Protein AF-A0A833YJG4-F1 (afdb_monomer_lite)

Sequence (405 aa):
MDSLLHPRERPGSTASESSASLGSEWDLSESSVSSLSLRHSSERLSETPGSSQPPSLEILLSSCSLCRACDSLVYDEEIMAGWAPDDSNLNTTCPFCACPFVPLLSVQTLDFRPSVPSPKPAPAGACGSKDAPDPGGPGPVLSDRRLCLALDEPQLCNGHMGGASRRVEGGAWAYLSPLVLRKELESLVENEGSEVLALPELPAAHPIIFWNLLWYFQRLRLPSILPCLVLASCDGPSTSQAPSPWLMPDPASVQVRLLWDVLTPDPNSCPPLYVLWRVHSQIPQRVAWPGPVPASLSLDLLESVLRYVGLNEVHKAIGLLLETLGPPPTGLHLQRGIYREILFLTMAAMGKDHVDIASFDKRYKSAFNKLASSMGKEELRQRRAQMPTPKAIDCRKCFGAPLEC

InterPro domains:
  IPR051696 DENN Domain-Containing GEFs [PTHR12296] (8-403)

Structure (mmCIF, N/CA/C/O backbone):
data_AF-A0A833YJG4-F1
#
_entry.id   AF-A0A833YJG4-F1
#
loop_
_atom_site.group_PDB
_atom_site.id
_atom_site.type_symbol
_atom_site.label_atom_id
_atom_site.label_alt_id
_atom_site.label_comp_id
_atom_site.label_asym_id
_atom_site.label_entity_id
_atom_site.label_seq_id
_atom_site.pdbx_PDB_ins_code
_atom_site.Cartn_x
_atom_site.Cartn_y
_atom_site.Cartn_z
_atom_site.occupancy
_atom_site.B_iso_or_equiv
_atom_site.auth_seq_id
_atom_site.auth_comp_id
_atom_site.auth_asym_id
_atom_site.auth_atom_id
_atom_site.pdbx_PDB_model_num
ATOM 1 N N . MET A 1 1 ? 52.208 29.848 53.454 1.00 34.44 1 MET A N 1
ATOM 2 C CA . MET A 1 1 ? 53.652 30.040 53.250 1.00 34.44 1 MET A CA 1
ATOM 3 C C . MET A 1 1 ? 53.965 29.451 51.885 1.00 34.44 1 MET A C 1
ATOM 5 O O . MET A 1 1 ? 54.147 28.251 51.778 1.00 34.44 1 MET A O 1
ATOM 9 N N . ASP A 1 2 ? 53.569 30.159 50.828 1.00 32.50 2 ASP A N 1
ATOM 10 C CA . ASP A 1 2 ? 54.365 31.200 50.138 1.00 32.50 2 ASP A CA 1
ATOM 11 C C . ASP A 1 2 ? 55.173 30.544 49.003 1.00 32.50 2 ASP A C 1
ATOM 13 O O . ASP A 1 2 ? 55.976 29.662 49.268 1.00 32.50 2 ASP A O 1
ATOM 17 N N . SER A 1 3 ? 54.796 30.772 47.732 1.00 31.81 3 SER A N 1
ATOM 18 C CA . SER A 1 3 ? 55.360 31.836 46.859 1.00 31.81 3 SER A CA 1
ATOM 19 C C . SER A 1 3 ? 56.681 31.343 46.210 1.00 31.81 3 SER A C 1
ATOM 21 O O . SER A 1 3 ? 57.516 30.826 46.930 1.00 31.81 3 SER A O 1
ATOM 23 N N . LEU A 1 4 ? 57.029 31.404 44.911 1.00 35.53 4 LEU A N 1
ATOM 24 C CA . LEU A 1 4 ? 56.678 32.217 43.734 1.00 35.53 4 LEU A CA 1
ATOM 25 C C . LEU A 1 4 ? 57.452 31.666 42.480 1.00 35.53 4 LEU A C 1
ATOM 27 O O . LEU A 1 4 ? 58.567 31.185 42.640 1.00 35.53 4 LEU A O 1
ATOM 31 N N . LEU A 1 5 ? 56.875 31.822 41.267 1.00 33.56 5 LEU A N 1
ATOM 32 C CA . LEU A 1 5 ? 57.469 32.264 39.959 1.00 33.56 5 LEU A CA 1
ATOM 33 C C . LEU A 1 5 ? 58.606 31.453 39.245 1.00 33.56 5 LEU A C 1
ATOM 35 O O . LEU A 1 5 ? 59.712 31.380 39.756 1.00 33.56 5 LEU A O 1
ATOM 39 N N . HIS A 1 6 ? 58.349 30.779 38.090 1.00 34.12 6 HIS A N 1
ATOM 40 C CA . HIS A 1 6 ? 58.527 31.169 36.637 1.00 34.12 6 HIS A CA 1
ATOM 41 C C . HIS A 1 6 ? 59.982 31.075 36.067 1.00 34.12 6 HIS A C 1
ATOM 43 O O . HIS A 1 6 ? 60.896 31.157 36.879 1.00 34.12 6 HIS A O 1
ATOM 49 N N . PRO A 1 7 ? 60.296 31.056 34.730 1.00 48.34 7 PRO A N 1
ATOM 50 C CA . PRO A 1 7 ? 59.594 30.686 33.460 1.00 48.34 7 PRO A CA 1
ATOM 51 C C . PRO A 1 7 ? 60.504 30.015 32.351 1.00 48.34 7 PRO A C 1
ATOM 53 O O . PRO A 1 7 ? 61.706 29.873 32.552 1.00 48.34 7 PRO A O 1
ATOM 56 N N . ARG A 1 8 ? 59.946 29.679 31.156 1.00 30.89 8 ARG A N 1
ATOM 57 C CA . ARG A 1 8 ? 60.484 29.779 29.742 1.00 30.89 8 ARG A CA 1
ATOM 58 C C . ARG A 1 8 ? 59.888 28.689 28.828 1.00 30.89 8 ARG A C 1
ATOM 60 O O . ARG A 1 8 ? 60.012 27.513 29.128 1.00 30.89 8 ARG A O 1
ATOM 67 N N . GLU A 1 9 ? 59.042 29.009 27.846 1.00 30.33 9 GLU A N 1
ATOM 68 C CA . GLU A 1 9 ? 59.270 29.540 26.475 1.00 30.33 9 GLU A CA 1
ATOM 69 C C . GLU A 1 9 ? 59.226 28.455 25.371 1.00 30.33 9 GLU A C 1
ATOM 71 O O . GLU A 1 9 ? 59.759 27.361 25.508 1.00 30.33 9 GLU A O 1
ATOM 76 N N . ARG A 1 10 ? 58.507 28.809 24.296 1.00 35.47 10 ARG A N 1
ATOM 77 C CA . ARG A 1 10 ? 58.036 28.049 23.113 1.00 35.47 10 ARG A CA 1
ATOM 78 C C . ARG A 1 10 ? 59.084 28.034 21.977 1.00 35.47 10 ARG A C 1
ATOM 80 O O . ARG A 1 10 ? 60.019 28.830 22.040 1.00 35.47 10 ARG A O 1
ATOM 87 N N . PRO A 1 11 ? 58.915 27.221 20.910 1.00 40.31 11 PRO A N 1
ATOM 88 C CA . PRO A 1 11 ? 58.293 27.693 19.636 1.00 40.31 11 PRO A CA 1
ATOM 89 C C . PRO A 1 11 ? 57.382 26.617 18.967 1.00 40.31 11 PRO A C 1
ATOM 91 O O . PRO A 1 11 ? 57.595 25.435 19.188 1.00 40.31 11 PRO A O 1
ATOM 94 N N . GLY A 1 12 ? 56.241 26.905 18.306 1.00 30.09 12 GLY A N 1
ATOM 95 C CA . GLY A 1 12 ? 56.037 27.519 16.965 1.00 30.09 12 GLY A CA 1
ATOM 96 C C . GLY A 1 12 ? 56.209 26.459 15.842 1.00 30.09 12 GLY A C 1
ATOM 97 O O . GLY A 1 12 ? 57.234 25.802 15.856 1.00 30.09 12 GLY A O 1
ATOM 98 N N . SER A 1 13 ? 55.346 26.204 14.837 1.00 32.31 13 SER A N 1
ATOM 99 C CA . SER A 1 13 ? 54.325 27.019 14.154 1.00 32.31 13 SER A CA 1
ATOM 100 C C . SER A 1 13 ? 53.513 26.212 13.084 1.00 32.31 13 SER A C 1
ATOM 102 O O . SER A 1 13 ? 53.930 25.126 12.688 1.00 32.31 13 SER A O 1
ATOM 104 N N . THR A 1 14 ? 52.457 26.854 12.539 1.00 28.69 14 THR A N 1
ATOM 105 C CA . THR A 1 14 ? 51.705 26.664 11.253 1.00 28.69 14 THR A CA 1
ATOM 106 C C . THR A 1 14 ? 50.597 25.586 11.193 1.00 28.69 14 THR A C 1
ATOM 108 O O . THR A 1 14 ? 50.800 24.494 11.699 1.00 28.69 14 THR A O 1
ATOM 111 N N . ALA A 1 15 ? 49.392 25.786 10.627 1.00 29.34 15 ALA A N 1
ATOM 112 C CA . ALA A 1 15 ? 48.853 26.782 9.680 1.00 29.34 15 ALA A CA 1
ATOM 113 C C . ALA A 1 15 ? 47.337 27.053 9.944 1.00 29.34 15 ALA A C 1
ATOM 115 O O . ALA A 1 15 ? 46.615 26.142 10.333 1.00 29.34 15 ALA A O 1
ATOM 116 N N . SER A 1 16 ? 46.898 28.319 9.983 1.00 30.47 16 SER A N 1
ATOM 117 C CA . SER A 1 16 ? 46.147 29.080 8.949 1.00 30.47 16 SER A CA 1
ATOM 118 C C . SER A 1 16 ? 44.635 28.800 8.856 1.00 30.47 16 SER A C 1
ATOM 120 O O . SER A 1 16 ? 44.201 27.790 8.313 1.00 30.47 16 SER A O 1
ATOM 122 N N . GLU A 1 17 ? 43.851 29.774 9.333 1.00 34.62 17 GLU A N 1
ATOM 123 C CA . GLU A 1 17 ? 42.388 29.900 9.246 1.00 34.62 17 GLU A CA 1
ATOM 124 C C . GLU A 1 17 ? 41.968 30.865 8.119 1.00 34.62 17 GLU A C 1
ATOM 126 O O . GLU A 1 17 ? 42.665 31.854 7.883 1.00 34.62 17 GLU A O 1
ATOM 131 N N . SER A 1 18 ? 40.816 30.597 7.481 1.00 30.03 18 SER A N 1
ATOM 132 C CA . SER A 1 18 ? 39.834 31.512 6.828 1.00 30.03 18 SER A CA 1
ATOM 133 C C . SER A 1 18 ? 38.941 30.678 5.880 1.00 30.03 18 SER A C 1
ATOM 135 O O . SER A 1 18 ? 39.462 29.761 5.261 1.00 30.03 18 SER A O 1
ATOM 137 N N . SER A 1 19 ? 37.652 30.901 5.593 1.00 32.00 19 SER A N 1
ATOM 138 C CA . SER A 1 19 ? 36.569 31.771 6.079 1.00 32.00 19 SER A CA 1
ATOM 139 C C . SER A 1 19 ? 35.265 31.366 5.349 1.00 32.00 19 SER A C 1
ATOM 141 O O . SER A 1 19 ? 35.329 30.906 4.215 1.00 32.00 19 SER A O 1
ATOM 143 N N . ALA A 1 20 ? 34.114 31.642 5.980 1.00 29.78 20 ALA A N 1
ATOM 144 C CA . ALA A 1 20 ? 32.769 31.878 5.417 1.00 29.78 20 ALA A CA 1
ATOM 145 C C . ALA A 1 20 ? 32.027 30.763 4.632 1.00 29.78 20 ALA A C 1
ATOM 147 O O . ALA A 1 20 ? 32.438 30.311 3.570 1.00 29.78 20 ALA A O 1
ATOM 148 N N . SER A 1 21 ? 30.814 30.430 5.088 1.00 32.47 21 SER A N 1
ATOM 149 C CA . SER A 1 21 ? 29.769 29.817 4.255 1.00 32.47 21 SER A CA 1
ATOM 150 C C . SER A 1 21 ? 28.472 30.607 4.405 1.00 32.47 21 SER A C 1
ATOM 152 O O . SER A 1 21 ? 27.941 30.763 5.503 1.00 32.47 21 SER A O 1
ATOM 154 N N . LEU A 1 22 ? 28.035 31.159 3.275 1.00 30.12 22 LEU A N 1
ATOM 155 C CA . LEU A 1 22 ? 26.793 31.891 3.074 1.00 30.12 22 LEU A CA 1
ATOM 156 C C . LEU A 1 22 ? 25.629 30.900 2.976 1.00 30.12 22 LEU A C 1
ATOM 158 O O . LEU A 1 22 ? 25.732 29.877 2.299 1.00 30.12 22 LEU A O 1
ATOM 162 N N . GLY A 1 23 ? 24.528 31.222 3.654 1.00 34.16 23 GLY A N 1
ATOM 163 C CA . GLY A 1 23 ? 23.260 30.520 3.512 1.00 34.16 23 GLY A CA 1
ATOM 164 C C . GLY A 1 23 ? 22.659 30.730 2.123 1.00 34.16 23 GLY A C 1
ATOM 165 O O . GLY A 1 23 ? 22.784 31.805 1.539 1.00 34.16 23 GLY A O 1
ATOM 166 N N . SER A 1 24 ? 21.996 29.698 1.609 1.00 34.31 24 SER A N 1
ATOM 167 C CA . SER A 1 24 ? 21.014 29.844 0.538 1.00 34.31 24 SER A CA 1
ATOM 168 C C . SER A 1 24 ? 19.727 29.144 0.956 1.00 34.31 24 SER A C 1
ATOM 170 O O . SER A 1 24 ? 19.658 27.926 1.113 1.00 34.31 24 SER A O 1
ATOM 172 N N . GLU A 1 25 ? 18.728 29.975 1.207 1.00 29.42 25 GLU A N 1
ATOM 173 C CA . GLU A 1 25 ? 17.307 29.673 1.161 1.00 29.42 25 GLU A CA 1
ATOM 174 C C . GLU A 1 25 ? 16.903 29.355 -0.289 1.00 29.42 25 GLU A C 1
ATOM 176 O O . GLU A 1 25 ? 17.239 30.096 -1.211 1.00 29.42 25 GLU A O 1
ATOM 181 N N . TRP A 1 26 ? 16.233 28.223 -0.509 1.00 29.84 26 TRP A N 1
ATOM 182 C CA . TRP A 1 26 ? 15.682 27.853 -1.813 1.00 29.84 26 TRP A CA 1
ATOM 183 C C . TRP A 1 26 ? 14.180 28.120 -1.768 1.00 29.84 26 TRP A C 1
ATOM 185 O O . TRP A 1 26 ? 13.422 27.348 -1.184 1.00 29.84 26 TRP A O 1
ATOM 195 N N . ASP A 1 27 ? 13.785 29.250 -2.348 1.00 27.69 27 ASP A N 1
ATOM 196 C CA . ASP A 1 27 ? 12.401 29.645 -2.590 1.00 27.69 27 ASP A CA 1
ATOM 197 C C . ASP A 1 27 ? 12.029 29.253 -4.029 1.00 27.69 27 ASP A C 1
ATOM 199 O O . ASP A 1 27 ? 12.750 29.580 -4.973 1.00 27.69 27 ASP A O 1
ATOM 203 N N . LEU A 1 28 ? 10.935 28.511 -4.210 1.00 29.19 28 LEU A N 1
ATOM 204 C CA . LEU A 1 28 ? 10.403 28.151 -5.527 1.00 29.19 28 LEU A CA 1
ATOM 205 C C . LEU A 1 28 ? 8.908 28.455 -5.553 1.00 29.19 28 LEU A C 1
ATOM 207 O O . LEU A 1 28 ? 8.070 27.608 -5.242 1.00 29.19 28 LEU A O 1
ATOM 211 N N . SER A 1 29 ? 8.591 29.679 -5.962 1.00 30.84 29 SER A N 1
ATOM 212 C CA . SER A 1 29 ? 7.265 30.079 -6.412 1.00 30.84 29 SER A CA 1
ATOM 213 C C . SER A 1 29 ? 7.177 30.049 -7.948 1.00 30.84 29 SER A C 1
ATOM 215 O O . SER A 1 29 ? 7.997 30.619 -8.658 1.00 30.84 29 SER A O 1
ATOM 217 N N . GLU A 1 30 ? 6.157 29.325 -8.417 1.00 31.94 30 GLU A N 1
ATOM 218 C CA . GLU A 1 30 ? 5.275 29.585 -9.569 1.00 31.94 30 GLU A CA 1
ATOM 219 C C . GLU A 1 30 ? 5.855 29.908 -10.971 1.00 31.94 30 GLU A C 1
ATOM 221 O O . GLU A 1 30 ? 6.158 31.041 -11.326 1.00 31.94 30 GLU A O 1
ATOM 226 N N . SER A 1 31 ? 5.696 28.908 -11.848 1.00 29.80 31 SER A N 1
ATOM 227 C CA . SER A 1 31 ? 5.095 28.998 -13.195 1.00 29.80 31 SER A CA 1
ATOM 228 C C . SER A 1 31 ? 5.834 29.713 -14.343 1.00 29.80 31 SER A C 1
ATOM 230 O O . SER A 1 31 ? 5.971 30.930 -14.398 1.00 29.80 31 SER A O 1
ATOM 232 N N . SER A 1 32 ? 6.133 28.941 -15.396 1.00 29.03 32 SER A N 1
ATOM 233 C CA . SER A 1 32 ? 5.864 29.344 -16.783 1.00 29.03 32 SER A CA 1
ATOM 234 C C . SER A 1 32 ? 5.762 28.119 -17.690 1.00 29.03 32 SER A C 1
ATOM 236 O O . SER A 1 32 ? 6.678 27.314 -17.828 1.00 29.03 32 SER A O 1
ATOM 238 N N . VAL A 1 33 ? 4.577 27.995 -18.276 1.00 33.62 33 VAL A N 1
ATOM 239 C CA . VAL A 1 33 ? 4.143 27.005 -19.256 1.00 33.62 33 VAL A CA 1
ATOM 240 C C . VAL A 1 33 ? 4.857 27.193 -20.596 1.00 33.62 33 VAL A C 1
ATOM 242 O O . VAL A 1 33 ? 4.995 28.308 -21.093 1.00 33.62 33 VAL A O 1
ATOM 245 N N . SER A 1 34 ? 5.249 26.094 -21.236 1.00 27.77 34 SER A N 1
ATOM 246 C CA . SER A 1 34 ? 5.434 26.044 -22.688 1.00 27.77 34 SER A CA 1
ATOM 247 C C . SER A 1 34 ? 5.023 24.671 -23.206 1.00 27.77 34 SER A C 1
ATOM 249 O O . SER A 1 34 ? 5.358 23.625 -22.661 1.00 27.77 34 SER A O 1
ATOM 251 N N . SER A 1 35 ? 4.180 24.737 -24.222 1.00 34.06 35 SER A N 1
ATOM 252 C CA . SER A 1 35 ? 3.273 23.730 -24.742 1.00 34.06 35 SER A CA 1
ATOM 253 C C . SER A 1 35 ? 3.957 22.594 -25.501 1.00 34.06 35 SER A C 1
ATOM 255 O O . SER A 1 35 ? 4.499 22.809 -26.583 1.00 34.06 35 SER A O 1
ATOM 257 N N . LEU A 1 36 ? 3.758 21.366 -25.028 1.00 30.25 36 LEU A N 1
ATOM 258 C CA . LEU A 1 36 ? 3.579 20.201 -25.890 1.00 30.25 36 LEU A CA 1
ATOM 259 C C . LEU A 1 36 ? 2.229 19.588 -25.516 1.00 30.25 36 LEU A C 1
ATOM 261 O O . LEU A 1 36 ? 2.023 19.149 -24.388 1.00 30.25 36 LEU A O 1
ATOM 265 N N . SER A 1 37 ? 1.276 19.647 -26.447 1.00 37.12 37 SER A N 1
ATOM 266 C CA . SER A 1 37 ? -0.070 19.096 -26.276 1.00 37.12 37 SER A CA 1
ATOM 267 C C . SER A 1 37 ? -0.009 17.573 -26.170 1.00 37.12 37 SER A C 1
ATOM 269 O O . SER A 1 37 ? -0.118 16.872 -27.171 1.00 37.12 37 SER A O 1
ATOM 271 N N . LEU A 1 38 ? 0.129 17.056 -24.953 1.00 35.03 38 LEU A N 1
ATOM 272 C CA . LEU A 1 38 ? -0.232 15.686 -24.615 1.00 35.03 38 LEU A CA 1
ATOM 273 C C . LEU A 1 38 ? -1.523 15.754 -23.813 1.00 35.03 38 LEU A C 1
ATOM 275 O O . LEU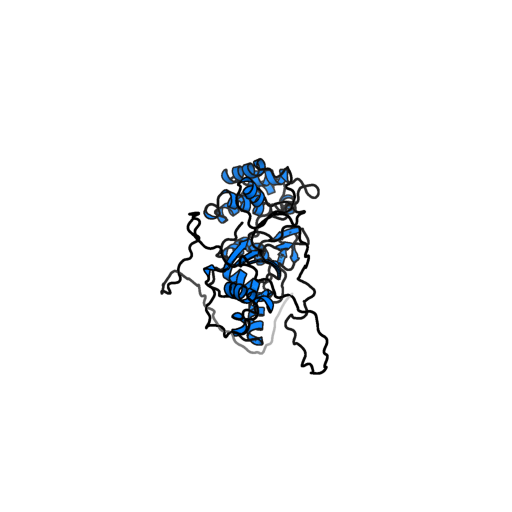 A 1 38 ? -1.621 16.432 -22.792 1.00 35.03 38 LEU A O 1
ATOM 279 N N . ARG A 1 39 ? -2.559 15.133 -24.371 1.00 32.09 39 ARG A N 1
ATOM 280 C CA . ARG A 1 39 ? -3.918 15.202 -23.853 1.00 32.09 39 ARG A CA 1
ATOM 281 C C . ARG A 1 39 ? -3.948 14.774 -22.388 1.00 32.09 39 ARG A C 1
ATOM 283 O O . ARG A 1 39 ? -3.508 13.684 -22.042 1.00 32.09 39 ARG A O 1
ATOM 290 N N . HIS A 1 40 ? -4.529 15.636 -21.561 1.00 28.11 40 HIS A N 1
ATOM 291 C CA . HIS A 1 40 ? -5.001 15.317 -20.223 1.00 28.11 40 HIS A CA 1
ATOM 292 C C . HIS A 1 40 ? -5.897 14.067 -20.274 1.00 28.11 40 HIS A C 1
ATOM 294 O O . HIS A 1 40 ? -7.069 14.154 -20.645 1.00 28.11 40 HIS A O 1
ATOM 300 N N . SER A 1 41 ? -5.379 12.913 -19.855 1.00 30.83 41 SER A N 1
ATOM 301 C CA . SER A 1 41 ? -6.219 11.803 -19.399 1.00 30.83 41 SER A CA 1
ATOM 302 C C . SER A 1 41 ? -6.644 12.102 -17.968 1.00 30.83 41 SER A C 1
ATOM 304 O O . SER A 1 41 ? -6.074 11.616 -16.997 1.00 30.83 41 SER A O 1
ATOM 306 N N . SER A 1 42 ? -7.625 12.996 -17.859 1.00 30.55 42 SER A N 1
ATOM 307 C CA . SER A 1 42 ? -8.418 13.175 -16.651 1.00 30.55 42 SER A CA 1
ATOM 308 C C . SER A 1 42 ? -9.146 11.864 -16.353 1.00 30.55 42 SER A C 1
ATOM 310 O O . SER A 1 42 ? -9.758 11.266 -17.242 1.00 30.55 42 SER A O 1
ATOM 312 N N . GLU A 1 43 ? -9.034 11.420 -15.104 1.00 36.44 43 GLU A N 1
ATOM 313 C CA . GLU A 1 43 ? -9.797 10.327 -14.512 1.00 36.44 43 GLU A CA 1
ATOM 314 C C . GLU A 1 43 ? -11.292 10.527 -14.803 1.00 36.44 43 GLU A C 1
ATOM 316 O O . GLU A 1 43 ? -11.958 11.363 -14.196 1.00 36.44 43 GLU A O 1
ATOM 321 N N . ARG A 1 44 ? -11.827 9.773 -15.767 1.00 31.47 44 ARG A N 1
ATOM 322 C CA . ARG A 1 44 ? -13.262 9.735 -16.043 1.00 31.47 44 ARG A CA 1
ATOM 323 C C . ARG A 1 44 ? -13.911 8.710 -15.120 1.00 31.47 44 ARG A C 1
ATOM 325 O O . ARG A 1 44 ? -14.031 7.539 -15.461 1.00 31.47 44 ARG A O 1
ATOM 332 N N . LEU A 1 45 ? -14.367 9.178 -13.961 1.00 39.50 45 LEU A N 1
ATOM 333 C CA . LEU A 1 45 ? -15.546 8.608 -13.313 1.00 39.50 45 LEU A CA 1
ATOM 334 C C . LEU A 1 45 ? -16.777 9.149 -14.049 1.00 39.50 45 LEU A C 1
ATOM 336 O O . LEU A 1 45 ? -17.365 10.158 -13.674 1.00 39.50 45 LEU A O 1
ATOM 340 N N . SER A 1 46 ? -17.125 8.501 -15.155 1.00 29.20 46 SER A N 1
ATOM 341 C CA . SER A 1 46 ? -18.430 8.647 -15.793 1.00 29.20 46 SER A CA 1
ATOM 342 C C . SER A 1 46 ? -18.766 7.314 -16.445 1.00 29.20 46 SER A C 1
ATOM 344 O O . SER A 1 46 ? -18.307 7.032 -17.554 1.00 29.20 46 SER A O 1
ATOM 346 N N . GLU A 1 47 ? -19.533 6.479 -15.745 1.00 34.38 47 GLU A N 1
ATOM 347 C CA . GLU A 1 47 ? -20.236 5.366 -16.375 1.00 34.38 47 GLU A CA 1
ATOM 348 C C . GLU A 1 47 ? -21.336 5.940 -17.274 1.00 34.38 47 GLU A C 1
ATOM 350 O O . GLU A 1 47 ? -22.483 6.130 -16.880 1.00 34.38 47 GLU A O 1
ATOM 355 N N . THR A 1 48 ? -20.945 6.253 -18.505 1.00 28.06 48 THR A N 1
ATOM 356 C CA . THR A 1 48 ? -21.845 6.380 -19.648 1.00 28.06 48 THR A CA 1
ATOM 357 C C . THR A 1 48 ? -21.459 5.243 -20.594 1.00 28.06 48 THR A C 1
ATOM 359 O O . THR A 1 48 ? -20.268 5.112 -20.887 1.00 28.06 48 THR A O 1
ATOM 362 N N . PRO A 1 49 ? -22.392 4.407 -21.091 1.00 35.91 49 PRO A N 1
ATOM 363 C CA . PRO A 1 49 ? -22.057 3.285 -21.961 1.00 35.91 49 PRO A CA 1
ATOM 364 C C . PRO A 1 49 ? -21.735 3.805 -23.369 1.00 35.91 49 PRO A C 1
ATOM 366 O O . PRO A 1 49 ? -22.563 3.784 -24.275 1.00 35.91 49 PRO A O 1
ATOM 369 N N . GLY A 1 50 ? -20.526 4.332 -23.538 1.00 32.00 50 GLY A N 1
ATOM 370 C CA . GLY A 1 50 ? -19.936 4.705 -24.816 1.00 32.00 50 GLY A CA 1
ATOM 371 C C . GLY A 1 50 ? -18.673 3.883 -25.032 1.00 32.00 50 GLY A C 1
ATOM 372 O O . GLY A 1 50 ? -17.679 4.135 -24.369 1.00 32.00 50 GLY A O 1
ATOM 373 N N . SER A 1 51 ? -18.764 2.894 -25.923 1.00 43.31 51 SER A N 1
ATOM 374 C CA . SER A 1 51 ? -17.730 2.038 -26.540 1.00 43.31 51 SER A CA 1
ATOM 375 C C . SER A 1 51 ? -16.233 2.310 -26.251 1.00 43.31 51 SER A C 1
ATOM 377 O O . SER A 1 51 ? -15.448 2.482 -27.186 1.00 43.31 51 SER A O 1
ATOM 379 N N . SER A 1 52 ? -15.781 2.300 -24.998 1.00 53.50 52 SER A N 1
ATOM 380 C CA . SER A 1 52 ? -14.360 2.135 -24.692 1.00 53.50 52 SER A CA 1
ATOM 381 C C . SER A 1 52 ? -14.047 0.652 -24.831 1.00 53.50 52 SER A C 1
ATOM 383 O O . SER A 1 52 ? -14.536 -0.156 -24.038 1.00 53.50 52 SER A O 1
ATOM 385 N N . GLN A 1 53 ? -13.290 0.279 -25.864 1.00 61.38 53 GLN A N 1
ATOM 386 C CA . GLN A 1 53 ? -12.758 -1.077 -25.941 1.00 61.38 53 GLN A CA 1
ATOM 387 C C . GLN A 1 53 ? -11.974 -1.363 -24.648 1.00 61.38 53 GLN A C 1
ATOM 389 O O . GLN A 1 53 ? -11.262 -0.472 -24.173 1.00 61.38 53 GLN A O 1
ATOM 394 N N . PRO A 1 54 ? -12.146 -2.546 -24.033 1.00 68.94 54 PRO A N 1
ATOM 395 C CA . PRO A 1 54 ? -11.355 -2.916 -22.868 1.00 68.94 54 PRO A CA 1
ATOM 396 C C . PRO A 1 54 ? -9.865 -2.879 -23.238 1.00 68.94 54 PRO A C 1
ATOM 398 O O . PRO A 1 54 ? -9.531 -3.153 -24.397 1.00 68.94 54 PRO A O 1
ATOM 401 N N . PRO A 1 55 ? -8.973 -2.537 -22.292 1.00 82.19 55 PRO A N 1
ATOM 402 C CA . PRO A 1 55 ? -7.545 -2.568 -22.566 1.00 82.19 55 PRO A CA 1
ATOM 403 C C . PRO A 1 55 ? -7.144 -3.983 -22.995 1.00 82.19 55 PRO A C 1
ATOM 405 O O . PRO A 1 55 ? -7.678 -4.971 -22.488 1.00 82.19 55 PRO A O 1
ATOM 408 N N . SER A 1 56 ? -6.192 -4.081 -23.917 1.00 86.25 56 SER A N 1
ATOM 409 C CA . SER A 1 56 ? -5.609 -5.361 -24.324 1.00 86.25 56 SER A CA 1
ATOM 410 C C . SER A 1 56 ? -4.935 -6.059 -23.143 1.00 86.25 56 SER A C 1
ATOM 412 O O . SER A 1 56 ? -5.029 -7.277 -23.007 1.00 86.25 56 SER A O 1
ATOM 414 N N . LEU A 1 57 ? -4.287 -5.272 -22.281 1.00 90.19 57 LEU A N 1
ATOM 415 C CA . LEU A 1 57 ? -3.554 -5.739 -21.115 1.00 90.19 57 LEU A CA 1
ATOM 416 C C . LEU A 1 57 ? -3.889 -4.873 -19.894 1.00 90.19 57 LEU A C 1
ATOM 418 O O . LEU A 1 57 ? -3.840 -3.645 -19.960 1.00 90.19 57 LEU A O 1
ATOM 422 N N . GLU A 1 58 ? -4.177 -5.498 -18.757 1.00 92.31 58 GLU A N 1
ATOM 423 C CA . GLU A 1 58 ? -4.268 -4.816 -17.461 1.00 92.31 58 GLU A CA 1
ATOM 424 C C . GLU A 1 58 ? -3.170 -5.327 -16.525 1.00 92.31 58 GLU A C 1
ATOM 426 O O . GLU A 1 58 ? -2.971 -6.529 -16.376 1.00 92.31 58 GLU A O 1
ATOM 431 N N . ILE A 1 59 ? -2.442 -4.406 -15.900 1.00 93.94 59 ILE A N 1
ATOM 432 C CA . ILE A 1 59 ? -1.348 -4.691 -14.974 1.00 93.94 59 ILE A CA 1
ATOM 433 C C . ILE A 1 59 ? -1.759 -4.178 -13.599 1.00 93.94 59 ILE A C 1
ATOM 435 O O . ILE A 1 59 ? -1.949 -2.976 -13.407 1.00 93.94 59 ILE A O 1
ATOM 439 N N . LEU A 1 60 ? -1.872 -5.084 -12.637 1.00 95.31 60 LEU A N 1
ATOM 440 C CA . LEU A 1 60 ? -2.114 -4.770 -11.235 1.00 95.31 60 LEU A CA 1
ATOM 441 C C . LEU A 1 60 ? -0.781 -4.820 -10.492 1.00 95.31 60 LEU A C 1
ATOM 443 O O . LEU A 1 60 ? -0.088 -5.830 -10.570 1.00 95.31 60 LEU A O 1
ATOM 447 N N . LEU A 1 61 ? -0.431 -3.763 -9.760 1.00 96.62 61 LEU A N 1
ATOM 448 C CA . LEU A 1 61 ? 0.730 -3.746 -8.870 1.00 96.62 61 LEU A CA 1
ATOM 449 C C . LEU A 1 61 ? 0.316 -3.446 -7.433 1.00 96.62 61 LEU A C 1
ATOM 451 O O . LEU A 1 61 ? -0.575 -2.633 -7.188 1.00 96.62 61 LEU A O 1
ATOM 455 N N . SER A 1 62 ? 1.023 -4.045 -6.481 1.00 96.62 62 SER A N 1
ATOM 456 C CA . SER A 1 62 ? 0.904 -3.716 -5.064 1.00 96.62 62 SER A CA 1
ATOM 457 C C . SER A 1 62 ? 2.250 -3.801 -4.364 1.00 96.62 62 SER A C 1
ATOM 459 O O . SER A 1 62 ? 2.936 -4.820 -4.429 1.00 96.62 62 SER A O 1
ATOM 461 N N . SER A 1 63 ? 2.615 -2.724 -3.677 1.00 96.44 63 SER A N 1
ATOM 462 C CA . SER A 1 63 ? 3.775 -2.650 -2.782 1.00 96.44 63 SER A CA 1
ATOM 463 C C . SER A 1 63 ? 3.448 -3.117 -1.356 1.00 96.44 63 SER A C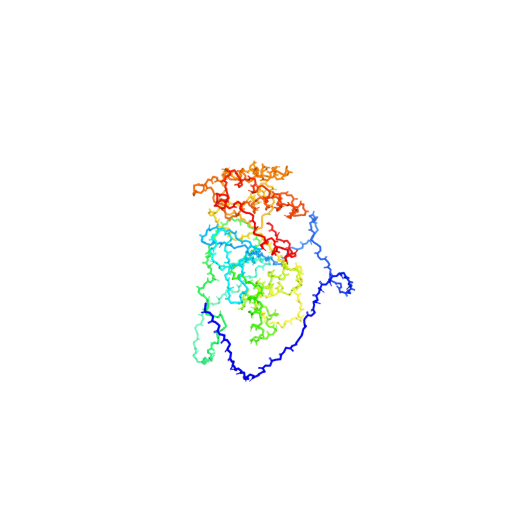 1
ATOM 465 O O . SER A 1 63 ? 4.347 -3.205 -0.515 1.00 96.44 63 SER A O 1
ATOM 467 N N . CYS A 1 64 ? 2.173 -3.409 -1.061 1.00 96.25 64 CYS A N 1
ATOM 468 C CA . CYS A 1 64 ? 1.744 -3.906 0.241 1.00 96.25 64 CYS A CA 1
ATOM 469 C C . CYS A 1 64 ? 2.434 -5.242 0.536 1.00 96.25 64 CYS A C 1
ATOM 471 O O . CYS A 1 64 ? 2.303 -6.209 -0.215 1.00 96.25 64 CYS A O 1
ATOM 473 N N . SER A 1 65 ? 3.194 -5.281 1.629 1.00 96.81 65 SER A N 1
ATOM 474 C CA . SER A 1 65 ? 4.075 -6.400 1.955 1.00 96.81 65 SER A CA 1
ATOM 475 C C . SER A 1 65 ? 3.715 -7.020 3.297 1.00 96.81 65 SER A C 1
ATOM 477 O O . SER A 1 65 ? 3.559 -6.320 4.298 1.00 96.81 65 SER A O 1
ATOM 479 N N . LEU A 1 66 ? 3.650 -8.351 3.342 1.00 96.31 66 LEU A N 1
ATOM 480 C CA . LEU A 1 66 ? 3.412 -9.094 4.575 1.00 96.31 66 LEU A CA 1
ATOM 481 C C . LEU A 1 66 ? 4.709 -9.280 5.372 1.00 96.31 66 LEU A C 1
ATOM 483 O O . LEU A 1 66 ? 5.643 -9.953 4.932 1.00 96.31 66 LEU A O 1
ATOM 487 N N . CYS A 1 67 ? 4.742 -8.762 6.596 1.00 96.56 67 CYS A N 1
ATOM 488 C CA . CYS A 1 67 ? 5.793 -9.073 7.551 1.00 96.56 67 CYS A CA 1
ATOM 489 C C . CYS A 1 67 ? 5.587 -10.485 8.115 1.00 96.56 67 CYS A C 1
ATOM 491 O O . CYS A 1 67 ? 4.753 -10.691 8.993 1.00 96.56 67 CYS A O 1
ATOM 493 N N . ARG A 1 68 ? 6.398 -11.454 7.681 1.00 95.31 68 ARG A N 1
ATOM 494 C CA . ARG A 1 68 ? 6.307 -12.861 8.124 1.00 95.31 68 ARG A CA 1
ATOM 495 C C . ARG A 1 68 ? 6.551 -13.074 9.622 1.00 95.31 68 ARG A C 1
ATOM 497 O O . ARG A 1 68 ? 6.101 -14.070 10.170 1.00 95.31 68 ARG A O 1
ATOM 504 N N . ALA A 1 69 ? 7.245 -12.148 10.285 1.00 96.12 69 ALA A N 1
ATOM 505 C CA . ALA A 1 69 ? 7.538 -12.255 11.714 1.00 96.12 69 ALA A CA 1
ATOM 506 C C . ALA A 1 69 ? 6.311 -12.003 12.600 1.00 96.12 69 ALA A C 1
ATOM 508 O O . ALA A 1 69 ? 6.246 -12.511 13.715 1.00 96.12 69 ALA A O 1
ATOM 509 N N . CYS A 1 70 ? 5.358 -11.195 12.133 1.00 94.31 70 CYS A N 1
ATOM 510 C CA . CYS A 1 70 ? 4.174 -10.861 12.920 1.00 94.31 70 CYS A CA 1
ATOM 511 C C . CYS A 1 70 ? 2.862 -10.985 12.153 1.00 94.31 70 CYS A C 1
ATOM 513 O O . CYS A 1 70 ? 1.830 -10.745 12.753 1.00 94.31 70 CYS A O 1
ATOM 515 N N . ASP A 1 71 ? 2.864 -11.338 10.872 1.00 94.38 71 ASP A N 1
ATOM 516 C CA . ASP A 1 71 ? 1.662 -11.401 10.031 1.00 94.38 71 ASP A CA 1
ATOM 517 C C . ASP A 1 71 ? 0.952 -10.035 9.886 1.00 94.38 71 ASP A C 1
ATOM 519 O O . ASP A 1 71 ? -0.269 -9.923 9.868 1.00 94.38 71 ASP A O 1
ATOM 523 N N . SER A 1 72 ? 1.724 -8.940 9.849 1.00 95.00 72 SER A N 1
ATOM 524 C CA . SER A 1 72 ? 1.186 -7.597 9.563 1.00 95.00 72 SER A CA 1
ATOM 525 C C . SER A 1 72 ? 1.428 -7.206 8.115 1.00 95.00 72 SER A C 1
ATOM 527 O O . SER A 1 72 ? 2.545 -7.362 7.624 1.00 95.00 72 SER A O 1
ATOM 529 N N . LEU A 1 73 ? 0.431 -6.613 7.468 1.00 96.62 73 LEU A N 1
ATOM 530 C CA . LEU A 1 73 ? 0.603 -5.898 6.210 1.00 96.62 73 LEU A CA 1
ATOM 531 C C . LEU A 1 73 ? 1.215 -4.520 6.470 1.00 96.62 73 LEU A C 1
ATOM 533 O O . LEU A 1 73 ? 0.734 -3.757 7.310 1.00 96.62 73 LEU A O 1
ATOM 537 N N . VAL A 1 74 ? 2.286 -4.222 5.741 1.00 97.31 74 VAL A N 1
ATOM 538 C CA . VAL A 1 74 ? 3.027 -2.961 5.787 1.00 97.31 74 VAL A CA 1
ATOM 539 C C . VAL A 1 74 ? 2.916 -2.295 4.419 1.00 97.31 74 VAL A C 1
ATOM 541 O O . VAL A 1 74 ? 3.156 -2.931 3.393 1.00 97.31 74 VAL A O 1
ATOM 544 N N . TYR A 1 75 ? 2.537 -1.020 4.410 1.00 95.94 75 TYR A N 1
ATOM 545 C CA . TYR A 1 75 ? 2.244 -0.259 3.194 1.00 95.94 75 TYR A CA 1
ATOM 546 C C . TYR A 1 75 ? 3.441 0.582 2.758 1.00 95.94 75 TYR A C 1
ATOM 548 O O . TYR A 1 75 ? 4.392 0.761 3.521 1.00 95.94 75 TYR A O 1
ATOM 556 N N . ASP A 1 76 ? 3.411 1.095 1.529 1.00 94.44 76 ASP A N 1
ATOM 557 C CA . ASP A 1 76 ? 4.567 1.749 0.916 1.00 94.44 76 ASP A CA 1
ATOM 558 C C . ASP A 1 76 ? 5.133 2.915 1.721 1.00 94.44 76 ASP A C 1
ATOM 560 O O . ASP A 1 76 ? 6.351 3.020 1.838 1.00 94.44 76 ASP A O 1
ATOM 564 N N . GLU A 1 77 ? 4.302 3.751 2.338 1.00 94.75 77 GLU A N 1
ATOM 565 C CA . GLU A 1 77 ? 4.803 4.866 3.134 1.00 94.75 77 GLU A CA 1
ATOM 566 C C . GLU A 1 77 ? 5.478 4.409 4.440 1.00 94.75 77 GLU A C 1
ATOM 568 O O . GLU A 1 77 ? 6.424 5.040 4.913 1.00 94.75 77 GLU A O 1
ATOM 573 N N . GLU A 1 78 ? 5.046 3.280 5.006 1.00 96.25 78 GLU A N 1
ATOM 574 C CA . GLU A 1 78 ? 5.661 2.665 6.187 1.00 96.25 78 GLU A CA 1
ATOM 575 C C . GLU A 1 78 ? 6.937 1.901 5.817 1.00 96.25 78 GLU A C 1
ATOM 577 O O . GLU A 1 78 ? 7.935 1.991 6.534 1.00 96.25 78 GLU A O 1
ATOM 582 N N . ILE A 1 79 ? 6.941 1.226 4.663 1.00 96.94 79 ILE A N 1
ATOM 583 C CA . ILE A 1 79 ? 8.125 0.591 4.078 1.00 96.94 79 ILE A CA 1
ATOM 584 C C . ILE A 1 79 ? 9.207 1.645 3.819 1.00 96.94 79 ILE A C 1
ATOM 586 O O . ILE A 1 79 ? 10.349 1.467 4.245 1.00 96.94 79 ILE A O 1
ATOM 590 N N . MET A 1 80 ? 8.848 2.772 3.199 1.00 95.25 80 MET A N 1
ATOM 591 C CA . MET A 1 80 ? 9.761 3.893 2.962 1.00 95.25 80 MET A CA 1
ATOM 592 C C . MET A 1 80 ? 10.295 4.492 4.257 1.00 95.25 80 MET A C 1
ATOM 594 O O . MET A 1 80 ? 11.484 4.794 4.369 1.00 95.25 80 MET A O 1
ATOM 598 N N . ALA A 1 81 ? 9.431 4.647 5.260 1.00 95.81 81 ALA A N 1
ATOM 599 C CA . ALA A 1 81 ? 9.851 5.129 6.564 1.00 95.81 81 ALA A CA 1
ATOM 600 C C . ALA A 1 81 ? 10.821 4.162 7.262 1.00 95.81 81 ALA A C 1
ATOM 602 O O . ALA A 1 81 ? 11.683 4.610 8.021 1.00 95.81 81 ALA A O 1
ATOM 603 N N . GLY A 1 82 ? 10.711 2.859 7.004 1.00 95.88 82 GLY A N 1
ATOM 604 C CA . GLY A 1 82 ? 11.574 1.830 7.576 1.00 95.88 82 GLY A CA 1
ATOM 605 C C . GLY A 1 82 ? 12.899 1.603 6.841 1.00 95.88 82 GLY A C 1
ATOM 606 O O . GLY A 1 82 ? 13.753 0.900 7.383 1.00 95.88 82 GLY A O 1
ATOM 607 N N . TRP A 1 83 ? 13.102 2.181 5.651 1.00 95.56 83 TRP A N 1
ATOM 608 C CA . TRP A 1 83 ? 14.366 2.053 4.924 1.00 95.56 83 TRP A CA 1
ATOM 609 C C . TRP A 1 83 ? 15.499 2.854 5.572 1.00 95.56 83 TRP A C 1
ATOM 611 O O . TRP A 1 83 ? 15.326 3.994 6.027 1.00 95.56 83 TRP A O 1
ATOM 621 N N . ALA A 1 84 ? 16.678 2.234 5.579 1.00 88.62 84 ALA A N 1
ATOM 622 C CA . ALA A 1 84 ? 17.937 2.880 5.916 1.00 88.62 84 ALA A CA 1
ATOM 623 C C . ALA A 1 84 ? 18.454 3.701 4.717 1.00 88.62 84 ALA A C 1
ATOM 625 O O . ALA A 1 84 ? 18.159 3.354 3.572 1.00 88.62 84 ALA A O 1
ATOM 626 N N . PRO A 1 85 ? 19.246 4.763 4.946 1.00 85.19 85 PRO A N 1
ATOM 627 C CA . PRO A 1 85 ? 19.908 5.524 3.885 1.00 85.19 85 PRO A CA 1
ATOM 628 C C . PRO A 1 85 ? 21.152 4.780 3.356 1.00 85.19 85 PRO A C 1
ATOM 630 O O . PRO A 1 85 ? 22.239 5.343 3.300 1.00 85.19 85 PRO A O 1
ATOM 633 N N . ASP A 1 86 ? 20.999 3.495 3.039 1.00 86.31 86 ASP A N 1
ATOM 634 C CA . ASP A 1 86 ? 22.051 2.590 2.570 1.00 86.31 86 ASP A CA 1
ATOM 635 C C . ASP A 1 86 ? 21.612 1.980 1.231 1.00 86.31 86 ASP A C 1
ATOM 637 O O . ASP A 1 86 ? 20.517 1.425 1.124 1.00 86.31 86 ASP A O 1
ATOM 641 N N . ASP A 1 87 ? 22.461 2.103 0.212 1.00 82.81 87 ASP A N 1
ATOM 642 C CA . ASP A 1 87 ? 22.212 1.632 -1.154 1.00 82.81 87 ASP A CA 1
ATOM 643 C C . ASP A 1 87 ? 22.447 0.123 -1.347 1.00 82.81 87 ASP A C 1
ATOM 645 O O . ASP A 1 87 ? 22.276 -0.397 -2.448 1.00 82.81 87 ASP A O 1
ATOM 649 N N . SER A 1 88 ? 22.854 -0.581 -0.290 1.00 86.44 88 SER A N 1
ATOM 650 C CA . SER A 1 88 ? 23.132 -2.020 -0.299 1.00 86.44 88 SER A CA 1
ATOM 651 C C . SER A 1 88 ? 22.157 -2.816 0.578 1.00 86.44 88 SER A C 1
ATOM 653 O O . SER A 1 88 ? 22.153 -4.050 0.559 1.00 86.44 88 SER A O 1
ATOM 655 N N . ASN A 1 89 ? 21.298 -2.130 1.339 1.00 88.06 89 ASN A N 1
ATOM 656 C CA . ASN A 1 89 ? 20.321 -2.760 2.217 1.00 88.06 89 ASN A CA 1
ATOM 657 C C . ASN A 1 89 ? 18.937 -2.846 1.557 1.00 88.06 89 ASN A C 1
ATOM 659 O O . ASN A 1 89 ? 18.256 -1.845 1.351 1.00 88.06 89 ASN A O 1
ATOM 663 N N . LEU A 1 90 ? 18.488 -4.076 1.302 1.00 92.38 90 LEU A N 1
ATOM 664 C CA . LEU A 1 90 ? 17.160 -4.366 0.751 1.00 92.38 90 LEU A CA 1
ATOM 665 C C . LEU A 1 90 ? 16.055 -4.422 1.814 1.00 92.38 90 LEU A C 1
ATOM 667 O O . LEU A 1 90 ? 14.883 -4.571 1.478 1.00 92.38 90 LEU A O 1
ATOM 671 N N . ASN A 1 91 ? 16.408 -4.360 3.099 1.00 95.06 91 ASN A N 1
ATOM 672 C CA . ASN A 1 91 ? 15.443 -4.524 4.175 1.00 95.06 91 ASN A CA 1
ATOM 673 C C . ASN A 1 91 ? 14.776 -3.203 4.552 1.00 95.06 91 ASN A C 1
ATOM 675 O O . ASN A 1 91 ? 15.417 -2.158 4.654 1.00 95.06 91 ASN A O 1
ATOM 679 N N . THR A 1 92 ? 13.494 -3.295 4.883 1.00 96.75 92 THR A N 1
ATOM 680 C CA . THR A 1 92 ? 12.776 -2.302 5.681 1.00 96.75 92 THR A CA 1
ATOM 681 C C . THR A 1 92 ? 12.518 -2.848 7.086 1.00 96.75 92 THR A C 1
ATOM 683 O O . THR A 1 92 ? 12.687 -4.041 7.347 1.00 96.75 92 THR A O 1
ATOM 686 N N . THR A 1 93 ? 12.104 -1.982 8.008 1.00 97.44 93 THR A N 1
ATOM 687 C CA . THR A 1 93 ? 11.769 -2.347 9.389 1.00 97.44 93 THR A CA 1
ATOM 688 C C . THR A 1 93 ? 10.257 -2.357 9.577 1.00 97.44 93 THR A C 1
ATOM 690 O O . THR A 1 93 ? 9.593 -1.352 9.328 1.00 97.44 93 THR A O 1
ATOM 693 N N . CYS A 1 94 ? 9.697 -3.469 10.058 1.00 97.12 94 CYS A N 1
ATOM 694 C CA . CYS A 1 94 ? 8.264 -3.560 10.332 1.00 97.12 94 CYS A CA 1
ATOM 695 C C . CYS A 1 94 ? 7.842 -2.602 11.468 1.00 97.12 94 CYS A C 1
ATOM 697 O O . CYS A 1 94 ? 8.389 -2.706 12.569 1.00 97.12 94 CYS A O 1
ATOM 699 N N . PRO A 1 95 ? 6.832 -1.728 11.282 1.00 95.75 95 PRO A N 1
ATOM 700 C CA . PRO A 1 95 ? 6.404 -0.783 12.319 1.00 95.75 95 PRO A CA 1
ATOM 701 C C . PRO A 1 95 ? 5.680 -1.454 13.500 1.00 95.75 95 PRO A C 1
ATOM 703 O O . PRO A 1 95 ? 5.495 -0.829 14.544 1.00 95.75 95 PRO A O 1
ATOM 706 N N . PHE A 1 96 ? 5.271 -2.720 13.357 1.00 95.00 96 PHE A N 1
ATOM 707 C CA . PHE A 1 96 ? 4.522 -3.456 14.379 1.00 95.00 96 PHE A CA 1
ATOM 708 C C . PHE A 1 96 ? 5.418 -4.301 15.291 1.00 95.00 96 PHE A C 1
ATOM 710 O O . PHE A 1 96 ? 5.207 -4.309 16.501 1.00 95.00 96 PHE A O 1
ATOM 717 N N . CYS A 1 97 ? 6.417 -4.995 14.735 1.00 95.38 97 CYS A N 1
ATOM 718 C CA . CYS A 1 97 ? 7.305 -5.887 15.496 1.00 95.38 97 CYS A CA 1
ATOM 719 C C . CYS A 1 97 ? 8.787 -5.490 15.475 1.00 95.38 97 CYS A C 1
ATOM 721 O O . CYS A 1 97 ? 9.592 -6.158 16.115 1.00 95.38 97 CYS A O 1
ATOM 723 N N . ALA A 1 98 ? 9.159 -4.438 14.739 1.00 96.06 98 ALA A N 1
ATOM 724 C CA . ALA A 1 98 ? 10.538 -3.987 14.536 1.00 96.06 98 ALA A CA 1
ATOM 725 C C . ALA A 1 98 ? 11.487 -5.007 13.871 1.00 96.06 98 ALA A C 1
ATOM 727 O O . ALA A 1 98 ? 12.673 -4.723 13.719 1.00 96.06 98 ALA A O 1
ATOM 728 N N . CYS A 1 99 ? 10.998 -6.171 13.427 1.00 97.44 99 CYS A N 1
ATOM 729 C CA . CYS A 1 99 ? 11.818 -7.111 12.669 1.00 97.44 99 CYS A CA 1
ATOM 730 C C . CYS A 1 99 ? 12.136 -6.547 11.272 1.00 97.44 99 CYS A C 1
ATOM 732 O O . CYS A 1 99 ? 11.227 -6.025 10.609 1.00 97.44 99 CYS A O 1
ATOM 734 N N . PRO A 1 100 ? 13.389 -6.676 10.802 1.00 96.69 100 PRO A N 1
ATOM 735 C CA . PRO A 1 100 ? 13.733 -6.362 9.426 1.00 96.69 100 PRO A CA 1
ATOM 736 C C . PRO A 1 100 ? 13.138 -7.410 8.480 1.00 96.69 100 PRO A C 1
ATOM 738 O O . PRO A 1 100 ? 13.065 -8.593 8.816 1.00 96.69 100 PRO A O 1
ATOM 741 N N . PHE A 1 101 ? 12.724 -6.984 7.291 1.00 97.25 101 PHE A N 1
ATOM 742 C CA . PHE A 1 101 ? 12.312 -7.882 6.214 1.00 97.25 101 PHE A CA 1
ATOM 743 C C . PHE A 1 101 ? 12.525 -7.224 4.848 1.00 97.25 101 PHE A C 1
ATOM 745 O O . PHE A 1 101 ? 12.542 -5.997 4.744 1.00 97.25 101 PHE A O 1
ATOM 752 N N . VAL A 1 102 ? 12.655 -8.037 3.798 1.00 97.06 102 VAL A N 1
ATOM 753 C CA . VAL A 1 102 ? 12.677 -7.555 2.411 1.00 97.06 102 VAL A CA 1
ATOM 754 C C . VAL A 1 102 ? 11.229 -7.339 1.957 1.00 97.06 102 VAL A C 1
ATOM 756 O O . VAL A 1 102 ? 10.475 -8.316 1.905 1.00 97.06 102 VAL A O 1
ATOM 759 N N . PRO A 1 103 ? 10.803 -6.097 1.668 1.00 97.75 103 PRO A N 1
ATOM 760 C CA . PRO A 1 103 ? 9.472 -5.842 1.138 1.00 97.75 103 PRO A CA 1
ATOM 761 C C . PRO A 1 103 ? 9.371 -6.347 -0.304 1.00 97.75 103 PRO A C 1
ATOM 763 O O . PRO A 1 103 ? 10.370 -6.438 -1.020 1.00 97.75 103 PRO A O 1
ATOM 766 N N . LEU A 1 104 ? 8.155 -6.675 -0.730 1.00 97.56 104 LEU A N 1
ATOM 767 C CA . LEU A 1 104 ? 7.879 -7.239 -2.043 1.00 97.56 104 LEU A CA 1
ATOM 768 C C . LEU A 1 104 ? 6.922 -6.349 -2.834 1.00 97.56 104 LEU A C 1
ATOM 770 O O . LEU A 1 104 ? 5.955 -5.810 -2.302 1.00 97.56 104 LEU A O 1
ATOM 774 N N . LEU A 1 105 ? 7.189 -6.245 -4.130 1.00 97.81 105 LEU A N 1
ATOM 775 C CA . LEU A 1 105 ? 6.317 -5.655 -5.126 1.00 97.81 105 LEU A CA 1
ATOM 776 C C . LEU A 1 105 ? 5.634 -6.799 -5.875 1.00 97.81 105 LEU A C 1
ATOM 778 O O . LEU A 1 105 ? 6.278 -7.524 -6.633 1.00 97.81 105 LEU A O 1
ATOM 782 N N . SER A 1 106 ? 4.340 -6.973 -5.624 1.00 97.00 106 SER A N 1
ATOM 783 C CA . SER A 1 106 ? 3.509 -7.982 -6.283 1.00 97.00 106 SER A CA 1
ATOM 784 C C . SER A 1 106 ? 2.949 -7.429 -7.585 1.00 97.00 106 SER A C 1
ATOM 786 O O . SER A 1 106 ? 2.478 -6.289 -7.610 1.00 97.00 106 SER A O 1
ATOM 788 N N . VAL A 1 107 ? 2.946 -8.240 -8.641 1.00 96.12 107 VAL A N 1
ATOM 789 C CA . VAL A 1 107 ? 2.372 -7.890 -9.944 1.00 96.12 107 VAL A CA 1
ATOM 790 C C . VAL A 1 107 ? 1.484 -9.017 -10.448 1.00 96.12 107 VAL A C 1
ATOM 792 O O . VAL A 1 107 ? 1.814 -10.192 -10.292 1.00 96.12 107 VAL A O 1
ATOM 795 N N . GLN A 1 108 ? 0.372 -8.650 -11.079 1.00 94.38 108 GLN A N 1
ATOM 796 C CA . GLN A 1 108 ? -0.442 -9.541 -11.899 1.00 94.38 108 GLN A CA 1
ATOM 797 C C . GLN A 1 108 ? -0.715 -8.878 -13.247 1.00 94.38 108 GLN A C 1
ATOM 799 O O . GLN A 1 108 ? -1.200 -7.748 -13.299 1.00 94.38 108 GLN A O 1
ATOM 804 N N . THR A 1 109 ? -0.424 -9.584 -14.333 1.00 92.06 109 THR A N 1
ATOM 805 C CA . THR A 1 109 ? -0.744 -9.186 -15.701 1.00 92.06 109 THR A CA 1
ATOM 806 C C . THR A 1 109 ? -1.947 -9.982 -16.193 1.00 92.06 109 THR A C 1
ATOM 808 O O . THR A 1 109 ? -2.044 -11.198 -16.024 1.00 92.06 109 THR A O 1
ATOM 811 N N . LEU A 1 110 ? -2.909 -9.268 -16.766 1.00 90.19 110 LEU A N 1
ATOM 812 C CA . LEU A 1 110 ? -4.181 -9.786 -17.242 1.00 90.19 110 LEU A CA 1
ATOM 813 C C . LEU A 1 110 ? -4.261 -9.510 -18.739 1.00 90.19 110 LEU A C 1
ATOM 815 O O . LEU A 1 110 ? -4.511 -8.375 -19.144 1.00 90.19 110 LEU A O 1
ATOM 819 N N . ASP A 1 111 ? -4.024 -10.538 -19.550 1.00 88.56 111 ASP A N 1
ATOM 820 C CA . ASP A 1 111 ? -4.121 -10.427 -21.006 1.00 88.56 111 ASP A CA 1
ATOM 821 C C . ASP A 1 111 ? -5.541 -10.790 -21.458 1.00 88.56 111 ASP A C 1
ATOM 823 O O . ASP A 1 111 ? -6.022 -11.907 -21.222 1.00 88.56 111 ASP A O 1
ATOM 827 N N . PHE A 1 112 ? -6.221 -9.820 -22.072 1.00 85.25 112 PHE A N 1
ATOM 828 C CA . PHE A 1 112 ? -7.581 -9.957 -22.597 1.00 85.25 112 PHE A CA 1
ATOM 829 C C . PHE A 1 112 ? -7.607 -10.254 -24.099 1.00 85.25 112 PHE A C 1
ATOM 831 O O . PHE A 1 112 ? -8.686 -10.414 -24.679 1.00 85.25 112 PHE A O 1
ATOM 838 N N . ARG A 1 113 ? -6.443 -10.326 -24.752 1.00 83.31 113 ARG A N 1
ATOM 839 C CA . ARG A 1 113 ? -6.356 -10.648 -26.176 1.00 83.31 113 ARG A CA 1
ATOM 840 C C . ARG A 1 113 ? -6.696 -12.126 -26.410 1.00 83.31 113 ARG A C 1
ATOM 842 O O . ARG A 1 113 ? -6.412 -12.976 -25.565 1.00 83.31 113 ARG A O 1
ATOM 849 N N . PRO A 1 114 ? -7.316 -12.468 -27.552 1.00 72.06 114 PRO A N 1
ATOM 850 C CA . PRO A 1 114 ? -7.634 -13.854 -27.873 1.00 72.06 114 PRO A CA 1
ATOM 851 C C . PRO A 1 114 ? -6.348 -14.683 -27.981 1.00 72.06 114 PRO A C 1
ATOM 853 O O . PRO A 1 114 ? -5.447 -14.344 -28.747 1.00 72.06 114 PRO A O 1
ATOM 856 N N . SER A 1 115 ? -6.269 -15.782 -27.227 1.00 58.66 115 SER A N 1
ATOM 857 C CA . SER A 1 115 ? -5.129 -16.693 -27.294 1.00 58.66 115 SER A CA 1
ATOM 858 C C . SER A 1 115 ? -5.075 -17.372 -28.665 1.00 58.66 115 SER A C 1
ATOM 860 O O . SER A 1 115 ? -5.986 -18.101 -29.061 1.00 58.66 115 SER A O 1
ATOM 862 N N . VAL A 1 116 ? -3.994 -17.141 -29.413 1.00 51.91 116 VAL A N 1
ATOM 863 C CA . VAL A 1 116 ? -3.684 -17.961 -30.588 1.00 51.91 116 VAL A CA 1
ATOM 864 C C . VAL A 1 116 ? -3.183 -19.308 -30.059 1.00 51.91 116 VAL A C 1
ATOM 866 O O . VAL A 1 116 ? -2.227 -19.320 -29.280 1.00 51.91 116 VAL A O 1
ATOM 869 N N . PRO A 1 117 ? -3.803 -20.450 -30.411 1.00 41.47 117 PRO A N 1
ATOM 870 C CA . PRO A 1 117 ? -3.316 -21.746 -29.959 1.00 41.47 117 PRO A CA 1
ATOM 871 C C . PRO A 1 117 ? -1.887 -21.948 -30.466 1.00 41.47 117 PRO A C 1
ATOM 873 O O . PRO A 1 117 ? -1.643 -21.939 -31.673 1.00 41.47 117 PRO A O 1
ATOM 876 N N . SER A 1 118 ? -0.940 -22.120 -29.542 1.00 41.09 118 SER A N 1
ATOM 877 C CA . SER A 1 118 ? 0.446 -22.432 -29.880 1.00 41.09 118 SER A CA 1
ATOM 878 C C . SER A 1 118 ? 0.488 -23.684 -30.769 1.00 41.09 118 SER A C 1
ATOM 880 O O . SER A 1 118 ? -0.225 -24.656 -30.482 1.00 41.09 118 SER A O 1
ATOM 882 N N . PRO A 1 119 ? 1.295 -23.711 -31.845 1.00 38.06 119 PRO A N 1
ATOM 883 C CA . PRO A 1 119 ? 1.449 -24.918 -32.642 1.00 38.06 119 PRO A CA 1
ATOM 884 C C . PRO A 1 119 ? 1.985 -26.044 -31.747 1.00 38.06 119 PRO A C 1
ATOM 886 O O . PRO A 1 119 ? 2.979 -25.871 -31.041 1.00 38.06 119 PRO A O 1
ATOM 889 N N . LYS A 1 120 ? 1.296 -27.194 -31.751 1.00 30.19 120 LYS A N 1
ATOM 890 C CA . LYS A 1 120 ? 1.737 -28.415 -31.058 1.00 30.19 120 LYS A CA 1
ATOM 891 C C . LYS A 1 120 ? 3.208 -28.692 -31.404 1.00 30.19 120 LYS A C 1
ATOM 893 O O . LYS A 1 120 ? 3.525 -28.697 -32.596 1.00 30.19 120 LYS A O 1
ATOM 898 N N . PRO A 1 121 ? 4.084 -28.992 -30.428 1.00 34.72 121 PRO A N 1
ATOM 899 C CA . PRO A 1 121 ? 5.413 -29.486 -30.750 1.00 34.72 121 PRO A CA 1
ATOM 900 C C . PRO A 1 121 ? 5.268 -30.787 -31.549 1.00 34.72 121 PRO A C 1
ATOM 902 O O . PRO A 1 121 ? 4.601 -31.732 -31.119 1.00 34.72 121 PRO A O 1
ATOM 905 N N . ALA A 1 122 ? 5.836 -30.799 -32.755 1.00 38.31 122 ALA A N 1
ATOM 906 C CA . ALA A 1 122 ? 5.913 -31.988 -33.590 1.00 38.31 122 ALA A CA 1
ATOM 907 C C . ALA A 1 122 ? 6.715 -33.080 -32.854 1.00 38.31 122 ALA A C 1
ATOM 909 O O . ALA A 1 122 ? 7.653 -32.756 -32.121 1.00 38.31 122 ALA A O 1
ATOM 910 N N . PRO A 1 123 ? 6.367 -34.368 -33.015 1.00 35.94 123 PRO A N 1
ATOM 911 C CA . PRO A 1 123 ? 7.077 -35.445 -32.341 1.00 35.94 123 PRO A CA 1
ATOM 912 C C . PRO A 1 123 ? 8.546 -35.467 -32.779 1.00 35.94 123 PRO A C 1
ATOM 914 O O . PRO A 1 123 ? 8.852 -35.408 -33.970 1.00 35.94 123 PRO A O 1
ATOM 917 N N . ALA A 1 124 ? 9.440 -35.535 -31.792 1.00 34.62 124 ALA A N 1
ATOM 918 C CA . ALA A 1 124 ? 10.885 -35.524 -31.962 1.00 34.62 124 ALA A CA 1
ATOM 919 C C . ALA A 1 124 ? 11.353 -36.650 -32.901 1.00 34.62 124 ALA A C 1
ATOM 921 O O . ALA A 1 124 ? 11.339 -37.828 -32.545 1.00 34.62 124 ALA A O 1
ATOM 922 N N . GLY A 1 125 ? 11.784 -36.270 -34.105 1.00 31.17 125 GLY A N 1
ATOM 923 C CA . GLY A 1 125 ? 12.593 -37.105 -34.983 1.00 31.17 125 GLY A CA 1
ATOM 924 C C . GLY A 1 125 ? 14.063 -36.964 -34.598 1.00 31.17 125 GLY A C 1
ATOM 925 O O . GLY A 1 125 ? 14.607 -35.863 -34.598 1.00 31.17 125 GLY A O 1
ATOM 926 N N . ALA A 1 126 ? 14.690 -38.078 -34.235 1.00 33.19 126 ALA A N 1
ATOM 927 C CA . ALA A 1 126 ? 16.090 -38.153 -33.849 1.00 33.19 126 ALA A CA 1
ATOM 928 C C . ALA A 1 126 ? 17.033 -37.809 -35.016 1.00 33.19 126 ALA A C 1
ATOM 930 O O . ALA A 1 126 ? 16.971 -38.443 -36.067 1.00 33.19 126 ALA A O 1
ATOM 931 N N . CYS A 1 127 ? 17.967 -36.882 -34.798 1.00 30.14 127 CYS A N 1
ATOM 932 C CA . CYS A 1 127 ? 19.270 -36.888 -35.464 1.00 30.14 127 CYS A CA 1
ATOM 933 C C . CYS A 1 127 ? 20.270 -36.090 -34.619 1.00 30.14 127 CYS A C 1
ATOM 935 O O . CYS A 1 127 ? 20.033 -34.927 -34.301 1.00 30.14 127 CYS A O 1
ATOM 937 N N . GLY A 1 128 ? 21.355 -36.746 -34.208 1.00 29.02 128 GLY A N 1
ATOM 938 C CA . GLY A 1 128 ? 22.426 -36.142 -33.424 1.00 29.02 128 GLY A CA 1
ATOM 939 C C . GLY A 1 128 ? 23.559 -35.603 -34.294 1.00 29.02 128 GLY A C 1
ATOM 940 O O . GLY A 1 128 ? 23.871 -36.171 -35.335 1.00 29.02 128 GLY A O 1
ATOM 941 N N . SER A 1 129 ? 24.225 -34.559 -33.806 1.00 32.03 129 SER A N 1
ATOM 942 C CA . SER A 1 129 ? 25.668 -34.355 -33.965 1.00 32.03 129 SER A CA 1
ATOM 943 C C . SER A 1 129 ? 26.164 -33.366 -32.911 1.00 32.03 129 SER A C 1
ATOM 945 O O . SER A 1 129 ? 25.480 -32.400 -32.582 1.00 32.03 129 SER A O 1
ATOM 947 N N . LYS A 1 130 ? 27.345 -33.667 -32.376 1.00 32.81 130 LYS A N 1
ATOM 948 C CA . LYS A 1 130 ? 28.097 -32.948 -31.345 1.00 32.81 130 LYS A CA 1
ATOM 949 C C . LYS A 1 130 ? 28.888 -31.752 -31.911 1.00 32.81 130 LYS A C 1
ATOM 951 O O . LYS A 1 130 ? 29.182 -31.722 -33.102 1.00 32.81 130 LYS A O 1
ATOM 956 N N . ASP A 1 131 ? 29.299 -30.905 -30.961 1.00 29.19 131 ASP A N 1
ATOM 957 C CA . ASP A 1 131 ? 30.467 -30.003 -30.915 1.00 29.19 131 ASP A CA 1
ATOM 958 C C . ASP A 1 131 ? 30.300 -28.527 -31.340 1.00 29.19 131 ASP A C 1
ATOM 960 O O . ASP A 1 131 ? 30.321 -28.192 -32.520 1.00 29.19 131 ASP A O 1
ATOM 964 N N . ALA A 1 132 ? 30.272 -27.633 -30.335 1.00 31.95 132 ALA A N 1
ATOM 965 C CA . ALA A 1 132 ? 30.914 -26.307 -30.342 1.00 31.95 132 ALA A CA 1
ATOM 966 C C . ALA A 1 132 ? 31.113 -25.786 -28.887 1.00 31.95 132 ALA A C 1
ATOM 968 O O . ALA A 1 132 ? 30.312 -26.149 -28.025 1.00 31.95 132 ALA A O 1
ATOM 969 N N . PRO A 1 133 ? 32.170 -24.995 -28.588 1.00 34.78 133 PRO A N 1
ATOM 970 C CA . PRO A 1 133 ? 32.670 -24.759 -27.226 1.00 34.78 133 PRO A CA 1
ATOM 971 C C . PRO A 1 133 ? 32.142 -23.481 -26.541 1.00 34.78 133 PRO A C 1
ATOM 973 O O . PRO A 1 133 ? 31.834 -22.488 -27.198 1.00 34.78 133 PRO A O 1
ATOM 976 N N . ASP A 1 134 ? 32.128 -23.513 -25.204 1.00 38.31 134 ASP A N 1
ATOM 977 C CA . ASP A 1 134 ? 31.812 -22.406 -24.287 1.00 38.31 134 ASP A CA 1
ATOM 978 C C . ASP A 1 134 ? 32.843 -21.261 -24.313 1.00 38.31 134 ASP A C 1
ATOM 980 O O . ASP A 1 134 ? 34.054 -21.516 -24.320 1.00 38.31 134 ASP A O 1
ATOM 984 N N . PRO A 1 135 ? 32.390 -20.005 -24.140 1.00 38.09 135 PRO A N 1
ATOM 985 C CA . PRO A 1 135 ? 33.217 -18.957 -23.559 1.00 38.09 135 PRO A CA 1
ATOM 986 C C . PRO A 1 135 ? 32.612 -18.360 -22.272 1.00 38.09 135 PRO A C 1
ATOM 988 O O . PRO A 1 135 ? 31.569 -17.718 -22.292 1.00 38.09 135 PRO A O 1
ATOM 991 N N . GLY A 1 136 ? 33.365 -18.494 -21.175 1.00 30.72 136 GLY A N 1
ATOM 992 C CA . GLY A 1 136 ? 33.759 -17.352 -20.335 1.00 30.72 136 GLY A CA 1
ATOM 993 C C . GLY A 1 136 ? 32.771 -16.788 -19.303 1.00 30.72 136 GLY A C 1
ATOM 994 O O . GLY A 1 136 ? 32.088 -15.812 -19.569 1.00 30.72 136 GLY A O 1
ATOM 995 N N . GLY A 1 137 ? 32.834 -17.360 -18.096 1.00 33.44 137 GLY A N 1
ATOM 996 C CA . GLY A 1 137 ? 32.630 -16.796 -16.744 1.00 33.44 137 GLY A CA 1
ATOM 997 C C . GLY A 1 137 ? 31.984 -15.404 -16.513 1.00 33.44 137 GLY A C 1
ATOM 998 O O . GLY A 1 137 ? 32.511 -14.403 -16.995 1.00 33.44 137 GLY A O 1
ATOM 999 N N . PRO A 1 138 ? 30.953 -15.308 -15.643 1.00 41.88 138 PRO A N 1
ATOM 1000 C CA . PRO A 1 138 ? 30.303 -14.055 -15.243 1.00 41.88 138 PRO A CA 1
ATOM 1001 C C . PRO A 1 138 ? 31.035 -13.304 -14.110 1.00 41.88 138 PRO A C 1
ATOM 1003 O O . PRO A 1 138 ? 31.498 -13.902 -13.137 1.00 41.88 138 PRO A O 1
ATOM 1006 N N . GLY A 1 139 ? 31.091 -11.971 -14.215 1.00 39.09 139 GLY A N 1
ATOM 1007 C CA . GLY A 1 139 ? 31.388 -11.064 -13.097 1.00 39.09 139 GLY A CA 1
ATOM 1008 C C . GLY A 1 139 ? 30.173 -10.905 -12.163 1.00 39.09 139 GLY A C 1
ATOM 1009 O O . GLY A 1 139 ? 29.048 -11.195 -12.574 1.00 39.09 139 GLY A O 1
ATOM 1010 N N . PRO A 1 140 ? 30.352 -10.474 -10.900 1.00 38.69 140 PRO A N 1
ATOM 1011 C CA . PRO A 1 140 ? 29.296 -10.535 -9.897 1.00 38.69 140 PRO A CA 1
ATOM 1012 C C . PRO A 1 140 ? 28.324 -9.353 -10.045 1.00 38.69 140 PRO A C 1
ATOM 1014 O O . PRO A 1 140 ? 28.415 -8.366 -9.325 1.00 38.69 140 PRO A O 1
ATOM 1017 N N . VAL A 1 141 ? 27.367 -9.476 -10.965 1.00 46.62 141 VAL A N 1
ATOM 1018 C CA . VAL A 1 141 ? 26.138 -8.668 -11.025 1.00 46.62 141 VAL A CA 1
ATOM 1019 C C . VAL A 1 141 ? 24.992 -9.623 -10.735 1.00 46.62 141 VAL A C 1
ATOM 1021 O O . VAL A 1 141 ? 24.644 -10.402 -11.614 1.00 46.62 141 VAL A O 1
ATOM 1024 N N . LEU A 1 142 ? 24.527 -9.651 -9.476 1.00 45.22 142 LEU A N 1
ATOM 1025 C CA . LEU A 1 142 ? 23.351 -10.335 -8.880 1.00 45.22 142 LEU A CA 1
ATOM 1026 C C . LEU A 1 142 ? 22.696 -11.540 -9.606 1.00 45.22 142 LEU A C 1
ATOM 1028 O O . LEU A 1 142 ? 21.520 -11.832 -9.402 1.00 45.22 142 LEU A O 1
ATOM 1032 N N . SER A 1 143 ? 23.454 -12.320 -10.368 1.00 48.12 143 SER A N 1
ATOM 1033 C CA . SER A 1 143 ? 22.956 -13.463 -11.134 1.00 48.12 143 SER A CA 1
ATOM 1034 C C . SER A 1 143 ? 22.929 -14.745 -10.292 1.00 48.12 143 SER A C 1
ATOM 1036 O O . SER A 1 143 ? 22.270 -15.711 -10.666 1.00 48.12 143 SER A O 1
ATOM 1038 N N . ASP A 1 144 ? 23.532 -14.717 -9.096 1.00 38.72 144 ASP A N 1
ATOM 1039 C CA . ASP A 1 144 ? 23.641 -15.854 -8.168 1.00 38.72 144 ASP A CA 1
ATOM 1040 C C . ASP A 1 144 ? 22.770 -15.725 -6.904 1.00 38.72 144 ASP A C 1
ATOM 1042 O O . ASP A 1 144 ? 23.111 -16.181 -5.813 1.00 38.72 144 ASP A O 1
ATOM 1046 N N . ARG A 1 145 ? 21.573 -15.140 -7.041 1.00 43.78 145 ARG A N 1
ATOM 1047 C CA . ARG A 1 145 ? 20.516 -15.198 -6.008 1.00 43.78 145 ARG A CA 1
ATOM 1048 C C . ARG A 1 145 ? 19.195 -15.780 -6.509 1.00 43.78 145 ARG A C 1
ATOM 1050 O O . ARG A 1 145 ? 18.128 -15.486 -5.973 1.00 43.78 145 ARG A O 1
ATOM 1057 N N . ARG A 1 146 ? 19.271 -16.716 -7.458 1.00 36.69 146 ARG A N 1
ATOM 1058 C CA . ARG A 1 146 ? 18.125 -17.522 -7.929 1.00 36.69 146 ARG A CA 1
ATOM 1059 C C . ARG A 1 146 ? 17.487 -18.424 -6.854 1.00 36.69 146 ARG A C 1
ATOM 1061 O O . ARG A 1 146 ? 16.515 -19.105 -7.142 1.00 36.69 146 ARG A O 1
ATOM 1068 N N . LEU A 1 147 ? 17.985 -18.409 -5.615 1.00 37.41 147 LEU A N 1
ATOM 1069 C CA . LEU A 1 147 ? 17.495 -19.232 -4.503 1.00 37.41 147 LEU A CA 1
ATOM 1070 C C . LEU A 1 147 ? 16.683 -18.477 -3.437 1.00 37.41 147 LEU A C 1
ATOM 1072 O O . LEU A 1 147 ? 16.470 -19.028 -2.360 1.00 37.41 147 LEU A O 1
ATOM 1076 N N . CYS A 1 148 ? 16.206 -17.249 -3.687 1.00 34.62 148 CYS A N 1
ATOM 1077 C CA . CYS A 1 148 ? 15.393 -16.555 -2.673 1.00 34.62 148 CYS A CA 1
ATOM 1078 C C . CYS A 1 148 ? 14.030 -15.980 -3.073 1.00 34.62 148 CYS A C 1
ATOM 1080 O O . CYS A 1 148 ? 13.277 -15.745 -2.138 1.00 34.62 148 CYS A O 1
ATOM 1082 N N . LEU A 1 149 ? 13.633 -15.759 -4.333 1.00 39.53 149 LEU A N 1
ATOM 1083 C CA . LEU A 1 149 ? 12.339 -15.083 -4.591 1.00 39.53 149 LEU A CA 1
ATOM 1084 C C . LEU A 1 149 ? 11.635 -15.489 -5.898 1.00 39.53 149 LEU A C 1
ATOM 1086 O O . LEU A 1 149 ? 11.450 -14.680 -6.799 1.00 39.53 149 LEU A O 1
ATOM 1090 N N . ALA A 1 150 ? 11.167 -16.730 -5.952 1.00 32.25 150 ALA A N 1
ATOM 1091 C CA . ALA A 1 150 ? 9.950 -17.093 -6.673 1.00 32.25 150 ALA A CA 1
ATOM 1092 C C . ALA A 1 150 ? 9.286 -18.201 -5.849 1.00 32.25 150 ALA A C 1
ATOM 1094 O O . ALA A 1 150 ? 9.813 -19.307 -5.756 1.00 32.25 150 ALA A O 1
ATOM 1095 N N . LEU A 1 151 ? 8.197 -17.883 -5.146 1.00 31.97 151 LEU A N 1
ATOM 1096 C CA . LEU A 1 151 ? 7.333 -18.924 -4.595 1.00 31.97 151 LEU A CA 1
ATOM 1097 C C . LEU A 1 151 ? 6.424 -19.367 -5.741 1.00 31.97 151 LEU A C 1
ATOM 1099 O O . LEU A 1 151 ? 5.383 -18.758 -5.969 1.00 31.97 151 LEU A O 1
ATOM 1103 N N . ASP A 1 152 ? 6.863 -20.377 -6.485 1.00 32.41 152 ASP A N 1
ATOM 1104 C CA . ASP A 1 152 ? 5.983 -21.120 -7.380 1.00 32.41 152 ASP A CA 1
ATOM 1105 C C . ASP A 1 152 ? 5.032 -21.968 -6.532 1.00 32.41 152 ASP A C 1
ATOM 1107 O O . ASP A 1 152 ? 5.469 -22.861 -5.812 1.00 32.41 152 ASP A O 1
ATOM 1111 N N . GLU A 1 153 ? 3.731 -21.722 -6.654 1.00 29.78 153 GLU A N 1
ATOM 1112 C CA . GLU A 1 153 ? 2.694 -22.721 -6.386 1.00 29.78 153 GLU A CA 1
ATOM 1113 C C . GLU A 1 153 ? 1.663 -22.621 -7.522 1.00 29.78 153 GLU A C 1
ATOM 1115 O O . GLU A 1 153 ? 0.893 -21.657 -7.580 1.00 29.78 153 GLU A O 1
ATOM 1120 N N . PRO A 1 154 ? 1.637 -23.580 -8.463 1.00 39.28 154 PRO A N 1
ATOM 1121 C CA . PRO A 1 154 ? 0.632 -23.627 -9.509 1.00 39.28 154 PRO A CA 1
ATOM 1122 C C . PRO A 1 154 ? -0.416 -24.684 -9.165 1.00 39.28 154 PRO A C 1
ATOM 1124 O O . PRO A 1 154 ? -0.110 -25.854 -9.342 1.00 39.28 154 PRO A O 1
ATOM 1127 N N . GLN A 1 155 ? -1.656 -24.336 -8.782 1.00 27.50 155 GLN A N 1
ATOM 1128 C CA . GLN A 1 155 ? -2.806 -25.248 -8.966 1.00 27.50 155 GLN A CA 1
ATOM 1129 C C . GLN A 1 155 ? -4.134 -24.528 -9.259 1.00 27.50 155 GLN A C 1
ATOM 1131 O O . GLN A 1 155 ? -4.605 -23.664 -8.525 1.00 27.50 155 GLN A O 1
ATOM 1136 N N . LEU A 1 156 ? -4.719 -24.944 -10.386 1.00 39.03 156 LEU A N 1
ATOM 1137 C CA . LEU A 1 156 ? -6.031 -24.611 -10.939 1.00 39.03 156 LEU A CA 1
ATOM 1138 C C . LEU A 1 156 ? -7.180 -25.235 -10.133 1.00 39.03 156 LEU A C 1
ATOM 1140 O O . LEU A 1 156 ? -7.099 -26.407 -9.772 1.00 39.03 156 LEU A O 1
ATOM 1144 N N . CYS A 1 157 ? -8.316 -24.534 -10.058 1.00 29.41 157 CYS A N 1
ATOM 1145 C CA . CYS A 1 157 ? -9.629 -25.142 -9.817 1.00 29.41 157 CYS A CA 1
ATOM 1146 C C . CYS A 1 157 ? -10.656 -24.596 -10.821 1.00 29.41 157 CYS A C 1
ATOM 1148 O O . CYS A 1 157 ? -10.965 -23.407 -10.838 1.00 29.41 157 CYS A O 1
ATOM 1150 N N . ASN A 1 158 ? -11.170 -25.496 -11.663 1.00 38.84 158 ASN A N 1
ATOM 1151 C CA . ASN A 1 158 ? -12.201 -25.263 -12.673 1.00 38.84 158 ASN A CA 1
ATOM 1152 C C . ASN A 1 158 ? -13.582 -24.986 -12.067 1.00 38.84 158 ASN A C 1
ATOM 1154 O O . ASN A 1 158 ? -13.990 -25.656 -11.119 1.00 38.84 158 ASN A O 1
ATOM 1158 N N . GLY A 1 159 ? -14.360 -24.141 -12.752 1.00 31.22 159 GLY A N 1
ATOM 1159 C CA . GLY A 1 159 ? -15.819 -24.203 -12.687 1.00 31.22 159 GLY A CA 1
ATOM 1160 C C . GLY A 1 159 ? -16.558 -22.908 -13.012 1.00 31.22 159 GLY A C 1
ATOM 1161 O O . GLY A 1 159 ? -17.220 -22.391 -12.123 1.00 31.22 159 GLY A O 1
ATOM 1162 N N . HIS A 1 160 ? -16.513 -22.414 -14.258 1.00 27.31 160 HIS A N 1
ATOM 1163 C CA . HIS A 1 160 ? -17.663 -21.741 -14.889 1.00 27.31 160 HIS A CA 1
ATOM 1164 C C . HIS A 1 160 ? -17.521 -21.661 -16.418 1.00 27.31 160 HIS A C 1
ATOM 1166 O O . HIS A 1 160 ? -16.438 -21.464 -16.962 1.00 27.31 160 HIS A O 1
ATOM 1172 N N . MET A 1 161 ? -18.650 -21.873 -17.092 1.00 33.59 161 MET A N 1
ATOM 1173 C CA . MET A 1 161 ? -18.842 -21.933 -18.542 1.00 33.59 161 MET A CA 1
ATOM 1174 C C . MET A 1 161 ? -18.695 -20.541 -19.185 1.00 33.59 161 MET A C 1
ATOM 1176 O O . MET A 1 161 ? -19.369 -19.608 -18.766 1.00 33.59 161 MET A O 1
ATOM 1180 N N . GLY A 1 162 ? -17.882 -20.439 -20.244 1.00 34.81 162 GLY A N 1
ATOM 1181 C CA . GLY A 1 162 ? -17.990 -19.396 -21.274 1.00 34.81 162 GLY A CA 1
ATOM 1182 C C . GLY A 1 162 ? -17.440 -18.005 -20.933 1.00 34.81 162 GLY A C 1
ATOM 1183 O O . GLY A 1 162 ? -18.203 -17.064 -20.753 1.00 34.81 162 GLY A O 1
ATOM 1184 N N . GLY A 1 163 ? -16.117 -17.838 -20.964 1.00 32.97 163 GLY A N 1
ATOM 1185 C CA . GLY A 1 163 ? -15.449 -16.534 -21.037 1.00 32.97 163 GLY A CA 1
ATOM 1186 C C . GLY A 1 163 ? -14.109 -16.685 -21.755 1.00 32.97 163 GLY A C 1
ATOM 1187 O O . GLY A 1 163 ? -13.473 -17.729 -21.623 1.00 32.97 163 GLY A O 1
ATOM 1188 N N . ALA A 1 164 ? -13.713 -15.699 -22.565 1.00 39.94 164 ALA A N 1
ATOM 1189 C CA . ALA A 1 164 ? -12.464 -15.713 -23.331 1.00 39.94 164 ALA A CA 1
ATOM 1190 C C . ALA A 1 164 ? -11.260 -16.151 -22.469 1.00 39.94 164 ALA A C 1
ATOM 1192 O O . ALA A 1 164 ? -11.176 -15.797 -21.294 1.00 39.94 164 ALA A O 1
ATOM 1193 N N . SER A 1 165 ? -10.351 -16.939 -23.052 1.00 46.72 165 SER A N 1
ATOM 1194 C CA . SER A 1 165 ? -9.151 -17.489 -22.404 1.00 46.72 165 SER A CA 1
ATOM 1195 C C . SER A 1 165 ? -8.256 -16.378 -21.832 1.00 46.72 165 SER A C 1
ATOM 1197 O O . SER A 1 165 ? -7.354 -15.906 -22.514 1.00 46.72 165 SER A O 1
ATOM 1199 N N . ARG A 1 166 ? -8.489 -15.971 -20.580 1.00 61.03 166 ARG A N 1
ATOM 1200 C CA . ARG A 1 166 ? -7.687 -14.973 -19.859 1.00 61.03 166 ARG A CA 1
ATOM 1201 C C . ARG A 1 166 ? -6.364 -15.598 -19.424 1.00 61.03 166 ARG A C 1
ATOM 1203 O O . ARG A 1 166 ? -6.370 -16.528 -18.615 1.00 61.03 166 ARG A O 1
ATOM 1210 N N . ARG A 1 167 ? -5.236 -15.085 -19.923 1.00 67.38 167 ARG A N 1
ATOM 1211 C CA . ARG A 1 167 ? -3.916 -15.444 -19.387 1.00 67.38 167 ARG A CA 1
ATOM 1212 C C . ARG A 1 167 ? -3.634 -14.539 -18.193 1.00 67.38 167 ARG A C 1
ATOM 1214 O O . ARG A 1 167 ? -3.660 -13.318 -18.326 1.00 67.38 167 ARG A O 1
ATOM 1221 N N . VAL A 1 168 ? -3.424 -15.151 -17.032 1.00 75.44 168 VAL A N 1
ATOM 1222 C CA . VAL A 1 168 ? -2.997 -14.458 -15.815 1.00 75.44 168 VAL A CA 1
ATOM 1223 C C . VAL A 1 168 ? -1.581 -14.910 -15.518 1.00 75.44 168 VAL A C 1
ATOM 1225 O O . VAL A 1 168 ? -1.350 -16.101 -15.320 1.00 75.44 168 VAL A O 1
ATOM 1228 N N . GLU A 1 169 ? -0.644 -13.973 -15.516 1.00 83.00 169 GLU A N 1
ATOM 1229 C CA . GLU A 1 169 ? 0.732 -14.206 -15.091 1.00 83.00 169 GLU A CA 1
ATOM 1230 C C . GLU A 1 169 ? 1.023 -13.284 -13.908 1.00 83.00 169 GLU A C 1
ATOM 1232 O O . GLU A 1 169 ? 0.532 -12.157 -13.843 1.00 83.00 169 GLU A O 1
ATOM 1237 N N . GLY A 1 170 ? 1.739 -13.780 -12.907 1.00 87.69 170 GLY A N 1
ATOM 1238 C CA . GLY A 1 170 ? 1.954 -13.032 -11.679 1.00 87.69 170 GLY A CA 1
ATOM 1239 C C . GLY A 1 170 ? 3.250 -13.419 -10.999 1.00 87.69 170 GLY A C 1
ATOM 1240 O O . GLY A 1 170 ? 3.758 -14.520 -11.182 1.00 87.69 170 GLY A O 1
ATOM 1241 N N . GLY A 1 171 ? 3.780 -12.489 -10.217 1.00 92.38 171 GLY A N 1
ATOM 1242 C CA . GLY A 1 171 ? 5.031 -12.664 -9.496 1.00 92.38 171 GLY A CA 1
ATOM 1243 C C . GLY A 1 171 ? 5.197 -11.617 -8.406 1.00 92.38 171 GLY A C 1
ATOM 1244 O O . GLY A 1 171 ? 4.453 -10.635 -8.340 1.00 92.38 171 GLY A O 1
ATOM 1245 N N . ALA A 1 172 ? 6.174 -11.838 -7.533 1.00 95.00 172 ALA A N 1
ATOM 1246 C CA . ALA A 1 172 ? 6.557 -10.893 -6.496 1.00 95.00 172 ALA A CA 1
ATOM 1247 C C . ALA A 1 172 ? 8.078 -10.733 -6.490 1.00 95.00 172 ALA A C 1
ATOM 1249 O O . ALA A 1 172 ? 8.809 -11.713 -6.360 1.00 95.00 172 ALA A O 1
ATOM 1250 N N . TRP A 1 173 ? 8.548 -9.493 -6.606 1.00 96.50 173 TRP A N 1
ATOM 1251 C CA . TRP A 1 173 ? 9.973 -9.150 -6.638 1.00 96.50 173 TRP A CA 1
ATOM 1252 C C . TRP A 1 173 ? 10.337 -8.258 -5.461 1.00 96.50 173 TRP A C 1
ATOM 1254 O O . TRP A 1 173 ? 9.459 -7.665 -4.842 1.00 96.50 173 TRP A O 1
ATOM 1264 N N . ALA A 1 174 ? 11.626 -8.136 -5.145 1.00 97.06 174 ALA A N 1
ATOM 1265 C CA . ALA A 1 174 ? 12.074 -7.203 -4.115 1.00 97.06 174 ALA A CA 1
ATOM 1266 C C . ALA A 1 174 ? 11.614 -5.772 -4.451 1.00 97.06 174 ALA A C 1
ATOM 1268 O O . ALA A 1 174 ? 11.884 -5.266 -5.542 1.00 97.06 174 ALA A O 1
ATOM 1269 N N . TYR A 1 175 ? 10.918 -5.127 -3.515 1.00 97.69 175 TYR A N 1
ATOM 1270 C CA . TYR A 1 175 ? 10.552 -3.719 -3.623 1.00 97.69 175 TYR A CA 1
ATOM 1271 C C . TYR A 1 175 ? 11.731 -2.873 -3.131 1.00 97.69 175 TYR A C 1
ATOM 1273 O O . TYR A 1 175 ? 12.121 -2.941 -1.964 1.00 97.69 175 TYR A O 1
ATOM 1281 N N . LEU A 1 176 ? 12.352 -2.135 -4.045 1.00 97.19 176 LEU A N 1
ATOM 1282 C CA . LEU A 1 176 ? 13.622 -1.459 -3.816 1.00 97.19 176 LEU A CA 1
ATOM 1283 C C . LEU A 1 176 ? 13.409 -0.035 -3.315 1.00 97.19 176 LEU A C 1
ATOM 1285 O O . LEU A 1 176 ? 12.493 0.655 -3.755 1.00 97.19 176 LEU A O 1
ATOM 1289 N N . SER A 1 177 ? 14.311 0.432 -2.450 1.00 95.69 177 SER A N 1
ATOM 1290 C CA . SER A 1 177 ? 14.377 1.855 -2.122 1.00 95.69 177 SER A CA 1
ATOM 1291 C C . SER A 1 177 ? 14.830 2.670 -3.339 1.00 95.69 177 SER A C 1
ATOM 1293 O O . SER A 1 177 ? 15.553 2.137 -4.184 1.00 95.69 177 SER A O 1
ATOM 1295 N N . PRO A 1 178 ? 14.492 3.972 -3.435 1.00 93.94 178 PRO A N 1
ATOM 1296 C CA . PRO A 1 178 ? 14.938 4.801 -4.554 1.00 93.94 178 PRO A CA 1
ATOM 1297 C C . PRO A 1 178 ? 16.464 4.846 -4.709 1.00 93.94 178 PRO A C 1
ATOM 1299 O O . PRO A 1 178 ? 16.960 4.967 -5.824 1.00 93.94 178 PRO A O 1
ATOM 1302 N N . LEU A 1 179 ? 17.210 4.732 -3.601 1.00 94.50 179 LEU A N 1
ATOM 1303 C CA . LEU A 1 179 ? 18.675 4.714 -3.610 1.00 94.50 179 LEU A CA 1
ATOM 1304 C C . LEU A 1 179 ? 19.217 3.415 -4.209 1.00 94.50 179 LEU A C 1
ATOM 1306 O O . LEU A 1 179 ? 20.069 3.463 -5.092 1.00 94.50 179 LEU A O 1
ATOM 1310 N N . VAL A 1 180 ? 18.684 2.272 -3.767 1.00 96.56 180 VAL A N 1
ATOM 1311 C CA . VAL A 1 180 ? 19.063 0.964 -4.311 1.00 96.56 180 VAL A CA 1
ATOM 1312 C C . VAL A 1 180 ? 18.674 0.892 -5.788 1.00 96.56 180 VAL A C 1
ATOM 1314 O O . VAL A 1 180 ? 19.511 0.576 -6.622 1.00 96.56 180 VAL A O 1
ATOM 1317 N N . LEU A 1 181 ? 17.435 1.259 -6.140 1.00 97.00 181 LEU A N 1
ATOM 1318 C CA . LEU A 1 181 ? 16.967 1.230 -7.527 1.00 97.00 181 LEU A CA 1
ATOM 1319 C C . LEU A 1 181 ? 17.833 2.095 -8.446 1.00 97.00 181 LEU A C 1
ATOM 1321 O O . LEU A 1 181 ? 18.137 1.679 -9.558 1.00 97.00 181 LEU A O 1
ATOM 1325 N N . ARG A 1 182 ? 18.239 3.285 -7.986 1.00 96.44 182 ARG A N 1
ATOM 1326 C CA . ARG A 1 182 ? 19.139 4.159 -8.739 1.00 96.44 182 ARG A CA 1
ATOM 1327 C C . ARG A 1 182 ? 20.478 3.477 -9.019 1.00 96.44 182 ARG A C 1
ATOM 1329 O O . ARG A 1 182 ? 20.900 3.474 -10.167 1.00 96.44 182 ARG A O 1
ATOM 1336 N N . LYS A 1 183 ? 21.112 2.893 -8.001 1.00 96.12 183 LYS A N 1
ATOM 1337 C CA . LYS A 1 183 ? 22.397 2.193 -8.137 1.00 96.12 183 LYS A CA 1
ATOM 1338 C C . LYS A 1 183 ? 22.304 1.000 -9.089 1.00 96.12 183 LYS A C 1
ATOM 1340 O O . LYS A 1 183 ? 23.152 0.847 -9.962 1.00 96.12 183 LYS A O 1
ATOM 1345 N N . GLU A 1 184 ? 21.263 0.179 -8.950 1.00 96.31 184 GLU A N 1
ATOM 1346 C CA . GLU A 1 184 ? 21.039 -0.975 -9.832 1.00 96.31 184 GLU A CA 1
ATOM 1347 C C . GLU A 1 184 ? 20.777 -0.532 -11.281 1.00 96.31 184 GLU A C 1
ATOM 1349 O O . GLU A 1 184 ? 21.274 -1.149 -12.221 1.00 96.31 184 GLU A O 1
ATOM 1354 N N . LEU A 1 185 ? 20.051 0.575 -11.475 1.00 97.12 185 LEU A N 1
ATOM 1355 C CA . LEU A 1 185 ? 19.820 1.158 -12.796 1.00 97.12 185 LEU A CA 1
ATOM 1356 C C . LEU A 1 185 ? 21.104 1.723 -13.420 1.00 97.12 185 LEU A C 1
ATOM 1358 O O . LEU A 1 185 ? 21.357 1.484 -14.598 1.00 97.12 185 LEU A O 1
ATOM 1362 N N . GLU A 1 186 ? 21.903 2.470 -12.653 1.00 97.12 186 GLU A N 1
ATOM 1363 C CA . GLU A 1 186 ? 23.202 2.995 -13.097 1.00 97.12 186 GLU A CA 1
ATOM 1364 C C . GLU A 1 186 ? 24.122 1.835 -13.509 1.00 97.12 186 GLU A C 1
ATOM 1366 O O . GLU A 1 186 ? 24.666 1.850 -14.611 1.00 97.12 186 GLU A O 1
ATOM 1371 N N . SER A 1 187 ? 24.185 0.770 -12.702 1.00 96.88 187 SER A N 1
ATOM 1372 C CA . SER A 1 187 ? 24.964 -0.429 -13.021 1.00 96.88 187 SER A CA 1
ATOM 1373 C C . SER A 1 187 ? 24.474 -1.145 -14.284 1.00 96.88 187 SER A C 1
ATOM 1375 O O . SER A 1 187 ? 25.289 -1.564 -15.106 1.00 96.88 187 SER A O 1
ATOM 1377 N N . LEU A 1 188 ? 23.157 -1.267 -14.482 1.00 97.31 188 LEU A N 1
ATOM 1378 C CA . LEU A 1 188 ? 22.592 -1.849 -15.701 1.00 97.31 188 LEU A CA 1
ATOM 1379 C C . LEU A 1 188 ? 23.023 -1.057 -16.943 1.00 97.31 188 LEU A C 1
ATOM 1381 O O . LEU A 1 188 ? 23.490 -1.637 -17.920 1.00 97.31 188 LEU A O 1
ATOM 1385 N N . VAL A 1 189 ? 22.907 0.272 -16.894 1.00 97.19 189 VAL A N 1
ATOM 1386 C CA . VAL A 1 189 ? 23.257 1.150 -18.020 1.00 97.19 189 VAL A CA 1
ATOM 1387 C C . VAL A 1 189 ? 24.762 1.149 -18.296 1.00 97.19 189 VAL A C 1
ATOM 1389 O O . VAL A 1 189 ? 25.160 1.176 -19.458 1.00 97.19 189 VAL A O 1
ATOM 1392 N N . GLU A 1 190 ? 25.605 1.091 -17.265 1.00 97.62 190 GLU A N 1
ATOM 1393 C CA . GLU A 1 190 ? 27.062 0.998 -17.422 1.00 97.62 190 GLU A CA 1
ATOM 1394 C C . GLU A 1 190 ? 27.499 -0.305 -18.107 1.00 97.62 190 GLU A C 1
ATOM 1396 O O . GLU A 1 190 ? 28.434 -0.291 -18.909 1.00 97.62 190 GLU A O 1
ATOM 1401 N N . ASN A 1 191 ? 26.821 -1.418 -17.815 1.00 96.75 191 ASN A N 1
ATOM 1402 C CA . ASN A 1 191 ? 27.201 -2.741 -18.312 1.00 96.75 191 ASN A CA 1
ATOM 1403 C C . ASN A 1 191 ? 26.560 -3.099 -19.664 1.00 96.75 191 ASN A C 1
ATOM 1405 O O . ASN A 1 191 ? 27.220 -3.693 -20.515 1.00 96.75 191 ASN A O 1
ATOM 1409 N N . GLU A 1 192 ? 25.284 -2.758 -19.865 1.00 96.50 192 GLU A N 1
ATOM 1410 C CA . GLU A 1 192 ? 24.485 -3.178 -21.031 1.00 96.50 192 GLU A CA 1
ATOM 1411 C C . GLU A 1 192 ? 24.130 -2.013 -21.973 1.00 96.50 192 GLU A C 1
ATOM 1413 O O . GLU A 1 192 ? 23.604 -2.226 -23.067 1.00 96.50 192 GLU A O 1
ATOM 1418 N N . GLY A 1 193 ? 24.461 -0.776 -21.589 1.00 95.94 193 GLY A N 1
ATOM 1419 C CA . GLY A 1 193 ? 24.123 0.437 -22.332 1.00 95.94 193 GLY A CA 1
ATOM 1420 C C . GLY A 1 193 ? 22.688 0.913 -22.087 1.00 95.94 193 GLY A C 1
ATOM 1421 O O . GLY A 1 193 ? 21.830 0.184 -21.603 1.00 95.94 193 GLY A O 1
ATOM 1422 N N . SER A 1 194 ? 22.392 2.167 -22.440 1.00 93.19 194 SER A N 1
ATOM 1423 C CA . SER A 1 194 ? 21.068 2.770 -22.204 1.00 93.19 194 SER A CA 1
ATOM 1424 C C . SER A 1 194 ? 19.948 2.183 -23.067 1.00 93.19 194 SER A C 1
ATOM 1426 O O . SER A 1 194 ? 18.782 2.265 -22.686 1.00 93.19 194 SER A O 1
ATOM 1428 N N . GLU A 1 195 ? 20.288 1.588 -24.214 1.00 93.06 195 GLU A N 1
ATOM 1429 C CA . GLU A 1 195 ? 19.319 1.005 -25.154 1.00 93.06 195 GLU A CA 1
ATOM 1430 C C . GLU A 1 195 ? 18.523 -0.150 -24.531 1.00 93.06 195 GLU A C 1
ATOM 1432 O O . GLU A 1 195 ? 17.365 -0.361 -24.890 1.00 93.06 195 GLU A O 1
ATOM 1437 N N . VAL A 1 196 ? 19.095 -0.844 -23.535 1.00 94.06 196 VAL A N 1
ATOM 1438 C CA . VAL A 1 196 ? 18.429 -1.941 -22.814 1.00 94.06 196 VAL A CA 1
ATOM 1439 C C . VAL A 1 196 ? 17.096 -1.512 -22.193 1.00 94.06 196 VAL A C 1
ATOM 1441 O O . VAL A 1 196 ? 16.162 -2.306 -22.107 1.00 94.06 196 VAL A O 1
ATOM 1444 N N . LEU A 1 197 ? 16.964 -0.233 -21.819 1.00 93.12 197 LEU A N 1
ATOM 1445 C CA . LEU A 1 197 ? 15.760 0.311 -21.188 1.00 93.12 197 LEU A CA 1
ATOM 1446 C C . LEU A 1 197 ? 14.557 0.406 -22.139 1.00 93.12 197 LEU A C 1
ATOM 1448 O O . LEU A 1 197 ? 13.432 0.595 -21.678 1.00 93.12 197 LEU A O 1
ATOM 1452 N N . ALA A 1 198 ? 14.787 0.287 -23.449 1.00 92.00 198 ALA A N 1
ATOM 1453 C CA . ALA A 1 198 ? 13.758 0.314 -24.483 1.00 92.00 198 ALA A CA 1
ATOM 1454 C C . ALA A 1 198 ? 13.468 -1.073 -25.087 1.00 92.00 198 ALA A C 1
ATOM 1456 O O . ALA A 1 198 ? 12.617 -1.184 -25.971 1.00 92.00 198 ALA A O 1
ATOM 1457 N N . LEU A 1 199 ? 14.155 -2.125 -24.630 1.00 91.12 199 LEU A N 1
ATOM 1458 C CA . LEU A 1 199 ? 14.016 -3.473 -25.177 1.00 91.12 199 LEU A CA 1
ATOM 1459 C C . LEU A 1 199 ? 12.796 -4.218 -24.594 1.00 91.12 199 LEU A C 1
ATOM 1461 O O . LEU A 1 199 ? 12.561 -4.159 -23.383 1.00 91.12 199 LEU A O 1
ATOM 1465 N N . PRO A 1 200 ? 12.027 -4.965 -25.413 1.00 90.06 200 PRO A N 1
ATOM 1466 C CA . PRO A 1 200 ? 10.895 -5.774 -24.945 1.00 90.06 200 PRO A CA 1
ATOM 1467 C C . PRO A 1 200 ? 11.314 -6.965 -24.065 1.00 90.06 200 PRO A C 1
ATOM 1469 O O . PRO A 1 200 ? 10.476 -7.554 -23.381 1.00 90.06 200 PRO A O 1
ATOM 1472 N N . GLU A 1 201 ? 12.600 -7.318 -24.047 1.00 92.00 201 GLU A N 1
ATOM 1473 C CA . GLU A 1 201 ? 13.176 -8.342 -23.175 1.00 92.00 201 GLU A CA 1
ATOM 1474 C C . GLU A 1 201 ? 13.391 -7.849 -21.736 1.00 92.00 201 GLU A C 1
ATOM 1476 O O . GLU A 1 201 ? 13.480 -8.671 -20.824 1.00 92.00 201 GLU A O 1
ATOM 1481 N N . LEU A 1 202 ? 13.433 -6.530 -21.500 1.00 94.19 202 LEU A N 1
ATOM 1482 C CA . LEU A 1 202 ? 13.726 -5.932 -20.191 1.00 94.19 202 LEU A CA 1
ATOM 1483 C C . LEU A 1 202 ? 12.850 -6.466 -19.035 1.00 94.19 202 LEU A C 1
ATOM 1485 O O . LEU A 1 202 ? 13.419 -6.777 -17.985 1.00 94.19 202 LEU A O 1
ATOM 1489 N N . PRO A 1 203 ? 11.515 -6.636 -19.182 1.00 92.81 203 PRO A N 1
ATOM 1490 C CA . PRO A 1 203 ? 10.673 -7.187 -18.117 1.00 92.81 203 PRO A CA 1
ATOM 1491 C C . PRO A 1 203 ? 11.062 -8.609 -17.700 1.00 92.81 203 PRO A C 1
ATOM 1493 O O . PRO A 1 203 ? 10.861 -8.978 -16.546 1.00 92.81 203 PRO A O 1
ATOM 1496 N N . ALA A 1 204 ? 11.606 -9.405 -18.625 1.00 92.00 204 ALA A N 1
ATOM 1497 C CA . ALA A 1 204 ? 12.007 -10.787 -18.378 1.00 92.00 204 ALA A CA 1
ATOM 1498 C C . ALA A 1 204 ? 13.479 -10.901 -17.948 1.00 92.00 204 ALA A C 1
ATOM 1500 O O . ALA A 1 204 ? 13.798 -11.702 -17.071 1.00 92.00 204 ALA A O 1
ATOM 1501 N N . ALA A 1 205 ? 14.368 -10.100 -18.543 1.00 94.31 205 ALA A N 1
ATOM 1502 C CA . ALA A 1 205 ? 15.802 -10.107 -18.258 1.00 94.31 205 ALA A CA 1
ATOM 1503 C C . ALA A 1 205 ? 16.129 -9.461 -16.903 1.00 94.31 205 ALA A C 1
ATOM 1505 O O . ALA A 1 205 ? 16.884 -10.028 -16.116 1.00 94.31 205 ALA A O 1
ATOM 1506 N N . HIS A 1 206 ? 15.503 -8.316 -16.602 1.00 96.06 206 HIS A N 1
ATOM 1507 C CA . HIS A 1 206 ? 15.769 -7.509 -15.406 1.00 96.06 206 HIS A CA 1
ATOM 1508 C C . HIS A 1 206 ? 14.477 -7.174 -14.641 1.00 96.06 206 HIS A C 1
ATOM 1510 O O . HIS A 1 206 ? 14.164 -5.998 -14.419 1.00 96.06 206 HIS A O 1
ATOM 1516 N N . PRO A 1 207 ? 13.701 -8.184 -14.198 1.00 96.19 207 PRO A N 1
ATOM 1517 C CA . PRO A 1 207 ? 12.350 -7.981 -13.678 1.00 96.19 207 PRO A CA 1
ATOM 1518 C C . PRO A 1 207 ? 12.306 -7.096 -12.426 1.00 96.19 207 PRO A C 1
ATOM 1520 O O . PRO A 1 207 ? 11.389 -6.293 -12.271 1.00 96.19 207 PRO A O 1
ATOM 1523 N N . ILE A 1 208 ? 13.304 -7.196 -11.538 1.00 97.25 208 ILE A N 1
ATOM 1524 C CA . ILE A 1 208 ? 13.355 -6.377 -10.318 1.00 97.25 208 ILE A CA 1
ATOM 1525 C C . ILE A 1 208 ? 13.448 -4.892 -10.689 1.00 97.25 208 ILE A C 1
ATOM 1527 O O . ILE A 1 208 ? 12.649 -4.094 -10.201 1.00 97.25 208 ILE A O 1
ATOM 1531 N N . ILE A 1 209 ? 14.381 -4.521 -11.572 1.00 97.50 209 ILE A N 1
ATOM 1532 C CA . ILE A 1 209 ? 14.559 -3.134 -12.021 1.00 97.50 209 ILE A CA 1
ATOM 1533 C C . ILE A 1 209 ? 13.300 -2.673 -12.762 1.00 97.50 209 ILE A C 1
ATOM 1535 O O . ILE A 1 209 ? 12.732 -1.636 -12.421 1.00 97.50 209 ILE A O 1
ATOM 1539 N N . PHE A 1 210 ? 12.818 -3.473 -13.715 1.00 97.88 210 PHE A N 1
ATOM 1540 C CA . PHE A 1 210 ? 11.668 -3.133 -14.548 1.00 97.88 210 PHE A CA 1
ATOM 1541 C C . PHE A 1 210 ? 10.402 -2.830 -13.734 1.00 97.88 210 PHE A C 1
ATOM 1543 O O . PHE A 1 210 ? 9.815 -1.755 -13.879 1.00 97.88 210 PHE A O 1
ATOM 1550 N N . TRP A 1 211 ? 9.982 -3.746 -12.854 1.00 97.69 211 TRP A N 1
ATOM 1551 C CA . TRP A 1 211 ? 8.732 -3.581 -12.107 1.00 97.69 211 TRP A CA 1
ATOM 1552 C C . TRP A 1 211 ? 8.812 -2.444 -11.090 1.00 97.69 211 TRP A C 1
ATOM 1554 O O . TRP A 1 211 ? 7.838 -1.706 -10.928 1.00 97.69 211 TRP A O 1
ATOM 1564 N N . ASN A 1 212 ? 9.972 -2.244 -10.455 1.00 98.00 212 ASN A N 1
ATOM 1565 C CA . ASN A 1 212 ? 10.183 -1.098 -9.573 1.00 98.00 212 ASN A CA 1
ATOM 1566 C C . ASN A 1 212 ? 10.114 0.225 -10.349 1.00 98.00 212 ASN A C 1
ATOM 1568 O O . ASN A 1 212 ? 9.429 1.146 -9.905 1.00 98.00 212 ASN A O 1
ATOM 1572 N N . LEU A 1 213 ? 10.747 0.320 -11.525 1.00 97.56 213 LEU A N 1
ATOM 1573 C CA . LEU A 1 213 ? 10.634 1.504 -12.381 1.00 97.56 213 LEU A CA 1
ATOM 1574 C C . LEU A 1 213 ? 9.182 1.763 -12.784 1.00 97.56 213 LEU A C 1
ATOM 1576 O O . LEU A 1 213 ? 8.701 2.882 -12.617 1.00 97.56 213 LEU A O 1
ATOM 1580 N N . LEU A 1 214 ? 8.460 0.740 -13.250 1.00 96.56 214 LEU A N 1
ATOM 1581 C CA . LEU A 1 214 ? 7.056 0.885 -13.631 1.00 96.56 214 LEU A CA 1
ATOM 1582 C C . LEU A 1 214 ? 6.213 1.402 -12.457 1.00 96.56 214 LEU A C 1
ATOM 1584 O O . LEU A 1 214 ? 5.422 2.332 -12.623 1.00 96.56 214 LEU A O 1
ATOM 1588 N N . TRP A 1 215 ? 6.416 0.843 -11.263 1.00 96.56 215 TRP A N 1
ATOM 1589 C CA . TRP A 1 215 ? 5.723 1.271 -10.053 1.00 96.56 215 TRP A CA 1
ATOM 1590 C C . TRP A 1 215 ? 6.030 2.731 -9.694 1.00 96.56 215 TRP A C 1
ATOM 1592 O O . TRP A 1 215 ? 5.098 3.506 -9.466 1.00 96.56 215 TRP A O 1
ATOM 1602 N N . TYR A 1 216 ? 7.307 3.137 -9.682 1.00 96.12 216 TYR A N 1
ATOM 1603 C CA . TYR A 1 216 ? 7.703 4.505 -9.319 1.00 96.12 216 TYR A CA 1
ATOM 1604 C C . TYR A 1 216 ? 7.198 5.521 -10.337 1.00 96.12 216 TYR A C 1
ATOM 1606 O O . TYR A 1 216 ? 6.634 6.542 -9.944 1.00 96.12 216 TYR A O 1
ATOM 1614 N N . PHE A 1 217 ? 7.336 5.234 -11.633 1.00 94.94 217 PHE A N 1
ATOM 1615 C CA . PHE A 1 217 ? 6.825 6.108 -12.686 1.00 94.94 217 PHE A CA 1
ATOM 1616 C C . PHE A 1 217 ? 5.309 6.278 -12.559 1.00 94.94 217 PHE A C 1
ATOM 1618 O O . PHE A 1 217 ? 4.818 7.406 -12.594 1.00 94.94 217 PHE A O 1
ATOM 1625 N N . GLN A 1 218 ? 4.570 5.196 -12.296 1.00 93.31 218 GLN A N 1
ATOM 1626 C CA . GLN A 1 218 ? 3.128 5.274 -12.082 1.00 93.31 218 GLN A CA 1
ATOM 1627 C C . GLN A 1 218 ? 2.770 6.063 -10.807 1.00 93.31 218 GLN A C 1
ATOM 1629 O O . GLN A 1 218 ? 1.918 6.953 -10.857 1.00 93.31 218 GLN A O 1
ATOM 1634 N N . ARG A 1 219 ? 3.423 5.799 -9.663 1.00 91.88 219 ARG A N 1
ATOM 1635 C CA . ARG A 1 219 ? 3.148 6.496 -8.386 1.00 91.88 219 ARG A CA 1
ATOM 1636 C C . ARG A 1 219 ? 3.479 7.980 -8.424 1.00 91.88 219 ARG A C 1
ATOM 1638 O O . ARG A 1 219 ? 2.780 8.772 -7.789 1.00 91.88 219 ARG A O 1
ATOM 1645 N N . LEU A 1 220 ? 4.524 8.355 -9.155 1.00 92.38 220 LEU A N 1
ATOM 1646 C CA . LEU A 1 220 ? 4.973 9.738 -9.317 1.00 92.38 220 LEU A CA 1
ATOM 1647 C C . LEU A 1 220 ? 4.295 10.453 -10.496 1.00 92.38 220 LEU A C 1
ATOM 1649 O O . LEU A 1 220 ? 4.543 11.637 -10.700 1.00 92.38 220 LEU A O 1
ATOM 1653 N N . ARG A 1 221 ? 3.416 9.766 -11.244 1.00 90.50 221 ARG A N 1
ATOM 1654 C CA . ARG A 1 221 ? 2.765 10.276 -12.467 1.00 90.50 221 ARG A CA 1
ATOM 1655 C C . ARG A 1 221 ? 3.768 10.749 -13.527 1.00 90.50 221 ARG A C 1
ATOM 1657 O O . ARG A 1 221 ? 3.543 11.751 -14.204 1.00 90.50 221 ARG A O 1
ATOM 1664 N N . LEU A 1 222 ? 4.873 10.024 -13.670 1.00 91.12 222 LEU A N 1
ATOM 1665 C CA . LEU A 1 222 ? 5.877 10.277 -14.696 1.00 91.12 222 LEU A CA 1
ATOM 1666 C C . LEU A 1 222 ? 5.490 9.572 -16.006 1.00 91.12 222 LEU A C 1
ATOM 1668 O O . LEU A 1 222 ? 5.025 8.430 -15.970 1.00 91.12 222 LEU A O 1
ATOM 1672 N N . PRO A 1 223 ? 5.694 10.214 -17.170 1.00 89.31 223 PRO A N 1
ATOM 1673 C CA . PRO A 1 223 ? 5.481 9.568 -18.460 1.00 89.31 223 PRO A CA 1
ATOM 1674 C C . PRO A 1 223 ? 6.473 8.414 -18.648 1.00 89.31 223 PRO A C 1
ATOM 1676 O O . PRO A 1 223 ? 7.644 8.534 -18.293 1.00 89.31 223 PRO A O 1
ATOM 1679 N N . SER A 1 224 ? 6.013 7.297 -19.214 1.00 89.00 224 SER A N 1
ATOM 1680 C CA . SER A 1 224 ? 6.830 6.091 -19.351 1.00 89.00 224 SER A CA 1
ATOM 1681 C C . SER A 1 224 ? 6.447 5.254 -20.567 1.00 89.00 224 SER A C 1
ATOM 1683 O O . SER A 1 224 ? 5.264 5.095 -20.860 1.00 89.00 224 SER A O 1
ATOM 1685 N N . ILE A 1 225 ? 7.447 4.659 -21.225 1.00 89.75 225 ILE A N 1
ATOM 1686 C CA . ILE A 1 225 ? 7.251 3.624 -22.254 1.00 89.75 225 ILE A CA 1
ATOM 1687 C C . ILE A 1 225 ? 7.085 2.220 -21.656 1.00 89.75 225 ILE A C 1
ATOM 1689 O O . ILE A 1 225 ? 6.672 1.302 -22.359 1.00 89.75 225 ILE A O 1
ATOM 1693 N N . LEU A 1 226 ? 7.384 2.043 -20.363 1.00 93.38 226 LEU A N 1
ATOM 1694 C CA . LEU A 1 226 ? 7.452 0.735 -19.704 1.00 93.38 226 LEU A CA 1
ATOM 1695 C C . LEU A 1 226 ? 6.171 -0.111 -19.861 1.00 93.38 226 LEU A C 1
ATOM 1697 O O . LEU A 1 226 ? 6.309 -1.299 -20.144 1.00 93.38 226 LEU A O 1
ATOM 1701 N N . PRO A 1 227 ? 4.937 0.439 -19.773 1.00 92.00 227 PRO A N 1
ATOM 1702 C CA . PRO A 1 227 ? 3.730 -0.358 -20.012 1.00 92.00 227 PRO A CA 1
ATOM 1703 C C . PRO A 1 227 ? 3.698 -0.999 -21.408 1.00 92.00 227 PRO A C 1
ATOM 1705 O O . PRO A 1 227 ? 3.268 -2.141 -21.556 1.00 92.00 227 PRO A O 1
ATOM 1708 N N . CYS A 1 228 ? 4.193 -0.289 -22.428 1.00 88.00 228 CYS A N 1
ATOM 1709 C CA . CYS A 1 228 ? 4.232 -0.786 -23.804 1.00 88.00 228 CYS A CA 1
ATOM 1710 C C . CYS A 1 228 ? 5.238 -1.931 -23.971 1.00 88.00 228 CYS A C 1
ATOM 1712 O O . CYS A 1 228 ? 4.994 -2.834 -24.767 1.00 88.00 228 CYS A O 1
ATOM 1714 N N . LEU A 1 229 ? 6.336 -1.926 -23.204 1.00 90.88 229 LEU A N 1
ATOM 1715 C CA . LEU A 1 229 ? 7.322 -3.010 -23.228 1.00 90.88 229 LEU A CA 1
ATOM 1716 C C . LEU A 1 229 ? 6.732 -4.326 -22.717 1.00 90.88 229 LEU A C 1
ATOM 1718 O O . LEU A 1 229 ? 7.052 -5.375 -23.264 1.00 90.88 229 LEU A O 1
ATOM 1722 N N . VAL A 1 230 ? 5.825 -4.284 -21.732 1.00 89.88 230 VAL A N 1
ATOM 1723 C CA . VAL A 1 230 ? 5.116 -5.494 -21.272 1.00 89.88 230 VAL A CA 1
ATOM 1724 C C . VAL A 1 230 ? 4.274 -6.077 -22.398 1.00 89.88 230 VAL A C 1
ATOM 1726 O O . VAL A 1 230 ? 4.337 -7.275 -22.656 1.00 89.88 230 VAL A O 1
ATOM 1729 N N . LEU A 1 231 ? 3.523 -5.226 -23.101 1.00 86.06 231 LEU A N 1
ATOM 1730 C CA . LEU A 1 231 ? 2.690 -5.666 -24.215 1.00 86.06 231 LEU A CA 1
ATOM 1731 C C . LEU A 1 231 ? 3.529 -6.284 -25.342 1.00 86.06 231 LEU A C 1
ATOM 1733 O O . LEU A 1 231 ? 3.204 -7.377 -25.798 1.00 86.06 231 LEU A O 1
ATOM 1737 N N . ALA A 1 232 ? 4.633 -5.633 -25.720 1.00 85.25 232 ALA A N 1
ATOM 1738 C CA . ALA A 1 232 ? 5.562 -6.147 -26.725 1.00 85.25 232 ALA A CA 1
ATOM 1739 C C . ALA A 1 232 ? 6.224 -7.472 -26.296 1.00 85.25 232 ALA A C 1
ATOM 1741 O O . ALA A 1 232 ? 6.413 -8.361 -27.121 1.00 85.25 232 ALA A O 1
ATOM 1742 N N . SER A 1 233 ? 6.525 -7.639 -25.004 1.00 83.88 233 SER A N 1
ATOM 1743 C CA . SER A 1 233 ? 7.071 -8.884 -24.447 1.00 83.88 233 SER A CA 1
ATOM 1744 C C . SER A 1 233 ? 6.092 -10.061 -24.577 1.00 83.88 233 SER A C 1
ATOM 1746 O O . SER A 1 233 ? 6.491 -11.195 -24.845 1.00 83.88 233 SER A O 1
ATOM 1748 N N . CYS A 1 234 ? 4.786 -9.799 -24.445 1.00 77.88 234 CYS A N 1
ATOM 1749 C CA . CYS A 1 234 ? 3.752 -10.824 -24.574 1.00 77.88 234 CYS A CA 1
ATOM 1750 C C . CYS A 1 234 ? 3.540 -11.323 -26.016 1.00 77.88 234 CYS A C 1
ATOM 1752 O O . CYS A 1 234 ? 2.957 -12.393 -26.188 1.00 77.88 234 CYS A O 1
ATOM 1754 N N . ASP A 1 235 ? 3.987 -10.586 -27.037 1.00 71.00 235 ASP A N 1
ATOM 1755 C CA . ASP A 1 235 ? 3.806 -10.950 -28.453 1.00 71.00 235 ASP A CA 1
ATOM 1756 C C . ASP A 1 235 ? 4.790 -12.027 -28.953 1.00 71.00 235 ASP A C 1
ATOM 1758 O O . ASP A 1 235 ? 4.618 -12.569 -30.047 1.00 71.00 235 ASP A O 1
ATOM 1762 N N . GLY A 1 236 ? 5.770 -12.416 -28.127 1.00 58.31 236 GLY A N 1
ATOM 1763 C CA . GLY A 1 236 ? 6.789 -13.408 -28.472 1.00 58.31 236 GLY A CA 1
ATOM 1764 C C . GLY A 1 236 ? 7.769 -12.922 -29.554 1.00 58.31 236 GLY A C 1
ATOM 1765 O O . GLY A 1 236 ? 7.635 -11.819 -30.084 1.00 58.31 236 GLY A O 1
ATOM 1766 N N . PRO A 1 237 ? 8.796 -13.721 -29.901 1.00 52.06 237 PRO A N 1
ATOM 1767 C CA . PRO A 1 237 ? 9.724 -13.355 -30.963 1.00 52.06 237 PRO A CA 1
ATOM 1768 C C . PRO A 1 237 ? 8.989 -13.345 -32.308 1.00 52.06 237 PRO A C 1
ATOM 1770 O O . PRO A 1 237 ? 8.472 -14.373 -32.751 1.00 52.06 237 PRO A O 1
ATOM 1773 N N . SER A 1 238 ? 8.953 -12.182 -32.962 1.00 44.31 238 SER A N 1
ATOM 1774 C CA . SER A 1 238 ? 8.309 -11.971 -34.261 1.00 44.31 238 SER A CA 1
ATOM 1775 C C . SER A 1 238 ? 8.662 -13.079 -35.259 1.00 44.31 238 SER A C 1
ATOM 1777 O O . SER A 1 238 ? 9.816 -13.229 -35.668 1.00 44.31 238 SER A O 1
ATOM 1779 N N . THR A 1 239 ? 7.667 -13.844 -35.712 1.00 40.22 239 THR A N 1
ATOM 1780 C CA . THR A 1 239 ? 7.838 -14.760 -36.844 1.00 40.22 239 THR A CA 1
ATOM 1781 C C . THR A 1 239 ? 8.087 -13.948 -38.110 1.00 40.22 239 THR A C 1
ATOM 1783 O O . THR A 1 239 ? 7.147 -13.423 -38.695 1.00 40.22 239 THR A O 1
ATOM 1786 N N . SER A 1 240 ? 9.357 -13.847 -38.510 1.00 41.47 240 SER A N 1
ATOM 1787 C CA . SER A 1 240 ? 9.851 -13.605 -39.875 1.00 41.47 240 SER A CA 1
ATOM 1788 C C . SER A 1 240 ? 8.924 -12.800 -40.805 1.00 41.47 240 SER A C 1
ATOM 1790 O O . SER A 1 240 ? 8.534 -13.262 -41.872 1.00 41.47 240 SER A O 1
ATOM 1792 N N . GLN A 1 241 ? 8.596 -11.570 -40.423 1.00 37.47 241 GLN A N 1
ATOM 1793 C CA . GLN A 1 241 ? 8.328 -10.465 -41.342 1.00 37.47 241 GLN A CA 1
ATOM 1794 C C . GLN A 1 241 ? 8.914 -9.218 -40.687 1.00 37.47 241 GLN A C 1
ATOM 1796 O O . GLN A 1 241 ? 8.791 -9.041 -39.476 1.00 37.47 241 GLN A O 1
ATOM 1801 N N . ALA A 1 242 ? 9.643 -8.419 -41.468 1.00 33.19 242 ALA A N 1
ATOM 1802 C CA . ALA A 1 242 ? 10.352 -7.244 -40.976 1.00 33.19 242 ALA A CA 1
ATOM 1803 C C . ALA A 1 242 ? 9.423 -6.376 -40.102 1.00 33.19 242 ALA A C 1
ATOM 1805 O O . ALA A 1 242 ? 8.301 -6.094 -40.535 1.00 33.19 242 ALA A O 1
ATOM 1806 N N . PRO A 1 243 ? 9.848 -5.966 -38.892 1.00 39.00 243 PRO A N 1
ATOM 1807 C CA . PRO A 1 243 ? 9.025 -5.116 -38.049 1.00 39.00 243 PRO A CA 1
ATOM 1808 C C . PRO A 1 243 ? 8.773 -3.805 -38.795 1.00 39.00 243 PRO A C 1
ATOM 1810 O O . PRO A 1 243 ? 9.707 -3.133 -39.236 1.00 39.00 243 PRO A O 1
ATOM 1813 N N . SER A 1 244 ? 7.498 -3.459 -38.975 1.00 37.50 244 SER A N 1
ATOM 1814 C CA . SER A 1 244 ? 7.124 -2.123 -39.437 1.00 37.50 244 SER A CA 1
ATOM 1815 C C . SER A 1 244 ? 7.695 -1.100 -38.440 1.00 37.50 244 SER A C 1
ATOM 1817 O O . SER A 1 244 ? 7.718 -1.405 -37.244 1.00 37.50 244 SER A O 1
ATOM 1819 N N . PRO A 1 245 ? 8.183 0.078 -38.874 1.00 39.66 245 PRO A N 1
ATOM 1820 C CA . PRO A 1 245 ? 8.888 1.007 -37.996 1.00 39.66 245 PRO A CA 1
ATOM 1821 C C . PRO A 1 245 ? 7.995 1.396 -36.814 1.00 39.66 245 PRO A C 1
ATOM 1823 O O . PRO A 1 245 ? 6.982 2.058 -37.018 1.00 39.66 245 PRO A O 1
ATOM 1826 N N . TRP A 1 246 ? 8.364 0.941 -35.613 1.00 44.94 246 TRP A N 1
ATOM 1827 C CA . TRP A 1 246 ? 7.890 1.385 -34.298 1.00 44.94 246 TRP A CA 1
ATOM 1828 C C . TRP A 1 246 ? 6.478 1.988 -34.276 1.00 44.94 246 TRP A C 1
ATOM 1830 O O . TRP A 1 246 ? 6.290 3.153 -33.922 1.00 44.94 246 TRP A O 1
ATOM 1840 N N . LEU A 1 247 ? 5.460 1.194 -34.612 1.00 46.44 247 LEU A N 1
ATOM 1841 C CA . LEU A 1 247 ? 4.121 1.489 -34.114 1.00 46.44 247 LEU A CA 1
ATOM 1842 C C . LEU A 1 247 ? 4.146 1.140 -32.630 1.00 46.44 247 LEU A C 1
ATOM 1844 O O . LEU A 1 247 ? 3.872 0.006 -32.249 1.00 46.44 247 LEU A O 1
ATOM 1848 N N . MET A 1 248 ? 4.550 2.110 -31.805 1.00 53.09 248 MET A N 1
ATOM 1849 C CA . MET A 1 248 ? 4.316 2.044 -30.368 1.00 53.09 248 MET A CA 1
ATOM 1850 C C . MET A 1 248 ? 2.855 1.632 -30.172 1.00 53.09 248 MET A C 1
ATOM 1852 O O . MET A 1 248 ? 1.979 2.288 -30.752 1.00 53.09 248 MET A O 1
ATOM 1856 N N . PRO A 1 249 ? 2.583 0.544 -29.430 1.00 57.12 249 PRO A N 1
ATOM 1857 C CA . PRO A 1 249 ? 1.217 0.151 -29.148 1.00 57.12 249 PRO A CA 1
ATOM 1858 C C . PRO A 1 249 ? 0.454 1.354 -28.603 1.00 57.12 249 PRO A C 1
ATOM 1860 O O . PRO A 1 249 ? 1.017 2.145 -27.843 1.00 57.12 249 PRO A O 1
ATOM 1863 N N . ASP A 1 250 ? -0.804 1.517 -29.018 1.00 62.75 250 ASP A N 1
ATOM 1864 C CA . ASP A 1 250 ? -1.640 2.612 -28.528 1.00 62.75 250 ASP A CA 1
ATOM 1865 C C . ASP A 1 250 ? -1.552 2.640 -26.991 1.00 62.75 250 ASP A C 1
ATOM 1867 O O . ASP A 1 250 ? -1.823 1.610 -26.370 1.00 62.75 250 ASP A O 1
ATOM 1871 N N . PRO A 1 251 ? -1.158 3.751 -26.343 1.00 58.06 251 PRO A N 1
ATOM 1872 C CA . PRO A 1 251 ? -1.081 3.824 -24.885 1.00 58.06 251 PRO A CA 1
ATOM 1873 C C . PRO A 1 251 ? -2.418 3.505 -24.195 1.00 58.06 251 PRO A C 1
ATOM 1875 O O . PRO A 1 251 ? -2.418 3.165 -23.016 1.00 58.06 251 PRO A O 1
ATOM 1878 N N . ALA A 1 252 ? -3.551 3.555 -24.907 1.00 67.00 252 ALA A N 1
ATOM 1879 C CA . ALA A 1 252 ? -4.842 3.083 -24.404 1.00 67.00 252 ALA A CA 1
ATOM 1880 C C . ALA A 1 252 ? -4.953 1.545 -24.283 1.00 67.00 252 ALA A C 1
ATOM 1882 O O . ALA A 1 252 ? -5.893 1.042 -23.668 1.00 67.00 252 ALA A O 1
ATOM 1883 N N . SER A 1 253 ? -4.013 0.787 -24.854 1.00 81.00 253 SER A N 1
ATOM 1884 C CA . SER A 1 253 ? -4.028 -0.682 -24.872 1.00 81.00 253 SER A CA 1
ATOM 1885 C C . SER A 1 253 ? -3.519 -1.330 -23.582 1.00 81.00 253 SER A C 1
ATOM 1887 O O . SER A 1 253 ? -3.839 -2.495 -23.340 1.00 81.00 253 SER A O 1
ATOM 1889 N N . VAL A 1 254 ? -2.773 -0.599 -22.742 1.00 88.50 254 VAL A N 1
ATOM 1890 C CA . VAL A 1 254 ? -2.233 -1.107 -21.472 1.00 88.50 254 VAL A CA 1
ATOM 1891 C C . VAL A 1 254 ? -2.701 -0.243 -20.311 1.00 88.50 254 VAL A C 1
ATOM 1893 O O . VAL A 1 254 ? -2.350 0.930 -20.204 1.00 88.50 254 VAL A O 1
ATOM 1896 N N . GLN A 1 255 ? -3.457 -0.840 -19.394 1.00 91.00 255 GLN A N 1
ATOM 1897 C CA . GLN A 1 255 ? -3.917 -0.174 -18.182 1.00 91.00 255 GLN A CA 1
ATOM 1898 C C . GLN A 1 255 ? -3.073 -0.616 -16.986 1.00 91.00 255 GLN A C 1
ATOM 1900 O O . GLN A 1 255 ? -3.102 -1.780 -16.603 1.00 91.00 255 GLN A O 1
ATOM 1905 N N . VAL A 1 256 ? -2.378 0.322 -16.344 1.00 92.88 256 VAL A N 1
ATOM 1906 C CA . VAL A 1 256 ? -1.666 0.069 -15.081 1.00 92.88 256 VAL A CA 1
ATOM 1907 C C . VAL A 1 256 ? -2.529 0.532 -13.911 1.00 92.88 256 VAL A C 1
ATOM 1909 O O . VAL A 1 256 ? -3.052 1.650 -13.929 1.00 92.88 256 VAL A O 1
ATOM 1912 N N . ARG A 1 257 ? -2.679 -0.314 -12.889 1.00 92.81 257 ARG A N 1
ATOM 1913 C CA . ARG A 1 257 ? -3.397 -0.010 -11.646 1.00 92.81 257 ARG A CA 1
ATOM 1914 C C . ARG A 1 257 ? -2.554 -0.367 -10.443 1.00 92.81 257 ARG A C 1
ATOM 1916 O O . ARG A 1 257 ? -1.938 -1.426 -10.391 1.00 92.81 257 ARG A O 1
ATOM 1923 N N . LEU A 1 258 ? -2.570 0.516 -9.458 1.00 94.69 258 LEU A N 1
ATOM 1924 C CA . LEU A 1 258 ? -1.862 0.328 -8.202 1.00 94.69 258 LEU A CA 1
ATOM 1925 C C . LEU A 1 258 ? -2.899 0.078 -7.118 1.00 94.69 258 LEU A C 1
ATOM 1927 O O . LEU A 1 258 ? -3.775 0.919 -6.939 1.00 94.69 258 LEU A O 1
ATOM 1931 N N . LEU A 1 259 ? -2.836 -1.057 -6.431 1.00 94.56 259 LEU A N 1
ATOM 1932 C CA . LEU A 1 259 ? -3.841 -1.448 -5.443 1.00 94.56 259 LEU A CA 1
ATOM 1933 C C . LEU A 1 259 ? -3.355 -1.196 -4.011 1.00 94.56 259 LEU A C 1
ATOM 1935 O O . LEU A 1 259 ? -2.152 -1.183 -3.750 1.00 94.56 259 LEU A O 1
ATOM 1939 N N . TRP A 1 260 ? -4.294 -0.994 -3.081 1.00 91.56 260 TRP A N 1
ATOM 1940 C CA . TRP A 1 260 ? -3.994 -0.829 -1.654 1.00 91.56 260 TRP A CA 1
ATOM 1941 C C . TRP A 1 260 ? -3.330 -2.057 -1.047 1.00 91.56 260 TRP A C 1
ATOM 1943 O O . TRP A 1 260 ? -2.416 -1.921 -0.240 1.00 91.56 260 TRP A O 1
ATOM 1953 N N . ASP A 1 261 ? -3.801 -3.241 -1.422 1.00 92.88 261 ASP A N 1
ATOM 1954 C CA . ASP A 1 261 ? -3.514 -4.480 -0.715 1.00 92.88 261 ASP A CA 1
ATOM 1955 C C . ASP A 1 261 ? -2.822 -5.531 -1.562 1.00 92.88 261 ASP A C 1
ATOM 1957 O O . ASP A 1 261 ? -2.609 -5.359 -2.762 1.00 92.88 261 ASP A O 1
ATOM 1961 N N . VAL A 1 262 ? -2.437 -6.624 -0.905 1.00 92.88 262 VAL A N 1
ATOM 1962 C CA . VAL A 1 262 ? -1.859 -7.800 -1.552 1.00 92.88 262 VAL A CA 1
ATOM 1963 C C . VAL A 1 262 ? -2.767 -8.322 -2.667 1.00 92.88 262 VAL A C 1
ATOM 1965 O O . VAL A 1 262 ? -3.982 -8.435 -2.508 1.00 92.88 262 VAL A O 1
ATOM 1968 N N . LEU A 1 263 ? -2.158 -8.672 -3.801 1.00 92.31 263 LEU A N 1
ATOM 1969 C CA . LEU A 1 263 ? -2.883 -9.188 -4.968 1.00 92.31 263 LEU A CA 1
ATOM 1970 C C . LEU A 1 263 ? -3.320 -10.651 -4.789 1.00 92.31 263 LEU A C 1
ATOM 1972 O O . LEU A 1 263 ? -4.240 -11.120 -5.454 1.00 92.31 263 LEU A O 1
ATOM 1976 N N . THR A 1 264 ? -2.641 -11.373 -3.897 1.00 89.56 264 THR A N 1
ATOM 1977 C CA . THR A 1 264 ? -2.899 -12.775 -3.551 1.00 89.56 264 THR A CA 1
ATOM 1978 C C . THR A 1 264 ? -3.143 -12.873 -2.042 1.00 89.56 264 THR A C 1
ATOM 1980 O O . THR A 1 264 ? -2.196 -13.111 -1.285 1.00 89.56 264 THR A O 1
ATOM 1983 N N . PRO A 1 265 ? -4.373 -12.601 -1.573 1.00 88.62 265 PRO A N 1
ATOM 1984 C CA . PRO A 1 265 ? -4.701 -12.688 -0.154 1.00 88.62 265 PRO A CA 1
ATOM 1985 C C . PRO A 1 265 ? -4.604 -14.129 0.360 1.00 88.62 265 PRO A C 1
ATOM 1987 O O . PRO A 1 265 ? -4.938 -15.073 -0.356 1.00 88.62 265 PRO A O 1
ATOM 1990 N N . ASP A 1 266 ? -4.170 -14.291 1.612 1.00 87.88 266 ASP A N 1
ATOM 1991 C CA . ASP A 1 266 ? -4.166 -15.591 2.291 1.00 87.88 266 ASP A CA 1
ATOM 1992 C C . ASP A 1 266 ? -5.617 -16.043 2.553 1.00 87.88 266 ASP A C 1
ATOM 1994 O O . ASP A 1 266 ? -6.358 -15.320 3.224 1.00 87.88 266 ASP A O 1
ATOM 1998 N N . PRO A 1 267 ? -6.049 -17.226 2.073 1.00 87.50 267 PRO A N 1
ATOM 1999 C CA . PRO A 1 267 ? -7.392 -17.745 2.336 1.00 87.50 267 PRO A CA 1
ATOM 2000 C C . PRO A 1 267 ? -7.735 -17.904 3.820 1.00 87.50 267 PRO A C 1
ATOM 2002 O O . PRO A 1 267 ? -8.916 -17.935 4.168 1.00 87.50 267 PRO A O 1
ATOM 2005 N N . ASN A 1 268 ? -6.726 -18.019 4.685 1.00 86.56 268 ASN A N 1
ATOM 2006 C CA . ASN A 1 268 ? -6.912 -18.193 6.122 1.00 86.56 268 ASN A CA 1
ATOM 2007 C C . ASN A 1 268 ? -6.954 -16.870 6.895 1.00 86.56 268 ASN A C 1
ATOM 2009 O O . ASN A 1 268 ? -7.252 -16.885 8.091 1.00 86.56 268 ASN A O 1
ATOM 2013 N N . SER A 1 269 ? -6.640 -15.736 6.263 1.00 88.69 269 SER A N 1
ATOM 2014 C CA . SER A 1 269 ? -6.640 -14.453 6.959 1.00 88.69 269 SER A CA 1
ATOM 2015 C C . SER A 1 269 ? -8.035 -13.824 7.012 1.00 88.69 269 SER A C 1
ATOM 2017 O O . SER A 1 269 ? -8.970 -14.230 6.317 1.00 88.69 269 SER A O 1
ATOM 2019 N N . CYS A 1 270 ? -8.210 -12.832 7.890 1.00 90.06 270 CYS A N 1
ATOM 2020 C CA . CYS A 1 270 ? -9.469 -12.096 7.959 1.00 90.06 270 CYS A CA 1
ATOM 2021 C C . CYS A 1 270 ? -9.614 -11.142 6.758 1.00 90.06 270 CYS A C 1
ATOM 2023 O O . CYS A 1 270 ? -8.665 -10.408 6.448 1.00 90.06 270 CYS A O 1
ATOM 2025 N N . PRO A 1 271 ? -10.803 -11.086 6.125 1.00 91.94 271 PRO A N 1
ATOM 2026 C CA . PRO A 1 271 ? -11.061 -10.146 5.043 1.00 91.94 271 PRO A CA 1
ATOM 2027 C C . PRO A 1 271 ? -10.970 -8.695 5.529 1.00 91.94 271 PRO A C 1
ATOM 2029 O O . PRO A 1 271 ? -11.482 -8.383 6.608 1.00 91.94 271 PRO A O 1
ATOM 2032 N N . PRO A 1 272 ? -10.380 -7.784 4.736 1.00 93.50 272 PRO A N 1
ATOM 2033 C CA . PRO A 1 272 ? -10.444 -6.358 5.023 1.00 93.50 272 PRO A CA 1
ATOM 2034 C C . PRO A 1 272 ? -11.875 -5.830 5.002 1.00 93.50 272 PRO A C 1
ATOM 2036 O O . PRO A 1 272 ? -12.686 -6.195 4.144 1.00 93.50 272 PRO A O 1
ATOM 2039 N N . LEU A 1 273 ? -12.153 -4.869 5.881 1.00 95.38 273 LEU A N 1
ATOM 2040 C CA . LEU A 1 273 ? -13.483 -4.279 6.025 1.00 95.38 273 LEU A CA 1
ATOM 2041 C C . LEU A 1 273 ? -13.972 -3.603 4.738 1.00 95.38 273 LEU A C 1
ATOM 2043 O O . LEU A 1 273 ? -15.154 -3.680 4.406 1.00 95.38 273 LEU A O 1
ATOM 2047 N N . TYR A 1 274 ? -13.077 -2.969 3.976 1.00 93.75 274 TYR A N 1
ATOM 2048 C CA . TYR A 1 274 ? -13.457 -2.310 2.725 1.00 93.75 274 TYR A CA 1
ATOM 2049 C C . TYR A 1 274 ? -13.871 -3.312 1.632 1.00 93.75 274 TYR A C 1
ATOM 2051 O O . TYR A 1 274 ? -14.754 -3.004 0.832 1.00 93.75 274 TYR A O 1
ATOM 2059 N N . VAL A 1 275 ? -13.289 -4.520 1.605 1.00 92.50 275 VAL A N 1
ATOM 2060 C CA . VAL A 1 275 ? -13.717 -5.577 0.674 1.00 92.50 275 VAL A CA 1
ATOM 2061 C C . VAL A 1 275 ? -15.104 -6.063 1.060 1.00 92.50 275 VAL A C 1
ATOM 2063 O O . VAL A 1 275 ? -15.965 -6.146 0.185 1.00 92.50 275 VAL A O 1
ATOM 2066 N N . LEU A 1 276 ? -15.354 -6.294 2.355 1.00 93.19 276 LEU A N 1
ATOM 2067 C CA . LEU A 1 276 ? -16.684 -6.659 2.856 1.00 93.19 276 LEU A CA 1
ATOM 2068 C C . LEU A 1 276 ? -17.730 -5.604 2.483 1.00 93.19 276 LEU A C 1
ATOM 2070 O O . LEU A 1 276 ? -18.786 -5.943 1.951 1.00 93.19 276 LEU A O 1
ATOM 2074 N N . TRP A 1 277 ? -17.413 -4.321 2.675 1.00 93.75 277 TRP A N 1
ATOM 2075 C CA . TRP A 1 277 ? -18.277 -3.216 2.264 1.00 93.75 277 TRP A CA 1
ATOM 2076 C C . TRP A 1 277 ? -18.606 -3.256 0.770 1.00 93.75 277 TRP A C 1
ATOM 2078 O O . TRP A 1 277 ? -19.772 -3.144 0.390 1.00 93.75 277 TRP A O 1
ATOM 2088 N N . ARG A 1 278 ? -17.597 -3.457 -0.086 1.00 91.00 278 ARG A N 1
ATOM 2089 C CA . ARG A 1 278 ? -17.790 -3.547 -1.539 1.00 91.00 278 ARG A CA 1
ATOM 2090 C C . ARG A 1 278 ? -18.629 -4.763 -1.935 1.00 91.00 278 ARG A C 1
ATOM 2092 O O . ARG A 1 278 ? -19.488 -4.620 -2.799 1.00 91.00 278 ARG A O 1
ATOM 2099 N N . VAL A 1 279 ? -18.444 -5.915 -1.280 1.00 89.81 279 VAL A N 1
ATOM 2100 C CA . VAL A 1 279 ? -19.280 -7.114 -1.487 1.00 89.81 279 VAL A CA 1
ATOM 2101 C C . VAL A 1 279 ? -20.739 -6.809 -1.145 1.00 89.81 279 VAL A C 1
ATOM 2103 O O . VAL A 1 279 ? -21.616 -7.035 -1.976 1.00 89.81 279 VAL A O 1
ATOM 2106 N N . HIS A 1 280 ? -21.007 -6.242 0.034 1.00 89.19 280 HIS A N 1
ATOM 2107 C CA . HIS A 1 280 ? -22.366 -5.871 0.443 1.00 89.19 280 HIS A CA 1
ATOM 2108 C C . HIS A 1 280 ? -22.991 -4.801 -0.463 1.00 89.19 280 HIS A C 1
ATOM 2110 O O . HIS A 1 280 ? -24.191 -4.841 -0.726 1.00 89.19 280 HIS A O 1
ATOM 2116 N N . SER A 1 281 ? -22.170 -3.889 -0.985 1.00 87.25 281 SER A N 1
ATOM 2117 C CA . SER A 1 281 ? -22.589 -2.805 -1.877 1.00 87.25 281 SER A CA 1
ATOM 2118 C C . SER A 1 281 ? -22.652 -3.208 -3.357 1.00 87.25 281 SER A C 1
ATOM 2120 O O . SER A 1 281 ? -22.904 -2.350 -4.197 1.00 87.25 281 SER A O 1
ATOM 2122 N N . GLN A 1 282 ? -22.408 -4.483 -3.698 1.00 86.25 282 GLN A N 1
ATOM 2123 C CA . GLN A 1 282 ? -22.371 -4.994 -5.082 1.00 86.25 282 GLN A CA 1
ATOM 2124 C C . GLN A 1 282 ? -21.388 -4.236 -5.996 1.00 86.25 282 GLN A C 1
ATOM 2126 O O . GLN A 1 282 ? -21.585 -4.138 -7.206 1.00 86.25 282 GLN A O 1
ATOM 2131 N N . ILE A 1 283 ? -20.307 -3.705 -5.422 1.00 83.44 283 ILE A N 1
ATOM 2132 C CA . ILE A 1 283 ? -19.256 -3.012 -6.166 1.00 83.44 283 ILE A CA 1
ATOM 2133 C C . ILE A 1 283 ? -18.274 -4.064 -6.713 1.00 83.44 283 ILE A C 1
ATOM 2135 O O . ILE A 1 283 ? -17.807 -4.906 -5.937 1.00 83.44 283 ILE A O 1
ATOM 2139 N N . PRO A 1 284 ? -17.916 -4.024 -8.014 1.00 80.25 284 PRO A N 1
ATOM 2140 C CA . PRO A 1 284 ? -16.972 -4.969 -8.602 1.00 80.25 284 PRO A CA 1
ATOM 2141 C C . PRO A 1 284 ? -15.640 -5.017 -7.848 1.00 80.25 284 PRO A C 1
ATOM 2143 O O . PRO A 1 284 ? -15.026 -3.984 -7.572 1.00 80.25 284 PRO A O 1
ATOM 2146 N N . GLN A 1 285 ? -15.186 -6.232 -7.548 1.00 77.81 285 GLN A N 1
ATOM 2147 C CA . GLN A 1 285 ? -13.907 -6.481 -6.891 1.00 77.81 285 GLN A CA 1
ATOM 2148 C C . GLN A 1 285 ? -12.810 -6.648 -7.941 1.00 77.81 285 GLN A C 1
ATOM 2150 O O . GLN A 1 285 ? -12.984 -7.396 -8.904 1.00 77.81 285 GLN A O 1
ATOM 2155 N N . ARG A 1 286 ? -11.662 -5.994 -7.739 1.00 80.38 286 ARG A N 1
ATOM 2156 C CA . ARG A 1 286 ? -10.459 -6.251 -8.550 1.00 80.38 286 ARG A CA 1
ATOM 2157 C C . ARG A 1 286 ? -9.692 -7.471 -8.053 1.00 80.38 286 ARG A C 1
ATOM 2159 O O . ARG A 1 286 ? -9.195 -8.253 -8.856 1.00 80.38 286 ARG A O 1
ATOM 2166 N N . VAL A 1 287 ? -9.643 -7.637 -6.734 1.00 78.75 287 VAL A N 1
ATOM 2167 C CA . VAL A 1 287 ? -9.051 -8.788 -6.050 1.00 78.75 287 VAL A CA 1
ATOM 2168 C C . VAL A 1 287 ? -10.169 -9.501 -5.301 1.00 78.75 287 VAL A C 1
ATOM 2170 O O . VAL A 1 287 ? -10.845 -8.903 -4.466 1.00 78.75 287 VAL A O 1
ATOM 2173 N N . ALA A 1 288 ? -10.400 -10.770 -5.631 1.00 80.69 288 ALA A N 1
ATOM 2174 C CA . ALA A 1 288 ? -11.389 -11.584 -4.937 1.00 80.69 288 ALA A CA 1
ATOM 2175 C C . ALA A 1 288 ? -10.840 -12.037 -3.579 1.00 80.69 288 ALA A C 1
ATOM 2177 O O . ALA A 1 288 ? -9.674 -12.417 -3.478 1.00 80.69 288 ALA A O 1
ATOM 2178 N N . TRP A 1 289 ? -11.690 -12.038 -2.550 1.00 85.06 289 TRP A N 1
ATOM 2179 C CA . TRP A 1 289 ? -11.347 -12.639 -1.265 1.00 85.06 289 TRP A CA 1
ATOM 2180 C C . TRP A 1 289 ? -11.756 -14.120 -1.249 1.00 85.06 289 TRP A C 1
ATOM 2182 O O . TRP A 1 289 ? -12.949 -14.399 -1.376 1.00 85.06 289 TRP A O 1
ATOM 2192 N N . PRO A 1 290 ? -10.812 -15.070 -1.111 1.00 82.81 290 PRO A N 1
ATOM 2193 C CA . PRO A 1 290 ? -11.111 -16.499 -1.218 1.00 82.81 290 PRO A CA 1
ATOM 2194 C C . PRO A 1 290 ? -11.566 -17.139 0.106 1.00 82.81 290 PRO A C 1
ATOM 2196 O O . PRO A 1 290 ? -12.042 -18.272 0.096 1.00 82.81 290 PRO A O 1
ATOM 2199 N N . GLY A 1 291 ? -11.402 -16.447 1.239 1.00 83.31 291 GLY A N 1
ATOM 2200 C CA . GLY A 1 291 ? -11.652 -16.990 2.577 1.00 83.31 291 GLY A CA 1
ATOM 2201 C C . GLY A 1 291 ? -13.080 -16.786 3.106 1.00 83.31 291 GLY A C 1
ATOM 2202 O O . GLY A 1 291 ? -13.823 -15.938 2.600 1.00 83.31 291 GLY A O 1
ATOM 2203 N N . PRO A 1 292 ? -13.476 -17.527 4.159 1.00 85.62 292 PRO A N 1
ATOM 2204 C CA . PRO A 1 292 ? -14.749 -17.317 4.839 1.00 85.62 292 PRO A CA 1
ATOM 2205 C C . PRO A 1 292 ? -14.781 -15.957 5.551 1.00 85.62 292 PRO A C 1
ATOM 2207 O O . PRO A 1 292 ? -13.773 -15.480 6.072 1.00 85.62 292 PRO A O 1
ATOM 2210 N N . VAL A 1 293 ? -15.966 -15.349 5.622 1.00 88.25 293 VAL A N 1
ATOM 2211 C CA . VAL A 1 293 ? -16.182 -14.109 6.378 1.00 88.25 293 VAL A CA 1
ATOM 2212 C C . VAL A 1 293 ? -16.591 -14.459 7.814 1.00 88.25 293 VAL A C 1
ATOM 2214 O O . VAL A 1 293 ? -17.600 -15.148 7.997 1.00 88.25 293 VAL A O 1
ATOM 2217 N N . PRO A 1 294 ? -15.856 -14.003 8.846 1.00 90.62 294 PRO A N 1
ATOM 2218 C CA . PRO A 1 294 ? -16.275 -14.170 10.233 1.00 90.62 294 PRO A CA 1
ATOM 2219 C C . PRO A 1 294 ? -17.632 -13.504 10.493 1.00 90.62 294 PRO A C 1
ATOM 2221 O O . PRO A 1 294 ? -17.834 -12.349 10.127 1.00 90.62 294 PRO A O 1
ATOM 2224 N N . ALA A 1 295 ? -18.544 -14.193 11.186 1.00 90.25 295 ALA A N 1
ATOM 2225 C CA . ALA A 1 295 ? -19.902 -13.693 11.443 1.00 90.25 295 ALA A CA 1
ATOM 2226 C C . ALA A 1 295 ? -19.944 -12.374 12.241 1.00 90.25 295 ALA A C 1
ATOM 2228 O O . ALA A 1 295 ? -20.910 -11.622 12.140 1.00 90.25 295 ALA A O 1
ATOM 2229 N N . SER A 1 296 ? -18.903 -12.086 13.027 1.00 91.44 296 SER A N 1
ATOM 2230 C CA . SER A 1 296 ? -18.772 -10.827 13.765 1.00 91.44 296 SER A CA 1
ATOM 2231 C C . SER A 1 296 ? -18.453 -9.627 12.868 1.00 91.44 296 SER A C 1
ATOM 2233 O O . SER A 1 296 ? -18.719 -8.497 13.266 1.00 91.44 296 SER A O 1
ATOM 2235 N N . LEU A 1 297 ? -17.926 -9.846 11.657 1.00 94.12 297 LEU A N 1
ATOM 2236 C CA . LEU A 1 297 ? -17.656 -8.802 10.666 1.00 94.12 297 LEU A CA 1
ATOM 2237 C C . LEU A 1 297 ? -18.880 -8.596 9.761 1.00 94.12 297 LEU A C 1
ATOM 2239 O O . LEU A 1 297 ? -18.854 -8.892 8.568 1.00 94.12 297 LEU A O 1
ATOM 2243 N N . SER A 1 298 ? -19.976 -8.123 10.355 1.00 94.50 298 SER A N 1
ATOM 2244 C CA . SER A 1 298 ? -21.259 -7.923 9.675 1.00 94.50 298 SER A CA 1
ATOM 2245 C C . SER A 1 298 ? -21.385 -6.552 8.994 1.00 94.50 298 SER A C 1
ATOM 2247 O O . SER A 1 298 ? -20.618 -5.623 9.259 1.00 94.50 298 SER A O 1
ATOM 2249 N N . LEU A 1 299 ? -22.416 -6.392 8.157 1.00 95.44 299 LEU A N 1
ATOM 2250 C CA . LEU A 1 299 ? -22.794 -5.085 7.607 1.00 95.44 299 LEU A CA 1
ATOM 2251 C C . LEU A 1 299 ? -23.130 -4.066 8.709 1.00 95.44 299 LEU A C 1
ATOM 2253 O O . LEU A 1 299 ? -22.685 -2.925 8.631 1.00 95.44 299 LEU A O 1
ATOM 2257 N N . ASP A 1 300 ? -23.808 -4.490 9.779 1.00 96.94 300 ASP A N 1
ATOM 2258 C CA . ASP A 1 300 ? -24.139 -3.618 10.914 1.00 96.94 300 ASP A CA 1
ATOM 2259 C C . ASP A 1 300 ? -22.887 -3.067 11.612 1.00 96.94 300 ASP A C 1
ATOM 2261 O O . ASP A 1 300 ? -22.863 -1.907 12.044 1.00 96.94 300 ASP A O 1
ATOM 2265 N N . LEU A 1 301 ? -21.828 -3.883 11.712 1.00 97.38 301 LEU A N 1
ATOM 2266 C CA . LEU A 1 301 ? -20.530 -3.445 12.221 1.00 97.38 301 LEU A CA 1
ATOM 2267 C C . LEU A 1 301 ? -19.938 -2.368 11.309 1.00 97.38 301 LEU A C 1
ATOM 2269 O O . LEU A 1 301 ? -19.549 -1.304 11.795 1.00 97.38 301 LEU A O 1
ATOM 2273 N N . LEU A 1 302 ? -19.879 -2.639 10.001 1.00 97.81 302 LEU A N 1
ATOM 2274 C CA . LEU A 1 302 ? -19.318 -1.732 8.995 1.00 97.81 302 LEU A CA 1
ATOM 2275 C C . LEU A 1 302 ? -20.035 -0.372 9.025 1.00 97.81 302 LEU A C 1
ATOM 2277 O O . LEU A 1 302 ? -19.391 0.673 9.133 1.00 97.81 302 LEU A O 1
ATOM 2281 N N . GLU A 1 303 ? -21.369 -0.382 9.021 1.00 97.81 303 GLU A N 1
ATOM 2282 C CA . GLU A 1 303 ? -22.194 0.823 9.118 1.00 97.81 303 GLU A CA 1
ATOM 2283 C C . GLU A 1 303 ? -21.996 1.565 10.442 1.00 97.81 303 GLU A C 1
ATOM 2285 O O . GLU A 1 303 ? -21.949 2.795 10.464 1.00 97.81 303 GLU A O 1
ATOM 2290 N N . SER A 1 304 ? -21.850 0.845 11.556 1.00 98.44 304 SER A N 1
ATOM 2291 C CA . SER A 1 304 ? -21.613 1.456 12.868 1.00 98.44 304 SER A CA 1
ATOM 2292 C C . SER A 1 304 ? -20.242 2.129 12.947 1.00 98.44 304 SER A C 1
ATOM 2294 O O . SER A 1 304 ? -20.136 3.245 13.462 1.00 98.44 304 SER A O 1
ATOM 2296 N N . VAL A 1 305 ? -19.200 1.504 12.389 1.00 98.50 305 VAL A N 1
ATOM 2297 C CA . VAL A 1 305 ? -17.864 2.106 12.259 1.00 98.50 305 VAL A CA 1
ATOM 2298 C C . VAL A 1 305 ? -17.943 3.386 11.426 1.00 98.50 305 VAL A C 1
ATOM 2300 O O . VAL A 1 305 ? -17.495 4.438 11.888 1.00 98.50 305 VAL A O 1
ATOM 2303 N N . LEU A 1 306 ? -18.575 3.332 10.248 1.00 97.88 306 LEU A N 1
ATOM 2304 C CA . LEU A 1 306 ? -18.765 4.496 9.375 1.00 97.88 306 LEU A CA 1
ATOM 2305 C C . LEU A 1 306 ? -19.569 5.609 10.061 1.00 97.88 306 LEU A C 1
ATOM 2307 O O . LEU A 1 306 ? -19.196 6.780 9.978 1.00 97.88 306 LEU A O 1
ATOM 2311 N N . ARG A 1 307 ? -20.624 5.260 10.807 1.00 98.25 307 ARG A N 1
ATOM 2312 C CA . ARG A 1 307 ? -21.436 6.207 11.583 1.00 98.25 307 ARG A CA 1
ATOM 2313 C C . ARG A 1 307 ? -20.600 6.929 12.636 1.00 98.25 307 ARG A C 1
ATOM 2315 O O . ARG A 1 307 ? -20.663 8.154 12.721 1.00 98.25 307 ARG A O 1
ATOM 2322 N N . TYR A 1 308 ? -19.785 6.208 13.407 1.00 98.50 308 TYR A N 1
ATOM 2323 C CA . TYR A 1 308 ? -18.897 6.830 14.392 1.00 98.50 308 TYR A CA 1
ATOM 2324 C C . TYR A 1 308 ? -17.844 7.731 13.744 1.00 98.50 308 TYR A C 1
ATOM 2326 O O . TYR A 1 308 ? -17.575 8.814 14.262 1.00 98.50 308 TYR A O 1
ATOM 2334 N N . VAL A 1 309 ? -17.274 7.338 12.601 1.00 97.38 309 VAL A N 1
ATOM 2335 C CA . VAL A 1 309 ? -16.348 8.198 11.844 1.00 97.38 309 VAL A CA 1
ATOM 2336 C C . VAL A 1 309 ? -17.055 9.470 11.358 1.00 97.38 309 VAL A C 1
ATOM 2338 O O . VAL A 1 309 ? -16.528 10.568 11.556 1.00 97.38 309 VAL A O 1
ATOM 2341 N N . GLY A 1 310 ? -18.264 9.344 10.801 1.00 94.88 310 GLY A N 1
ATOM 2342 C CA . GLY A 1 310 ? -19.083 10.462 10.319 1.00 94.88 310 GLY A CA 1
ATOM 2343 C C . GLY A 1 310 ? -19.496 11.443 11.421 1.00 94.88 310 GLY A C 1
ATOM 2344 O O . GLY A 1 310 ? -19.488 12.652 11.201 1.00 94.88 310 GLY A O 1
ATOM 2345 N N . LEU A 1 311 ? -19.760 10.947 12.635 1.00 96.69 311 LEU A N 1
ATOM 2346 C CA . LEU A 1 311 ? -20.041 11.761 13.827 1.00 96.69 311 LEU A CA 1
ATOM 2347 C C . LEU A 1 311 ? -18.779 12.333 14.500 1.00 96.69 311 LEU A C 1
ATOM 2349 O O . LEU A 1 311 ? -18.873 12.959 15.554 1.00 96.69 311 LEU A O 1
ATOM 2353 N N . ASN A 1 312 ? -17.593 12.134 13.913 1.00 96.12 312 ASN A N 1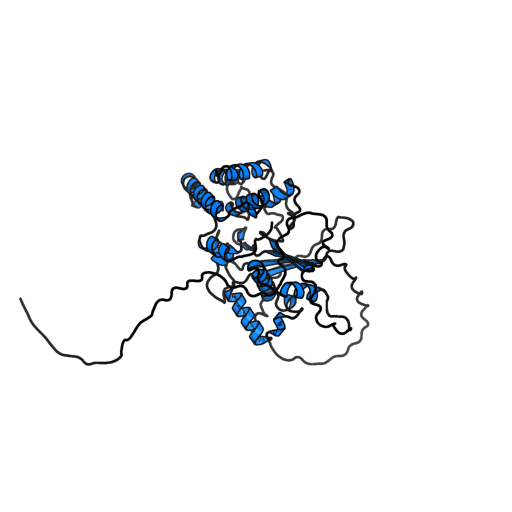
ATOM 2354 C CA . ASN A 1 312 ? -16.300 12.526 14.484 1.00 96.12 312 ASN A CA 1
ATOM 2355 C C . ASN A 1 312 ? -15.984 11.845 15.838 1.00 96.12 312 ASN A C 1
ATOM 2357 O O . ASN A 1 312 ? -15.190 12.330 16.645 1.00 96.12 312 ASN A O 1
ATOM 2361 N N . GLU A 1 313 ? -16.568 10.672 16.079 1.00 97.62 313 GLU A N 1
ATOM 2362 C CA . GLU A 1 313 ? -16.390 9.847 17.273 1.00 97.62 313 GLU A CA 1
ATOM 2363 C C . GLU A 1 313 ? -15.435 8.668 17.010 1.00 97.62 313 GLU A C 1
ATOM 2365 O O . GLU A 1 313 ? -15.688 7.537 17.418 1.00 97.62 313 GLU A O 1
ATOM 2370 N N . VAL A 1 314 ? -14.292 8.922 16.359 1.00 98.19 314 VAL A N 1
ATOM 2371 C CA . VAL A 1 314 ? -13.337 7.879 15.908 1.00 98.19 314 VAL A CA 1
ATOM 2372 C C . VAL A 1 314 ? -12.874 6.943 17.040 1.00 98.19 314 VAL A C 1
ATOM 2374 O O . VAL A 1 314 ? -12.626 5.764 16.818 1.00 98.19 314 VAL A O 1
ATOM 2377 N N . HIS A 1 315 ? -12.819 7.423 18.284 1.00 97.94 315 HIS A N 1
ATOM 2378 C CA . HIS A 1 315 ? -12.491 6.593 19.451 1.00 97.94 315 HIS A CA 1
ATOM 2379 C C . HIS A 1 315 ? -13.523 5.485 19.713 1.00 97.94 315 HIS A C 1
ATOM 2381 O O . HIS A 1 315 ? -13.141 4.398 20.134 1.00 97.94 315 HIS A O 1
ATOM 2387 N N . LYS A 1 316 ? -14.812 5.727 19.437 1.00 98.31 316 LYS A N 1
ATOM 2388 C CA . LYS A 1 316 ? -15.852 4.695 19.527 1.00 98.31 316 LYS A CA 1
ATOM 2389 C C . LYS A 1 316 ? -15.727 3.684 18.390 1.00 98.31 316 LYS A C 1
ATOM 2391 O O . LYS A 1 316 ? -15.907 2.502 18.637 1.00 98.31 316 LYS A O 1
ATOM 2396 N N . ALA A 1 317 ? -15.344 4.125 17.188 1.00 98.56 317 ALA A N 1
ATOM 2397 C CA . ALA A 1 317 ? -15.060 3.224 16.067 1.00 98.56 317 ALA A CA 1
ATOM 2398 C C . ALA A 1 317 ? -13.896 2.267 16.381 1.00 98.56 317 ALA A C 1
ATOM 2400 O O . ALA A 1 317 ? -14.026 1.059 16.206 1.00 98.56 317 ALA A O 1
ATOM 2401 N N . ILE A 1 318 ? -12.782 2.796 16.905 1.00 98.31 318 ILE A N 1
ATOM 2402 C CA . ILE A 1 318 ? -11.637 1.978 17.337 1.00 98.31 318 ILE A CA 1
ATOM 2403 C C . ILE A 1 318 ? -12.062 1.027 18.465 1.00 98.31 318 ILE A C 1
ATOM 2405 O O . ILE A 1 318 ? -11.756 -0.158 18.400 1.00 98.31 318 ILE A O 1
ATOM 2409 N N . GLY A 1 319 ? -12.786 1.524 19.475 1.00 97.69 319 GLY A N 1
ATOM 2410 C CA . GLY A 1 319 ? -13.279 0.706 20.588 1.00 97.69 319 GLY A CA 1
ATOM 2411 C C . GLY A 1 319 ? -14.187 -0.439 20.135 1.00 97.69 319 GLY A C 1
ATOM 2412 O O . GLY A 1 319 ? -13.966 -1.576 20.537 1.00 97.69 319 GLY A O 1
ATOM 2413 N N . LEU A 1 320 ? -15.138 -0.161 19.238 1.00 98.06 320 LEU A N 1
ATOM 2414 C CA . LEU A 1 320 ? -16.042 -1.162 18.666 1.00 98.06 320 LEU A CA 1
ATOM 2415 C C . LEU A 1 320 ? -15.274 -2.258 17.915 1.00 98.06 320 LEU A C 1
ATOM 2417 O O . LEU A 1 320 ? -15.567 -3.440 18.082 1.00 98.06 320 LEU A O 1
ATOM 2421 N N . LEU A 1 321 ? -14.268 -1.886 17.116 1.00 97.56 321 LEU A N 1
ATOM 2422 C CA . LEU A 1 321 ? -13.422 -2.868 16.434 1.00 97.56 321 LEU A CA 1
ATOM 2423 C C . LEU A 1 321 ? -12.590 -3.684 17.427 1.00 97.56 321 LEU A C 1
ATOM 2425 O O . LEU A 1 321 ? -12.513 -4.899 17.294 1.00 97.56 321 LEU A O 1
ATOM 2429 N N . LEU A 1 322 ? -12.009 -3.058 18.451 1.00 96.38 322 LEU A N 1
ATOM 2430 C CA . LEU A 1 322 ? -11.274 -3.778 19.494 1.00 96.38 322 LEU A CA 1
ATOM 2431 C C . LEU A 1 322 ? -12.170 -4.769 20.251 1.00 96.38 322 LEU A C 1
ATOM 2433 O O . LEU A 1 322 ? -11.735 -5.877 20.556 1.00 96.38 322 LEU A O 1
ATOM 2437 N N . GLU A 1 323 ? -13.410 -4.405 20.548 1.00 96.00 323 GLU A N 1
ATOM 2438 C CA . GLU A 1 323 ? -14.366 -5.313 21.182 1.00 96.00 323 GLU A CA 1
ATOM 2439 C C . GLU A 1 323 ? -14.709 -6.487 20.257 1.00 96.00 323 GLU A C 1
ATOM 2441 O O . GLU A 1 323 ? -14.567 -7.644 20.647 1.00 96.00 323 GLU A O 1
ATOM 2446 N N . THR A 1 324 ? -15.050 -6.189 19.002 1.00 96.25 324 THR A N 1
ATOM 2447 C CA . THR A 1 324 ? -15.446 -7.185 17.993 1.00 96.25 324 THR A CA 1
ATOM 2448 C C . THR A 1 324 ? -14.331 -8.180 17.679 1.00 96.25 324 THR A C 1
ATOM 2450 O O . THR A 1 324 ? -14.584 -9.371 17.502 1.00 96.25 324 THR A O 1
ATOM 2453 N N . LEU A 1 325 ? -13.088 -7.700 17.601 1.00 94.56 325 LEU A N 1
ATOM 2454 C CA . LEU A 1 325 ? -11.931 -8.547 17.330 1.00 94.56 325 LEU A CA 1
ATOM 2455 C C . LEU A 1 325 ? -11.552 -9.395 18.543 1.00 94.56 325 LEU A C 1
ATOM 2457 O O . LEU A 1 325 ? -11.020 -10.481 18.367 1.00 94.56 325 LEU A O 1
ATOM 2461 N N . GLY A 1 326 ? -11.814 -8.933 19.767 1.00 93.31 326 GLY A N 1
ATOM 2462 C CA . GLY A 1 326 ? -11.393 -9.628 20.982 1.00 93.31 326 GLY A CA 1
ATOM 2463 C C . GLY A 1 326 ? -9.864 -9.655 21.190 1.00 93.31 326 GLY A C 1
ATOM 2464 O O . GLY A 1 326 ? -9.082 -9.289 20.304 1.00 93.31 326 GLY A O 1
ATOM 2465 N N . PRO A 1 327 ? -9.396 -10.018 22.395 1.00 90.12 327 PRO A N 1
ATOM 2466 C CA . PRO A 1 327 ? -7.977 -9.988 22.739 1.00 90.12 327 PRO A CA 1
ATOM 2467 C C . PRO A 1 327 ? -7.176 -11.118 22.051 1.00 90.12 327 PRO A C 1
ATOM 2469 O O . PRO A 1 327 ? -7.655 -12.250 21.976 1.00 90.12 327 PRO A O 1
ATOM 2472 N N . PRO A 1 328 ? -5.936 -10.862 21.592 1.00 86.69 328 PRO A N 1
ATOM 2473 C CA . PRO A 1 328 ? -5.017 -11.901 21.134 1.00 86.69 328 PRO A CA 1
ATOM 2474 C C . PRO A 1 328 ? -4.662 -12.894 22.260 1.00 86.69 328 PRO A C 1
ATOM 2476 O O . PRO A 1 328 ? -4.598 -12.484 23.420 1.00 86.69 328 PRO A O 1
ATOM 2479 N N . PRO A 1 329 ? -4.371 -14.173 21.946 1.00 85.12 329 PRO A N 1
ATOM 2480 C CA . PRO A 1 329 ? -4.388 -14.778 20.611 1.00 85.12 329 PRO A CA 1
ATOM 2481 C C . PRO A 1 329 ? -5.768 -15.319 20.195 1.00 85.12 329 PRO A C 1
ATOM 2483 O O . PRO A 1 329 ? -5.921 -15.754 19.063 1.00 85.12 329 PRO A O 1
ATOM 2486 N N . THR A 1 330 ? -6.751 -15.323 21.100 1.00 86.62 330 THR A N 1
ATOM 2487 C CA . THR A 1 330 ? -8.063 -15.966 20.898 1.00 86.62 330 THR A CA 1
ATOM 2488 C C . THR A 1 330 ? -8.988 -15.171 19.974 1.00 86.62 330 THR A C 1
ATOM 2490 O O . THR A 1 330 ? -9.902 -15.733 19.376 1.00 86.62 330 THR A O 1
ATOM 2493 N N . GLY A 1 331 ? -8.779 -13.857 19.893 1.00 88.19 331 GLY A N 1
ATOM 2494 C CA . GLY A 1 331 ? -9.527 -12.955 19.030 1.00 88.19 331 GLY A CA 1
ATOM 2495 C C . GLY A 1 331 ? -9.231 -13.124 17.538 1.00 88.19 331 GLY A C 1
ATOM 2496 O O . GLY A 1 331 ? -8.279 -13.788 17.131 1.00 88.19 331 GLY A O 1
ATOM 2497 N N . LEU A 1 332 ? -10.038 -12.462 16.713 1.00 90.88 332 LEU A N 1
ATOM 2498 C CA . LEU A 1 332 ? -9.809 -12.361 15.278 1.00 90.88 332 LEU A CA 1
ATOM 2499 C C . LEU A 1 332 ? -8.538 -11.561 14.988 1.00 90.88 332 LEU A C 1
ATOM 2501 O O . LEU A 1 332 ? -8.334 -10.456 15.500 1.00 90.88 332 LEU A O 1
ATOM 2505 N N . HIS A 1 333 ? -7.697 -12.120 14.122 1.00 89.25 333 HIS A N 1
ATOM 2506 C CA . HIS A 1 333 ? -6.455 -11.496 13.701 1.00 89.25 333 HIS A CA 1
ATOM 2507 C C . HIS A 1 333 ? -6.640 -10.742 12.385 1.00 89.25 333 HIS A C 1
ATOM 2509 O O . HIS A 1 333 ? -6.848 -11.350 11.335 1.00 89.25 333 HIS A O 1
ATOM 2515 N N . LEU A 1 334 ? -6.524 -9.413 12.430 1.00 91.06 334 LEU A N 1
ATOM 2516 C CA . LEU A 1 334 ? -6.412 -8.602 11.221 1.00 91.06 334 LEU A CA 1
ATOM 2517 C C . LEU A 1 334 ? -4.939 -8.436 10.850 1.00 91.06 334 LEU A C 1
ATOM 2519 O O . LEU A 1 334 ? -4.122 -7.981 11.658 1.00 91.06 334 LEU A O 1
ATOM 2523 N N . GLN A 1 335 ? -4.614 -8.729 9.591 1.00 93.75 335 GLN A N 1
ATOM 2524 C CA . GLN A 1 335 ? -3.279 -8.449 9.065 1.00 93.75 335 GLN A CA 1
ATOM 2525 C C . GLN A 1 335 ? -3.039 -6.933 8.938 1.00 93.75 335 GLN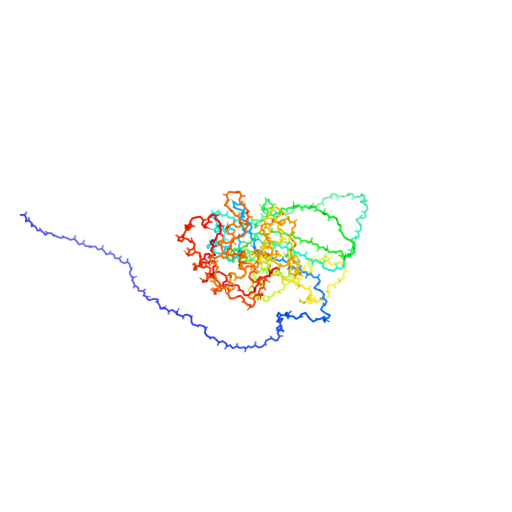 A C 1
ATOM 2527 O O . GLN A 1 335 ? -1.902 -6.475 8.999 1.00 93.75 335 GLN A O 1
ATOM 2532 N N . ARG A 1 336 ? -4.097 -6.121 8.820 1.00 94.75 336 ARG A N 1
ATOM 2533 C CA . ARG A 1 336 ? -4.017 -4.654 8.741 1.00 94.75 336 ARG A CA 1
ATOM 2534 C C . ARG A 1 336 ? -4.139 -4.030 10.124 1.00 94.75 336 ARG A C 1
ATOM 2536 O O . ARG A 1 336 ? -4.854 -4.527 10.991 1.00 94.75 336 ARG A O 1
ATOM 2543 N N . GLY A 1 337 ? -3.475 -2.894 10.322 1.00 95.69 337 GLY A N 1
ATOM 2544 C CA . GLY A 1 337 ? -3.718 -2.066 11.502 1.00 95.69 337 GLY A CA 1
ATOM 2545 C C . GLY A 1 337 ? -5.129 -1.471 11.492 1.00 95.69 337 GLY A C 1
ATOM 2546 O O . GLY A 1 337 ? -5.674 -1.171 10.429 1.00 95.69 337 GLY A O 1
ATOM 2547 N N . ILE A 1 338 ? -5.697 -1.219 12.674 1.00 97.50 338 ILE A N 1
ATOM 2548 C CA . ILE A 1 338 ? -7.060 -0.668 12.818 1.00 97.50 338 ILE A CA 1
ATOM 2549 C C . ILE A 1 338 ? -7.195 0.682 12.104 1.00 97.50 338 ILE A C 1
ATOM 2551 O O . ILE A 1 338 ? -8.231 0.974 11.511 1.00 97.50 338 ILE A O 1
ATOM 2555 N N . TYR A 1 339 ? -6.127 1.485 12.093 1.00 97.81 339 TYR A N 1
ATOM 2556 C CA . TYR A 1 339 ? -6.072 2.722 11.317 1.00 97.81 339 TYR A CA 1
ATOM 2557 C C . TYR A 1 339 ? -6.393 2.488 9.833 1.00 97.81 339 TYR A C 1
ATOM 2559 O O . TYR A 1 339 ? -7.203 3.219 9.263 1.00 97.81 339 TYR A O 1
ATOM 2567 N N . ARG A 1 340 ? -5.791 1.462 9.216 1.00 96.88 340 ARG A N 1
ATOM 2568 C CA . ARG A 1 340 ? -5.971 1.140 7.792 1.00 96.88 340 ARG A CA 1
ATOM 2569 C C . ARG A 1 340 ? -7.356 0.594 7.515 1.00 96.88 340 ARG A C 1
ATOM 2571 O O . ARG A 1 340 ? -7.971 1.015 6.547 1.00 96.88 340 ARG A O 1
ATOM 2578 N N . GLU A 1 341 ? -7.859 -0.270 8.390 1.00 97.12 341 GLU A N 1
ATOM 2579 C CA . GLU A 1 341 ? -9.210 -0.823 8.265 1.00 97.12 341 GLU A CA 1
ATOM 2580 C C . GLU A 1 341 ? -10.265 0.285 8.254 1.00 97.12 341 GLU A C 1
ATOM 2582 O O . GLU A 1 341 ? -11.094 0.342 7.349 1.00 97.12 341 GLU A O 1
ATOM 2587 N N . ILE A 1 342 ? -10.188 1.228 9.201 1.00 98.19 342 ILE A N 1
ATOM 2588 C CA . ILE A 1 342 ? -11.122 2.359 9.256 1.00 98.19 342 ILE A CA 1
ATOM 2589 C C . ILE A 1 342 ? -10.927 3.291 8.051 1.00 98.19 342 ILE A C 1
ATOM 2591 O O . ILE A 1 342 ? -11.912 3.704 7.437 1.00 98.19 342 ILE A O 1
ATOM 2595 N N . LEU A 1 343 ? -9.682 3.630 7.697 1.00 96.69 343 LEU A N 1
ATOM 2596 C CA . LEU A 1 343 ? -9.392 4.537 6.584 1.00 96.69 343 LEU A CA 1
ATOM 2597 C C . LEU A 1 343 ? -9.891 3.971 5.248 1.00 96.69 343 LEU A C 1
ATOM 2599 O O . LEU A 1 343 ? -10.585 4.667 4.510 1.00 96.69 343 LEU A O 1
ATOM 2603 N N . PHE A 1 344 ? -9.568 2.714 4.941 1.00 95.75 344 PHE A N 1
ATOM 2604 C CA . PHE A 1 344 ? -9.940 2.072 3.680 1.00 95.75 344 PHE A CA 1
ATOM 2605 C C . PHE A 1 344 ? -11.443 1.839 3.593 1.00 95.75 344 PHE A C 1
ATOM 2607 O O . PHE A 1 344 ? -12.028 2.103 2.545 1.00 95.75 344 PHE A O 1
ATOM 2614 N N . LEU A 1 345 ? -12.087 1.435 4.694 1.00 96.38 345 LEU A N 1
ATOM 2615 C CA . LEU A 1 345 ? -13.545 1.342 4.759 1.00 96.38 345 LEU A CA 1
ATOM 2616 C C . LEU A 1 345 ? -14.196 2.699 4.467 1.00 96.38 345 LEU A C 1
ATOM 2618 O O . LEU A 1 345 ? -15.106 2.786 3.646 1.00 96.38 345 LEU A O 1
ATOM 2622 N N . THR A 1 346 ? -13.693 3.769 5.089 1.00 95.62 346 THR A N 1
ATOM 2623 C CA . THR A 1 346 ? -14.212 5.129 4.881 1.00 95.62 346 THR A CA 1
ATOM 2624 C C . THR A 1 346 ? -14.035 5.574 3.429 1.00 95.62 346 THR A C 1
ATOM 2626 O O . THR A 1 346 ? -14.978 6.085 2.831 1.00 95.62 346 THR A O 1
ATOM 2629 N N . MET A 1 347 ? -12.865 5.339 2.825 1.00 92.75 347 MET A N 1
ATOM 2630 C CA . MET A 1 347 ? -12.616 5.681 1.418 1.00 92.75 347 MET A CA 1
ATOM 2631 C C . MET A 1 347 ? -13.462 4.854 0.446 1.00 92.75 347 MET A C 1
ATOM 2633 O O . MET A 1 347 ? -13.934 5.398 -0.548 1.00 92.75 347 MET A O 1
ATOM 2637 N N . ALA A 1 348 ? -13.684 3.568 0.723 1.00 92.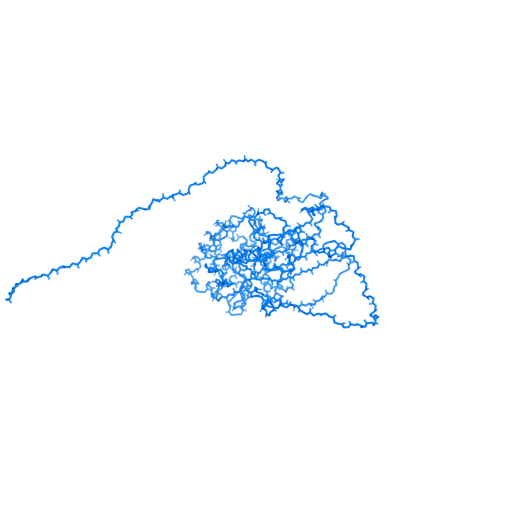00 348 ALA A N 1
ATOM 2638 C CA . ALA A 1 348 ? -14.536 2.719 -0.108 1.00 92.00 348 ALA A CA 1
ATOM 2639 C C . ALA A 1 348 ? -16.021 3.103 -0.014 1.00 92.00 348 ALA A C 1
ATOM 2641 O O . ALA A 1 348 ? -16.739 2.991 -1.004 1.00 92.00 348 ALA A O 1
ATOM 2642 N N . ALA A 1 349 ? -16.479 3.570 1.151 1.00 92.06 349 ALA A N 1
ATOM 2643 C CA . ALA A 1 349 ? -17.864 3.980 1.364 1.00 92.06 349 ALA A CA 1
ATOM 2644 C C . ALA A 1 349 ? -18.167 5.397 0.863 1.00 92.06 349 ALA A C 1
ATOM 2646 O O . ALA A 1 349 ? -19.228 5.630 0.291 1.00 92.06 349 ALA A O 1
ATOM 2647 N N . MET A 1 350 ? -17.254 6.345 1.084 1.00 88.44 350 MET A N 1
ATOM 2648 C CA . MET A 1 350 ? -17.472 7.760 0.764 1.00 88.44 350 MET A CA 1
ATOM 2649 C C . MET A 1 350 ? -16.893 8.174 -0.592 1.00 88.44 350 MET A C 1
ATOM 2651 O O . MET A 1 350 ? -17.275 9.214 -1.115 1.00 88.44 350 MET A O 1
ATOM 2655 N N . GLY A 1 351 ? -15.974 7.388 -1.155 1.00 84.50 351 GLY A N 1
ATOM 2656 C CA . GLY A 1 351 ? -15.165 7.772 -2.308 1.00 84.50 351 GLY A CA 1
ATOM 2657 C C . GLY A 1 351 ? -13.909 8.550 -1.900 1.00 84.50 351 GLY A C 1
ATOM 2658 O O . GLY A 1 351 ? -13.908 9.326 -0.943 1.00 84.50 351 GLY A O 1
ATOM 2659 N N . LYS A 1 352 ? -12.817 8.347 -2.647 1.00 77.62 352 LYS A N 1
ATOM 2660 C CA . LYS A 1 352 ? -11.496 8.933 -2.349 1.00 77.62 352 LYS A CA 1
ATOM 2661 C C . LYS A 1 352 ? -11.511 10.466 -2.284 1.00 77.62 352 LYS A C 1
ATOM 2663 O O . LYS A 1 352 ? -10.841 11.043 -1.437 1.00 77.62 352 LYS A O 1
ATOM 2668 N N . ASP A 1 353 ? -12.313 11.109 -3.131 1.00 79.69 353 ASP A N 1
ATOM 2669 C CA . ASP A 1 353 ? -12.354 12.571 -3.265 1.00 79.69 353 ASP A CA 1
ATOM 2670 C C . ASP A 1 353 ? -13.063 13.247 -2.078 1.00 79.69 353 ASP A C 1
ATOM 2672 O O . ASP A 1 353 ? -12.963 14.457 -1.884 1.00 79.69 353 ASP A O 1
ATOM 2676 N N . HIS A 1 354 ? -13.750 12.457 -1.249 1.00 82.62 354 HIS A N 1
ATOM 2677 C CA . HIS A 1 354 ? -14.500 12.924 -0.087 1.00 82.62 354 HIS A CA 1
ATOM 2678 C C . HIS A 1 354 ? -13.772 12.694 1.245 1.00 82.62 354 HIS A C 1
ATOM 2680 O O . HIS A 1 354 ? -14.278 13.101 2.294 1.00 82.62 354 HIS A O 1
ATOM 2686 N N . VAL A 1 355 ? -12.586 12.072 1.231 1.00 86.62 355 VAL A N 1
ATOM 2687 C CA . VAL A 1 355 ? -11.813 11.769 2.443 1.00 86.62 355 VAL A CA 1
ATOM 2688 C C . VAL A 1 355 ? -10.522 12.584 2.475 1.00 86.62 355 VAL A C 1
ATOM 2690 O O . VAL A 1 355 ? -9.528 12.245 1.839 1.00 86.62 355 VAL A O 1
ATOM 2693 N N . ASP A 1 356 ? -10.502 13.635 3.298 1.00 92.00 356 ASP A N 1
ATOM 2694 C CA . ASP A 1 356 ? -9.261 14.330 3.654 1.00 92.00 356 ASP A CA 1
ATOM 2695 C C . ASP A 1 356 ? -8.465 13.490 4.666 1.00 92.00 356 ASP A C 1
ATOM 2697 O O . ASP A 1 356 ? -8.751 13.481 5.871 1.00 92.00 356 ASP A O 1
ATOM 2701 N N . ILE A 1 357 ? -7.438 12.800 4.166 1.00 92.75 357 ILE A N 1
ATOM 2702 C CA . ILE A 1 357 ? -6.565 11.931 4.962 1.00 92.75 357 ILE A CA 1
ATOM 2703 C C . ILE A 1 357 ? -5.845 12.719 6.070 1.00 92.75 357 ILE A C 1
ATOM 2705 O O . ILE A 1 357 ? -5.695 12.216 7.182 1.00 92.75 357 ILE A O 1
ATOM 2709 N N . ALA A 1 358 ? -5.446 13.973 5.832 1.00 93.38 358 ALA A N 1
ATOM 2710 C CA . ALA A 1 358 ? -4.767 14.777 6.849 1.00 93.38 358 ALA A CA 1
ATOM 2711 C C . ALA A 1 358 ? -5.722 15.183 7.985 1.00 93.38 358 ALA A C 1
ATOM 2713 O O . ALA A 1 358 ? -5.329 15.223 9.157 1.00 93.38 358 ALA A O 1
ATOM 2714 N N . SER A 1 359 ? -6.990 15.465 7.664 1.00 94.88 359 SER A N 1
ATOM 2715 C CA . SER A 1 359 ? -8.040 15.657 8.673 1.00 94.88 359 SER A CA 1
ATOM 2716 C C . SER A 1 359 ? -8.311 14.364 9.443 1.00 94.88 359 SER A C 1
ATOM 2718 O O . SER A 1 359 ? -8.387 14.388 10.676 1.00 94.88 359 SER A O 1
ATOM 2720 N N . PHE A 1 360 ? -8.400 13.232 8.741 1.00 95.88 360 PHE A N 1
ATOM 2721 C CA . PHE A 1 360 ? -8.587 11.916 9.348 1.00 95.88 360 PHE A CA 1
ATOM 2722 C C . PHE A 1 360 ? -7.457 11.573 10.328 1.00 95.88 360 PHE A C 1
ATOM 2724 O O . PHE A 1 360 ? -7.738 11.201 11.467 1.00 95.88 360 PHE A O 1
ATOM 2731 N N . ASP A 1 361 ? -6.196 11.801 9.956 1.00 96.25 361 ASP A N 1
ATOM 2732 C CA . ASP A 1 361 ? -5.030 11.568 10.817 1.00 96.25 361 ASP A CA 1
ATOM 2733 C C . ASP A 1 361 ? -5.114 12.321 12.139 1.00 96.25 361 ASP A C 1
ATOM 2735 O O . ASP A 1 361 ? -4.839 11.762 13.203 1.00 96.25 361 ASP A O 1
ATOM 2739 N N . LYS A 1 362 ? -5.520 13.596 12.097 1.00 96.69 362 LYS A N 1
ATOM 2740 C CA . LYS A 1 362 ? -5.680 14.421 13.302 1.00 96.69 362 LYS A CA 1
ATOM 2741 C C . LYS A 1 362 ? -6.761 13.849 14.221 1.00 96.69 362 LYS A C 1
ATOM 2743 O O . LYS A 1 362 ? -6.547 13.755 15.433 1.00 96.69 362 LYS A O 1
ATOM 2748 N N . ARG A 1 363 ? -7.901 13.438 13.652 1.00 97.56 363 ARG A N 1
ATOM 2749 C CA . ARG A 1 363 ? -9.018 12.831 14.399 1.00 97.56 363 ARG A CA 1
ATOM 2750 C C . ARG A 1 363 ? -8.615 11.484 14.994 1.00 97.56 363 ARG A C 1
ATOM 2752 O O . ARG A 1 363 ? -8.849 11.253 16.179 1.00 97.56 363 ARG A O 1
ATOM 2759 N N . TYR A 1 364 ? -7.948 10.635 14.214 1.00 98.31 364 TYR A N 1
ATOM 2760 C CA . TYR A 1 364 ? -7.462 9.337 14.670 1.00 98.31 364 TYR A CA 1
ATOM 2761 C C . TYR A 1 364 ? -6.419 9.489 15.780 1.00 98.31 364 TYR A C 1
ATOM 2763 O O . TYR A 1 364 ? -6.518 8.826 16.807 1.00 98.31 364 TYR A O 1
ATOM 2771 N N . LYS A 1 365 ? -5.461 10.414 15.641 1.00 97.44 365 LYS A N 1
ATOM 2772 C CA . LYS A 1 365 ? -4.465 10.707 16.684 1.00 97.44 365 LYS A CA 1
ATOM 2773 C C . LYS A 1 365 ? -5.122 11.125 18.000 1.00 97.44 365 LYS A C 1
ATOM 2775 O O . LYS A 1 365 ? -4.727 10.654 19.066 1.00 97.44 365 LYS A O 1
ATOM 2780 N N . SER A 1 366 ? -6.129 11.999 17.934 1.00 97.50 366 SER A N 1
ATOM 2781 C CA . SER A 1 366 ? -6.906 12.414 19.108 1.00 97.50 366 SER A CA 1
ATOM 2782 C C . SER A 1 366 ? -7.636 11.227 19.748 1.00 97.50 366 SER A C 1
ATOM 2784 O O . SER A 1 366 ? -7.534 11.011 20.957 1.00 97.50 366 SER A O 1
ATOM 2786 N N . ALA A 1 367 ? -8.293 10.402 18.929 1.00 97.94 367 ALA A N 1
ATOM 2787 C CA . ALA A 1 367 ? -8.988 9.201 19.373 1.00 97.94 367 ALA A CA 1
ATOM 2788 C C . ALA A 1 367 ? -8.055 8.169 20.025 1.00 97.94 367 ALA A C 1
ATOM 2790 O O . ALA A 1 367 ? -8.363 7.666 21.105 1.00 97.94 367 ALA A O 1
ATOM 2791 N N . PHE A 1 368 ? -6.898 7.907 19.414 1.00 97.44 368 PHE A N 1
ATOM 2792 C CA . PHE A 1 368 ? -5.871 7.023 19.955 1.00 97.44 368 PHE A CA 1
ATOM 2793 C C . PHE A 1 368 ? -5.379 7.517 21.315 1.00 97.44 368 PHE A C 1
ATOM 2795 O O . PHE A 1 368 ? -5.323 6.739 22.259 1.00 97.44 368 PHE A O 1
ATOM 2802 N N . ASN A 1 369 ? -5.079 8.813 21.456 1.00 96.81 369 ASN A N 1
ATOM 2803 C CA . ASN A 1 369 ? -4.642 9.380 22.734 1.00 96.81 369 ASN A CA 1
ATOM 2804 C C . ASN A 1 369 ? -5.721 9.271 23.821 1.00 96.81 369 ASN A C 1
ATOM 2806 O O . ASN A 1 369 ? -5.399 8.972 24.971 1.00 96.81 369 ASN A O 1
ATOM 2810 N N . LYS A 1 370 ? -6.996 9.467 23.458 1.00 96.56 370 LYS A N 1
ATOM 2811 C CA . LYS A 1 370 ? -8.126 9.274 24.374 1.00 96.56 370 LYS A CA 1
ATOM 2812 C C . LYS A 1 370 ? -8.195 7.824 24.864 1.00 96.56 370 LYS A C 1
ATOM 2814 O O . LYS A 1 370 ? -8.248 7.605 26.068 1.00 96.56 370 LYS A O 1
ATOM 2819 N N . LEU A 1 371 ? -8.119 6.842 23.967 1.00 96.81 371 LEU A N 1
ATOM 2820 C CA . LEU A 1 371 ? -8.142 5.420 24.339 1.00 96.81 371 LEU A CA 1
ATOM 2821 C C . LEU A 1 371 ? -6.879 4.978 25.083 1.00 96.81 371 LEU A C 1
ATOM 2823 O O . LEU A 1 371 ? -6.950 4.174 26.006 1.00 96.81 371 LEU A O 1
ATOM 2827 N N . ALA A 1 372 ? -5.723 5.537 24.735 1.00 96.00 372 ALA A N 1
ATOM 2828 C CA . ALA A 1 372 ? -4.464 5.257 25.408 1.00 96.00 372 ALA A CA 1
ATOM 2829 C C . ALA A 1 372 ? -4.492 5.682 26.880 1.00 96.00 372 ALA A C 1
ATOM 2831 O O . ALA A 1 372 ? -3.792 5.079 27.689 1.00 96.00 372 ALA A O 1
ATOM 2832 N N . SER A 1 373 ? -5.295 6.694 27.231 1.00 94.44 373 SER A N 1
ATOM 2833 C CA . SER A 1 373 ? -5.488 7.099 28.625 1.00 94.44 373 SER A CA 1
ATOM 2834 C C . SER A 1 373 ? -6.325 6.102 29.437 1.00 94.44 373 SER A C 1
ATOM 2836 O O . SER A 1 373 ? -6.121 6.006 30.642 1.00 94.44 373 SER A O 1
ATOM 2838 N N . SER A 1 374 ? -7.228 5.344 28.799 1.00 93.31 374 SER A N 1
ATOM 2839 C CA . SER A 1 374 ? -8.121 4.395 29.478 1.00 93.31 374 SER A CA 1
ATOM 2840 C C . SER A 1 374 ? -7.643 2.940 29.425 1.00 93.31 374 SER A C 1
ATOM 2842 O O . SER A 1 374 ? -7.797 2.229 30.408 1.00 93.31 374 SER A O 1
ATOM 2844 N N . MET A 1 375 ? -7.076 2.495 28.298 1.00 92.81 375 MET A N 1
ATOM 2845 C CA . MET A 1 375 ? -6.625 1.108 28.067 1.00 92.81 375 MET A CA 1
ATOM 2846 C C . MET A 1 375 ? -5.096 0.954 28.139 1.00 92.81 375 MET A C 1
ATOM 2848 O O . MET A 1 375 ? -4.568 -0.139 28.284 1.00 92.81 375 MET A O 1
ATOM 2852 N N . GLY A 1 376 ? -4.350 2.056 28.051 1.00 95.00 376 GLY A N 1
ATOM 2853 C CA . GLY A 1 376 ? -2.891 2.029 27.987 1.00 95.00 376 GLY A CA 1
ATOM 2854 C C . GLY A 1 376 ? -2.347 1.903 26.560 1.00 95.00 376 GLY A C 1
ATOM 2855 O O . GLY A 1 376 ? -2.918 1.267 25.674 1.00 95.00 376 GLY A O 1
ATOM 2856 N N . LYS A 1 377 ? -1.196 2.544 26.320 1.00 94.75 377 LYS A N 1
ATOM 2857 C CA . LYS A 1 377 ? -0.552 2.585 24.993 1.00 94.75 377 LYS A CA 1
ATOM 2858 C C . LYS A 1 377 ? -0.072 1.217 24.519 1.00 94.75 377 LYS A C 1
ATOM 2860 O O . LYS A 1 377 ? -0.154 0.935 23.329 1.00 94.75 377 LYS A O 1
ATOM 2865 N N . GLU A 1 378 ? 0.444 0.399 25.433 1.00 93.81 378 GLU A N 1
ATOM 2866 C CA . GLU A 1 378 ? 1.013 -0.903 25.085 1.00 93.81 378 GLU A CA 1
ATOM 2867 C C . GLU A 1 378 ? -0.066 -1.891 24.641 1.00 93.81 378 GLU A C 1
ATOM 2869 O O . GLU A 1 378 ? 0.126 -2.597 23.658 1.00 93.81 378 GLU A O 1
ATOM 2874 N N . GLU A 1 379 ? -1.234 -1.879 25.285 1.00 93.12 379 GLU A N 1
ATOM 2875 C CA . GLU A 1 379 ? -2.360 -2.705 24.851 1.00 93.12 379 GLU A CA 1
ATOM 2876 C C . GLU A 1 379 ? -2.801 -2.304 23.438 1.00 93.12 379 GLU A C 1
ATOM 2878 O O . GLU A 1 379 ? -2.844 -3.136 22.535 1.00 93.12 379 GLU A O 1
ATOM 2883 N N . LEU A 1 380 ? -3.016 -1.009 23.189 1.00 94.75 380 LEU A N 1
ATOM 2884 C CA . LEU A 1 380 ? -3.342 -0.512 21.849 1.00 94.75 380 LEU A CA 1
ATOM 2885 C C . LEU A 1 380 ? -2.271 -0.868 20.806 1.00 94.75 380 LEU A C 1
ATOM 2887 O O . LEU A 1 380 ? -2.600 -1.134 19.648 1.00 94.75 380 LEU A O 1
ATOM 2891 N N . ARG A 1 381 ? -0.995 -0.897 21.208 1.00 92.56 381 ARG A N 1
ATOM 2892 C CA . ARG A 1 381 ? 0.127 -1.327 20.367 1.00 92.56 381 ARG A CA 1
ATOM 2893 C C . ARG A 1 381 ? 0.006 -2.798 19.983 1.00 92.56 381 ARG A C 1
ATOM 2895 O O . ARG A 1 381 ? 0.028 -3.112 18.795 1.00 92.56 381 ARG A O 1
ATOM 2902 N N . GLN A 1 382 ? -0.183 -3.673 20.969 1.00 91.25 382 GLN A N 1
ATOM 2903 C CA . GLN A 1 382 ? -0.362 -5.116 20.773 1.00 91.25 382 GLN A CA 1
ATOM 2904 C C . GLN A 1 382 ? -1.596 -5.432 19.919 1.00 91.25 382 GLN A C 1
ATOM 2906 O O . GLN A 1 382 ? -1.592 -6.380 19.139 1.00 91.25 382 GLN A O 1
ATOM 2911 N N . ARG A 1 383 ? -2.629 -4.588 20.007 1.00 92.75 383 ARG A N 1
ATOM 2912 C CA . ARG A 1 383 ? -3.861 -4.674 19.213 1.00 92.75 383 ARG A CA 1
ATOM 2913 C C . ARG A 1 383 ? -3.790 -3.951 17.859 1.00 92.75 383 ARG A C 1
ATOM 2915 O O . ARG A 1 383 ? -4.810 -3.828 17.191 1.00 92.75 383 ARG A O 1
ATOM 2922 N N . ARG A 1 384 ? -2.612 -3.458 17.447 1.00 93.88 384 ARG A N 1
ATOM 2923 C CA . ARG A 1 384 ? -2.367 -2.761 16.162 1.00 93.88 384 ARG A CA 1
ATOM 2924 C C . ARG A 1 384 ? -3.272 -1.553 15.917 1.00 93.88 384 ARG A C 1
ATOM 2926 O O . ARG A 1 384 ? -3.613 -1.230 14.781 1.00 93.88 384 ARG A O 1
ATOM 2933 N N . ALA A 1 385 ? -3.628 -0.845 16.984 1.00 96.00 385 ALA A N 1
ATOM 2934 C CA . ALA A 1 385 ? -4.422 0.377 16.907 1.00 96.00 385 ALA A CA 1
ATOM 2935 C C . ALA A 1 385 ? -3.583 1.625 16.588 1.00 96.00 385 ALA A C 1
ATOM 2937 O O . ALA A 1 385 ? -4.126 2.725 16.499 1.00 96.00 385 ALA A O 1
ATOM 2938 N N . GLN A 1 386 ? -2.265 1.486 16.445 1.00 93.69 386 GLN A N 1
ATOM 2939 C CA . GLN A 1 386 ? -1.376 2.601 16.136 1.00 93.69 386 GLN A CA 1
ATOM 2940 C C . GLN A 1 386 ? -1.675 3.180 14.750 1.00 93.69 386 GLN A C 1
ATOM 2942 O O . GLN A 1 386 ? -1.975 2.450 13.808 1.00 93.69 386 GLN A O 1
ATOM 2947 N N . MET A 1 387 ? -1.558 4.499 14.636 1.00 94.50 387 MET A N 1
ATOM 2948 C CA . MET A 1 387 ? -1.500 5.165 13.337 1.00 94.50 387 MET A CA 1
ATOM 2949 C C . MET A 1 387 ? -0.076 5.096 12.756 1.00 94.50 387 MET A C 1
ATOM 2951 O O . MET A 1 387 ? 0.867 4.883 13.527 1.00 94.50 387 MET A O 1
ATOM 2955 N N . PRO A 1 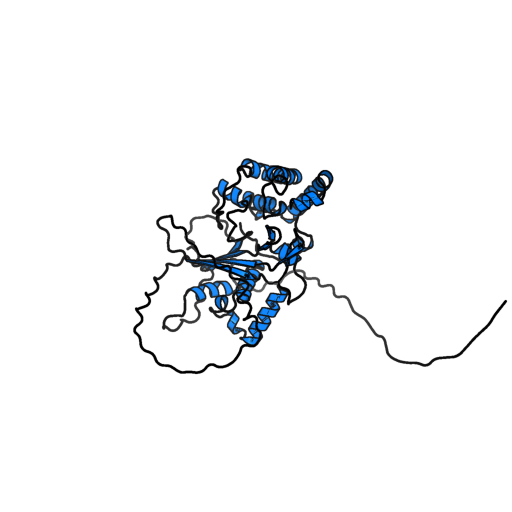388 ? 0.103 5.336 11.443 1.00 95.25 388 PRO A N 1
ATOM 2956 C CA . PRO A 1 388 ? 1.423 5.433 10.832 1.00 95.25 388 PRO A CA 1
ATOM 2957 C C . PRO A 1 388 ? 2.328 6.436 11.558 1.00 95.25 388 PRO A C 1
ATOM 2959 O O . PRO A 1 388 ? 1.873 7.445 12.107 1.00 95.25 388 PRO A O 1
ATOM 2962 N N . THR A 1 389 ? 3.632 6.162 11.563 1.00 95.00 389 THR A N 1
ATOM 2963 C CA . THR A 1 389 ? 4.622 7.041 12.205 1.00 95.00 389 THR A CA 1
ATOM 2964 C C . THR A 1 389 ? 4.684 8.410 11.512 1.00 95.00 389 THR A C 1
ATOM 2966 O O . THR A 1 389 ? 4.350 8.506 10.331 1.00 95.00 389 THR A O 1
ATOM 2969 N N . PRO A 1 390 ? 5.163 9.481 12.179 1.00 94.50 390 PRO A N 1
ATOM 2970 C CA . PRO A 1 390 ? 5.346 10.781 11.528 1.00 94.50 390 PRO A CA 1
ATOM 2971 C C . PRO A 1 390 ? 6.176 10.696 10.239 1.00 94.50 390 PRO A C 1
ATOM 2973 O O . PRO A 1 390 ? 5.779 11.262 9.227 1.00 94.50 390 PRO A O 1
ATOM 2976 N N . LYS A 1 391 ? 7.256 9.897 10.248 1.00 94.81 391 LYS A N 1
ATOM 2977 C CA . LYS A 1 391 ? 8.082 9.641 9.060 1.00 94.81 391 LYS A CA 1
ATOM 2978 C C . LYS A 1 391 ? 7.266 9.002 7.930 1.00 94.81 391 LYS A C 1
ATOM 2980 O O . LYS A 1 391 ? 7.383 9.438 6.795 1.00 94.81 391 LYS A O 1
ATOM 2985 N N . ALA A 1 392 ? 6.405 8.026 8.233 1.00 95.25 392 ALA A N 1
ATOM 2986 C CA . ALA A 1 392 ? 5.528 7.408 7.235 1.00 95.25 392 ALA A CA 1
ATOM 2987 C C . ALA A 1 392 ? 4.487 8.394 6.683 1.00 95.25 392 ALA A C 1
ATOM 2989 O O . ALA A 1 392 ? 4.266 8.457 5.477 1.00 95.25 392 ALA A O 1
ATOM 2990 N N . ILE A 1 393 ? 3.890 9.224 7.542 1.00 93.75 393 ILE A N 1
ATOM 2991 C CA . ILE A 1 393 ? 2.956 10.278 7.114 1.00 93.75 393 ILE A CA 1
ATOM 2992 C C . ILE A 1 393 ? 3.647 11.270 6.167 1.00 93.75 393 ILE A C 1
ATOM 2994 O O . ILE A 1 393 ? 3.029 11.713 5.198 1.00 93.75 393 ILE A O 1
ATOM 2998 N N . ASP A 1 394 ? 4.915 11.601 6.418 1.00 92.31 394 ASP A N 1
ATOM 2999 C CA . ASP A 1 394 ? 5.707 12.449 5.528 1.00 92.31 394 ASP A CA 1
ATOM 3000 C C . ASP A 1 394 ? 6.057 11.740 4.213 1.00 92.31 394 ASP A C 1
ATOM 3002 O O . ASP A 1 394 ? 5.854 12.328 3.153 1.00 92.31 394 ASP A O 1
ATOM 3006 N N . CYS A 1 395 ? 6.470 10.466 4.244 1.00 92.69 395 CYS A N 1
ATOM 3007 C CA . CYS A 1 395 ? 6.710 9.667 3.034 1.00 92.69 395 CYS A CA 1
ATOM 3008 C C . CYS A 1 395 ? 5.475 9.598 2.127 1.00 92.69 395 CYS A C 1
ATOM 3010 O O . CYS A 1 395 ? 5.600 9.683 0.907 1.00 92.69 395 CYS A O 1
ATOM 3012 N N . ARG A 1 396 ? 4.267 9.520 2.698 1.00 90.69 396 ARG A N 1
ATOM 3013 C CA . ARG A 1 396 ? 3.020 9.498 1.919 1.00 90.69 396 ARG A CA 1
ATOM 3014 C C . ARG A 1 396 ? 2.833 10.747 1.048 1.00 90.69 396 ARG A C 1
ATOM 3016 O O . ARG A 1 396 ? 2.188 10.657 0.008 1.00 90.69 396 ARG A O 1
ATOM 3023 N N . LYS A 1 397 ? 3.406 11.893 1.438 1.00 87.56 397 LYS A N 1
ATOM 3024 C CA . LYS A 1 397 ? 3.345 13.151 0.668 1.00 87.56 397 LYS A CA 1
ATOM 3025 C C . LYS A 1 397 ? 4.200 13.116 -0.600 1.00 87.56 397 LYS A C 1
ATOM 3027 O O . LYS A 1 397 ? 4.001 13.951 -1.473 1.00 87.56 397 LYS A O 1
ATOM 3032 N N . CYS A 1 398 ? 5.140 12.176 -0.707 1.00 84.44 398 CYS A N 1
ATOM 3033 C CA . CYS A 1 398 ? 5.992 12.029 -1.886 1.00 84.44 398 CYS A CA 1
ATOM 3034 C C . CYS A 1 398 ? 5.245 11.442 -3.093 1.00 84.44 398 CYS A C 1
ATOM 3036 O O . CYS A 1 398 ? 5.744 11.528 -4.212 1.00 84.44 398 CYS A O 1
ATOM 3038 N N . PHE A 1 399 ? 4.075 10.829 -2.890 1.00 82.56 399 PHE A N 1
ATOM 3039 C CA . PHE A 1 399 ? 3.341 10.153 -3.955 1.00 82.56 399 PHE A CA 1
ATOM 3040 C C . PHE A 1 399 ? 2.268 11.036 -4.589 1.00 82.56 399 PHE A C 1
ATOM 3042 O O . PHE A 1 399 ? 1.513 11.711 -3.893 1.00 82.56 399 PHE A O 1
ATOM 3049 N N . GLY A 1 400 ? 2.171 10.981 -5.921 1.00 69.88 400 GLY A N 1
ATOM 3050 C CA . GLY A 1 400 ? 1.209 11.763 -6.699 1.00 69.88 400 GLY A CA 1
ATOM 3051 C C . GLY A 1 400 ? -0.066 11.000 -7.071 1.00 69.88 400 GLY A C 1
ATOM 3052 O O . GLY A 1 400 ? -1.158 11.563 -7.002 1.00 69.88 400 GLY A O 1
ATOM 3053 N N . ALA A 1 401 ? 0.039 9.734 -7.487 1.00 70.38 401 ALA A N 1
ATOM 3054 C CA . ALA A 1 401 ? -1.113 8.934 -7.917 1.00 70.38 401 ALA A CA 1
ATOM 3055 C C . ALA A 1 401 ? -1.770 8.207 -6.733 1.00 70.38 401 ALA A C 1
ATOM 3057 O O . ALA A 1 401 ? -1.050 7.544 -5.993 1.00 70.38 401 ALA A O 1
ATOM 3058 N N . PRO A 1 402 ? -3.101 8.261 -6.546 1.00 74.69 402 PRO A N 1
ATOM 3059 C CA . PRO A 1 402 ? -3.767 7.489 -5.503 1.00 74.69 402 PRO A CA 1
ATOM 3060 C C . PRO A 1 402 ? -3.725 5.992 -5.825 1.00 74.69 402 PRO A C 1
ATOM 3062 O O . PRO A 1 402 ? -3.777 5.588 -6.984 1.00 74.69 402 PRO A O 1
ATOM 3065 N N . LEU A 1 403 ? -3.648 5.175 -4.780 1.00 82.25 403 LEU A N 1
ATOM 3066 C CA . LEU A 1 403 ? -3.860 3.735 -4.883 1.00 82.25 403 LEU A CA 1
ATOM 3067 C C . LEU A 1 403 ? -5.373 3.438 -4.966 1.00 82.25 403 LEU A C 1
ATOM 3069 O O . LEU A 1 403 ? -6.181 4.189 -4.413 1.00 82.25 403 LEU A O 1
ATOM 3073 N N . GLU A 1 404 ? -5.741 2.350 -5.635 1.00 83.75 404 GLU A N 1
ATOM 3074 C CA . GLU A 1 404 ? -7.114 1.878 -5.842 1.00 83.75 404 GLU A CA 1
ATOM 3075 C C . GLU A 1 404 ? -7.493 0.726 -4.894 1.00 83.75 404 GLU A C 1
ATOM 3077 O O . GLU A 1 404 ? -6.634 0.022 -4.359 1.00 83.75 404 GLU A O 1
ATOM 3082 N N . CYS A 1 405 ? -8.803 0.535 -4.718 1.00 77.62 405 CYS A N 1
ATOM 3083 C CA . CYS A 1 405 ? -9.404 -0.504 -3.879 1.00 77.62 405 CYS A CA 1
ATOM 3084 C C . CYS A 1 405 ? -9.716 -1.808 -4.615 1.00 77.62 405 CYS A C 1
ATOM 3086 O O . CYS A 1 405 ? -10.130 -1.763 -5.804 1.00 77.62 405 CYS A O 1
#

pLDDT: mean 75.63, std 26.25, range [27.31, 98.56]

Secondary structure (DSSP, 8-state):
----------------------------------------------------PPPSEEEEEE--EEETTTTEEE-HHHHHHH--S-TT---EE-TTT--EE--EEEEEEEE-SPPPPPPPPPP----------------SSSTT-TTSS-----------------EEEEEEEE---HHHHHHHHHHHHHHH-GGGGG-TTHHHHSHHHHHHHHHHHHHTT---SHHHHHHHHHT-S--SSPPPTT-PPPGGGEEEEEBSS-SS--TTSPPPHHHHHHHHTTPPPSS---SPPPTTS-HHHHHHHHHHHHTT-HHHHHHHHHHHH-STTTS---SS-HHHHHHHHHHHHH-GGG--HHHHHHHHHHHHHHHHHHH-HHHHHHTT-PPPPHHHHHHHTT--SPPB-

Organism: NCBI:txid89673

Radius of gyration: 28.08 Å; chains: 1; bounding box: 85×70×95 Å

Foldseek 3Di:
DYYDDDDDDDDDDDDDDDDDDDDDDDDDDDDDDDDDDDDPPDPDPDPDPDDDDAFQKEKEKEQFFADPVPLATDHDLQQQLQDDPDLPDQWGADPQPRDIDFTKMKMKMKGPDADDPDPDPDPDDDDDDDDDDDDDDDDDDPPPPPPDFFPDDDDDDDDDDDDGDIDMDMGMEGQGDPSNLVVNVVVCCVPVNPCLQVALCCCVPPVNSLSNVVVVCQQAVHDDLSQLSPVVVVVPDDDDDDDDPDPRPDPSNYHYAYARHDLDDDQPAEDQLLVVVCVVVVNDDPRDRNHDHPPLSDPVLLVVLLVCVVVLNNLVSLVSVCVSQDAPPVGHDHSYASLCSSQSSNCSVVPPVRDDVVVSVVSLVVSLVVVCVVPNPVRCSNNRSDDRDPSSVVSVVSTDDDHHD